Protein AF-A0A179EZ09-F1 (afdb_monomer)

Nearest PDB structures (foldseek):
  7xzh-assembly1_F  TM=2.087E-01  e=7.090E+00  Homo sapiens

Structure (mmCIF, N/CA/C/O backbone):
data_AF-A0A179EZ09-F1
#
_entry.id   AF-A0A179EZ09-F1
#
loop_
_atom_site.group_PDB
_atom_site.id
_atom_site.type_symbol
_atom_site.label_atom_id
_atom_site.label_alt_id
_atom_site.label_comp_id
_atom_site.label_asym_id
_atom_site.label_entity_id
_atom_site.label_seq_id
_atom_site.pdbx_PDB_ins_code
_atom_site.Cartn_x
_atom_site.Cartn_y
_atom_site.Cartn_z
_atom_site.occupancy
_atom_site.B_iso_or_equiv
_atom_site.auth_seq_id
_atom_site.auth_comp_id
_atom_site.auth_asym_id
_atom_site.auth_atom_id
_atom_site.pdbx_PDB_model_num
ATOM 1 N N . MET A 1 1 ? -20.031 2.060 14.732 1.00 82.88 1 MET A N 1
ATOM 2 C CA . MET A 1 1 ? -19.891 2.184 16.202 1.00 82.88 1 MET A CA 1
ATOM 3 C C . MET A 1 1 ? -18.754 3.121 16.595 1.00 82.88 1 MET A C 1
ATOM 5 O O . MET A 1 1 ? -19.063 4.157 17.160 1.00 82.88 1 MET A O 1
ATOM 9 N N . LEU A 1 2 ? -17.488 2.846 16.239 1.00 88.12 2 LEU A N 1
ATOM 10 C CA . LEU A 1 2 ? -16.337 3.705 16.596 1.00 88.12 2 LEU A CA 1
ATOM 11 C C . LEU A 1 2 ? -16.527 5.198 16.274 1.00 88.12 2 LEU A C 1
ATOM 13 O O . LEU A 1 2 ? -16.295 6.039 17.136 1.00 88.12 2 LEU A O 1
ATOM 17 N N . HIS A 1 3 ? -17.014 5.523 15.073 1.00 88.62 3 HIS A N 1
ATOM 18 C CA . HIS A 1 3 ? -17.325 6.905 14.693 1.00 88.62 3 HIS A CA 1
ATOM 19 C C . HIS A 1 3 ? -18.274 7.587 15.696 1.00 88.62 3 HIS A C 1
ATOM 21 O O . HIS A 1 3 ? -18.008 8.695 16.153 1.00 88.62 3 HIS A O 1
ATOM 27 N N . ASN A 1 4 ? -19.337 6.890 16.105 1.00 88.88 4 ASN A N 1
ATOM 28 C CA . ASN A 1 4 ? -20.330 7.420 17.036 1.00 88.88 4 ASN A CA 1
ATOM 29 C C . ASN A 1 4 ? -19.777 7.551 18.458 1.00 88.88 4 ASN A C 1
ATOM 31 O O . ASN A 1 4 ? -20.115 8.519 19.130 1.00 88.88 4 ASN A O 1
ATOM 35 N N . ILE A 1 5 ? -18.892 6.645 18.898 1.00 88.19 5 ILE A N 1
ATOM 36 C CA . ILE A 1 5 ? -18.145 6.815 20.159 1.00 88.19 5 ILE A CA 1
ATOM 37 C C . ILE A 1 5 ? -17.358 8.127 20.103 1.00 88.19 5 ILE A C 1
ATOM 39 O O . ILE A 1 5 ? -17.479 8.954 21.004 1.00 88.19 5 ILE A O 1
ATOM 43 N N . GLY A 1 6 ? -16.630 8.361 19.006 1.00 86.75 6 GLY A N 1
ATOM 44 C CA . GLY A 1 6 ? -15.927 9.619 18.770 1.00 86.75 6 GLY A CA 1
ATOM 45 C C . GLY A 1 6 ? -16.851 10.836 18.856 1.00 86.75 6 GLY A C 1
ATOM 46 O O . GLY A 1 6 ? -16.531 11.795 19.550 1.00 86.75 6 GLY A O 1
ATOM 47 N N . LEU A 1 7 ? -18.024 10.796 18.215 1.00 88.25 7 LEU A N 1
ATOM 48 C CA . LEU A 1 7 ? -19.001 11.891 18.286 1.00 88.25 7 LEU A CA 1
ATOM 49 C C . LEU A 1 7 ? -19.458 12.189 19.722 1.00 88.25 7 LEU A C 1
ATOM 51 O O . LEU A 1 7 ? -19.557 13.358 20.082 1.00 88.25 7 LEU A O 1
ATOM 55 N N . GLN A 1 8 ? -19.690 11.165 20.549 1.00 88.50 8 GLN A N 1
ATOM 56 C CA . GLN A 1 8 ? -20.045 11.359 21.963 1.00 88.50 8 GLN A CA 1
ATOM 57 C C . GLN A 1 8 ? -18.887 11.966 22.768 1.00 88.50 8 GLN A C 1
ATOM 59 O O . GLN A 1 8 ? -19.103 12.835 23.609 1.00 88.50 8 GLN A O 1
ATOM 64 N N . LEU A 1 9 ? -17.650 11.572 22.457 1.00 87.62 9 LEU A N 1
ATOM 65 C CA . LEU A 1 9 ? -16.429 12.101 23.070 1.00 87.62 9 LEU A CA 1
ATOM 66 C C . LEU A 1 9 ? -16.086 13.541 22.646 1.00 87.62 9 LEU A C 1
ATOM 68 O O . LEU A 1 9 ? -15.105 14.091 23.134 1.00 87.62 9 LEU A O 1
ATOM 72 N N . ARG A 1 10 ? -16.881 14.186 21.780 1.00 87.19 10 ARG A N 1
ATOM 73 C CA . ARG A 1 10 ? -16.781 15.641 21.553 1.00 87.19 10 ARG A CA 1
ATOM 74 C C . ARG A 1 10 ? -17.343 16.459 22.714 1.00 87.19 10 ARG A C 1
ATOM 76 O O . ARG A 1 10 ? -17.028 17.638 22.826 1.00 87.19 10 ARG A O 1
ATOM 83 N N . ASN A 1 11 ? -18.182 15.857 23.556 1.00 87.38 11 ASN A N 1
ATOM 84 C CA . ASN A 1 11 ? -18.670 16.501 24.766 1.00 87.38 11 ASN A CA 1
ATOM 85 C C . ASN A 1 11 ? -17.535 16.572 25.801 1.00 87.38 11 ASN A C 1
ATOM 87 O O . ASN A 1 11 ? -17.038 15.536 26.238 1.00 87.38 11 ASN A O 1
ATOM 91 N N . THR A 1 12 ? -17.170 17.785 26.223 1.00 87.38 12 THR A N 1
ATOM 92 C CA . THR A 1 12 ? -16.057 18.048 27.148 1.00 87.38 12 THR A CA 1
ATOM 93 C C . THR A 1 12 ? -16.163 17.263 28.455 1.00 87.38 12 THR A C 1
ATOM 95 O O . THR A 1 12 ? -15.164 16.741 28.938 1.00 87.38 12 THR A O 1
ATOM 98 N N . GLN A 1 13 ? -17.368 17.116 29.012 1.00 88.00 13 GLN A N 1
ATOM 99 C CA . GLN A 1 13 ? -17.567 16.411 30.277 1.00 88.00 13 GLN A CA 1
ATOM 100 C C . GLN A 1 13 ? -17.325 14.904 30.130 1.00 88.00 13 GLN A C 1
ATOM 102 O O . GLN A 1 13 ? -16.620 14.309 30.944 1.00 88.00 13 GLN A O 1
ATOM 107 N N . LEU A 1 14 ? -17.875 14.285 29.080 1.00 87.75 14 LEU A N 1
ATOM 108 C CA . LEU A 1 14 ? -17.629 12.867 28.791 1.00 87.75 14 LEU A CA 1
ATOM 109 C C . LEU A 1 14 ? -16.171 12.619 28.400 1.00 87.75 14 LEU A C 1
ATOM 111 O O . LEU A 1 14 ? -15.612 11.580 28.746 1.00 87.75 14 LEU A O 1
ATOM 115 N N . TYR A 1 15 ? -15.549 13.574 27.710 1.00 90.81 15 TYR A N 1
ATOM 116 C CA . TYR A 1 15 ? -14.149 13.482 27.329 1.00 90.81 15 TYR A CA 1
ATOM 117 C C . TYR A 1 15 ? -13.221 13.495 28.544 1.00 90.81 15 TYR A C 1
ATOM 119 O O . TYR A 1 15 ? -12.367 12.622 28.658 1.00 90.81 15 TYR A O 1
ATOM 127 N N . GLU A 1 16 ? -13.429 14.406 29.496 1.00 91.19 16 GLU A N 1
ATOM 128 C CA . GLU A 1 16 ? -12.660 14.432 30.746 1.00 91.19 16 GLU A CA 1
ATOM 129 C C . GLU A 1 16 ? -12.853 13.154 31.566 1.00 91.19 16 GLU A C 1
ATOM 131 O O . GLU A 1 16 ? -11.884 12.581 32.063 1.00 91.19 16 GLU A O 1
ATOM 136 N N . GLN A 1 17 ? -14.083 12.637 31.647 1.00 90.56 17 GLN A N 1
ATOM 137 C CA . GLN A 1 17 ? -14.335 11.341 32.284 1.00 90.56 17 GLN A CA 1
ATOM 138 C C . GLN A 1 17 ? -13.557 10.212 31.599 1.00 90.56 17 GLN A C 1
ATOM 140 O O . GLN A 1 17 ? -12.969 9.372 32.276 1.00 90.56 17 GLN A O 1
ATOM 145 N N . PHE A 1 18 ? -13.509 10.206 30.267 1.00 92.69 18 PHE A N 1
ATOM 146 C CA . PHE A 1 18 ? -12.721 9.240 29.510 1.00 92.69 18 PHE A CA 1
ATOM 147 C C . PHE A 1 18 ? -11.215 9.366 29.789 1.00 92.69 18 PHE A C 1
ATOM 149 O O . PHE A 1 18 ? -10.542 8.353 29.986 1.00 92.69 18 PHE A O 1
ATOM 156 N N . LEU A 1 19 ? -10.675 10.587 29.865 1.00 91.38 19 LEU A N 1
ATOM 157 C CA . LEU A 1 19 ? -9.274 10.815 30.233 1.00 91.38 19 LEU A CA 1
ATOM 158 C C . LEU A 1 19 ? -8.980 10.345 31.666 1.00 91.38 19 LEU A C 1
ATOM 160 O O . LEU A 1 19 ? -7.927 9.757 31.907 1.00 91.38 19 LEU A O 1
ATOM 164 N N . GLN A 1 20 ? -9.903 10.544 32.609 1.00 91.00 20 GLN A N 1
ATOM 165 C CA . GLN A 1 20 ? -9.770 10.036 33.977 1.00 91.00 20 GLN A CA 1
ATOM 166 C C . GLN A 1 20 ? -9.734 8.505 34.014 1.00 91.00 20 GLN A C 1
ATOM 168 O O . GLN A 1 20 ? -8.853 7.940 34.660 1.00 91.00 20 GLN A O 1
ATOM 173 N N . SER A 1 21 ? -10.627 7.824 33.289 1.00 91.75 21 SER A N 1
ATOM 174 C CA . SER A 1 21 ? -10.618 6.358 33.199 1.00 91.75 21 SER A CA 1
ATOM 175 C C . SER A 1 21 ? -9.329 5.827 32.557 1.00 91.75 21 SER A C 1
ATOM 177 O O . SER A 1 21 ? -8.812 4.806 33.000 1.00 91.75 21 SER A O 1
ATOM 179 N N . GLN A 1 22 ? -8.747 6.542 31.584 1.00 92.38 22 GLN A N 1
ATOM 180 C CA . GLN A 1 22 ? -7.420 6.201 31.053 1.00 92.38 22 GLN A CA 1
ATOM 181 C C . GLN A 1 22 ? -6.316 6.299 32.113 1.00 92.38 22 GLN A C 1
ATOM 183 O O . GLN A 1 22 ? -5.488 5.398 32.191 1.00 92.38 22 GLN A O 1
ATOM 188 N N . ARG A 1 23 ? -6.303 7.362 32.932 1.00 90.38 23 ARG A N 1
ATOM 189 C CA . ARG A 1 23 ? -5.298 7.538 34.001 1.00 90.38 23 ARG A CA 1
ATOM 190 C C . ARG A 1 23 ? -5.403 6.460 35.079 1.00 90.38 23 ARG A C 1
ATOM 192 O O . ARG A 1 23 ? -4.377 6.018 35.586 1.00 90.38 23 ARG A O 1
ATOM 199 N N . LYS A 1 24 ? -6.627 6.029 35.416 1.00 88.38 24 LYS A N 1
ATOM 200 C CA . LYS A 1 24 ? -6.855 4.915 36.353 1.00 88.38 24 LYS A CA 1
ATOM 201 C C . LYS A 1 24 ? -6.230 3.615 35.845 1.00 88.38 24 LYS A C 1
ATOM 203 O O . LYS A 1 24 ? -5.624 2.894 36.624 1.00 88.38 24 LYS A O 1
ATOM 208 N N . GLU A 1 25 ? -6.374 3.343 34.550 1.00 87.56 25 GLU A N 1
ATOM 209 C CA . GLU A 1 25 ? -5.902 2.106 33.926 1.00 87.56 25 GLU A CA 1
ATOM 210 C C . GLU A 1 25 ? -4.385 2.099 33.692 1.00 87.56 25 GLU A C 1
ATOM 212 O O . GLU A 1 25 ? -3.721 1.095 33.924 1.00 87.56 25 GLU A O 1
ATOM 217 N N . SER A 1 26 ? -3.820 3.216 33.220 1.00 83.06 26 SER A N 1
ATOM 218 C CA . SER A 1 26 ? -2.396 3.291 32.876 1.00 83.06 26 SER A CA 1
ATOM 219 C C . SER A 1 26 ? -1.484 3.490 34.086 1.00 83.06 26 SER A C 1
ATOM 221 O O . SER A 1 26 ? -0.282 3.268 33.971 1.00 83.06 26 SER A O 1
ATOM 223 N N . GLY A 1 27 ? -2.014 3.981 35.214 1.00 77.19 27 GLY A N 1
ATOM 224 C CA . GLY A 1 27 ? -1.214 4.398 36.372 1.00 77.19 27 GLY A CA 1
ATOM 225 C C . GLY A 1 27 ? -0.301 5.603 36.097 1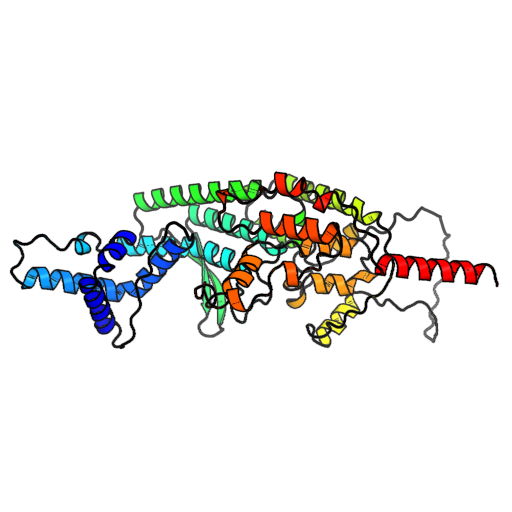.00 77.19 27 GLY A C 1
ATOM 226 O O . GLY A 1 27 ? 0.497 5.989 36.951 1.00 77.19 27 GLY A O 1
ATOM 227 N N . HIS A 1 28 ? -0.403 6.217 34.915 1.00 76.94 28 HIS A N 1
ATOM 228 C CA . HIS A 1 28 ? 0.443 7.317 34.466 1.00 76.94 28 HIS A CA 1
ATOM 229 C C . HIS A 1 28 ? -0.395 8.561 34.148 1.00 76.94 28 HIS A C 1
ATOM 231 O O . HIS A 1 28 ? -1.545 8.480 33.720 1.00 76.94 28 HIS A O 1
ATOM 237 N N . GLY A 1 29 ? 0.199 9.747 34.319 1.00 73.94 29 GLY A N 1
ATOM 238 C CA . GLY A 1 29 ? -0.467 11.021 34.015 1.00 73.94 29 GLY A CA 1
ATOM 239 C C . GLY A 1 29 ? -0.706 11.263 32.518 1.00 73.94 29 GLY A C 1
ATOM 240 O O . GLY A 1 29 ? -1.514 12.116 32.148 1.00 73.94 29 GLY A O 1
ATOM 241 N N . THR A 1 30 ? -0.022 10.519 31.646 1.00 82.62 30 THR A N 1
ATOM 242 C CA . THR A 1 30 ? -0.138 10.648 30.194 1.00 82.62 30 THR A CA 1
ATOM 243 C C . THR A 1 30 ? -1.387 9.936 29.682 1.00 82.62 30 THR A C 1
ATOM 245 O O . THR A 1 30 ? -1.677 8.791 30.022 1.00 82.62 30 THR A O 1
ATOM 248 N N . THR A 1 31 ? -2.147 10.632 28.840 1.00 88.25 31 THR A N 1
ATOM 249 C CA . THR A 1 31 ? -3.375 10.113 28.226 1.00 88.25 31 THR A CA 1
ATOM 250 C C . THR A 1 31 ? -3.284 10.224 26.717 1.00 88.25 31 THR A C 1
ATOM 252 O O . THR A 1 31 ? -2.548 11.050 26.172 1.00 88.25 31 THR A O 1
ATOM 255 N N . LEU A 1 32 ? -4.017 9.362 26.024 1.00 87.75 32 LEU A N 1
ATOM 256 C CA . LEU A 1 32 ? -4.074 9.354 24.576 1.00 87.75 32 LEU A CA 1
ATOM 257 C C . LEU A 1 32 ? -5.411 9.942 24.122 1.00 87.75 32 LEU A C 1
ATOM 259 O O . LEU A 1 32 ? -6.486 9.481 24.507 1.00 87.75 32 LEU A O 1
ATOM 263 N N . HIS A 1 33 ? -5.342 10.954 23.262 1.00 89.69 33 HIS A N 1
ATOM 264 C CA . HIS A 1 33 ? -6.535 11.549 22.673 1.00 89.69 33 HIS A CA 1
ATOM 265 C C . HIS A 1 33 ? -7.198 10.617 21.654 1.00 89.69 33 HIS A C 1
ATOM 267 O O . HIS A 1 33 ? -6.540 9.807 20.986 1.00 89.69 33 HIS A O 1
ATOM 273 N N . TRP A 1 34 ? -8.517 10.763 21.522 1.00 87.81 34 TRP A N 1
ATOM 274 C CA . TRP A 1 34 ? -9.288 10.041 20.517 1.00 87.81 34 TRP A CA 1
ATOM 275 C C . TRP A 1 34 ? -8.877 10.476 19.106 1.00 87.81 34 TRP A C 1
ATOM 277 O O . TRP A 1 34 ? -8.734 11.666 18.822 1.00 87.81 34 TRP A O 1
ATOM 287 N N . ALA A 1 35 ? -8.705 9.511 18.203 1.00 86.62 35 ALA A N 1
ATOM 288 C CA . ALA A 1 35 ? -8.432 9.793 16.800 1.00 86.62 35 ALA A CA 1
ATOM 289 C C . ALA A 1 35 ? -9.753 9.829 16.031 1.00 86.62 35 ALA A C 1
ATOM 291 O O . ALA A 1 35 ? -10.399 8.803 15.838 1.00 86.62 35 ALA A O 1
ATOM 292 N N . PHE A 1 36 ? -10.149 11.018 15.588 1.00 84.44 36 PHE A N 1
ATOM 293 C CA . PHE A 1 36 ? -11.342 11.192 14.771 1.00 84.44 36 PHE A CA 1
ATOM 294 C C . PHE A 1 36 ? -11.072 10.777 13.328 1.00 84.44 36 PHE A C 1
ATOM 296 O O . PHE A 1 36 ? -10.070 11.187 12.734 1.00 84.44 36 PHE A O 1
ATOM 303 N N . ASN A 1 37 ? -11.994 10.008 12.752 1.00 81.81 37 ASN A N 1
ATOM 304 C CA . ASN A 1 37 ? -12.010 9.826 11.313 1.00 81.81 37 ASN A CA 1
ATOM 305 C C . ASN A 1 37 ? -12.518 11.101 10.617 1.00 81.81 37 ASN A C 1
ATOM 307 O O . ASN A 1 37 ? -13.246 11.915 11.190 1.00 81.81 37 ASN A O 1
ATOM 311 N N . ASN A 1 38 ? -12.104 11.293 9.372 1.00 77.44 38 ASN A N 1
ATOM 312 C CA . ASN A 1 38 ? -12.563 12.374 8.514 1.00 77.44 38 ASN A CA 1
ATOM 313 C C . ASN A 1 38 ? -12.787 11.842 7.092 1.00 77.44 38 ASN A C 1
ATOM 315 O O . ASN A 1 38 ? -12.065 10.971 6.616 1.00 77.44 38 ASN A O 1
ATOM 319 N N . GLY A 1 39 ? -13.797 12.373 6.402 1.00 63.00 39 GLY A N 1
ATOM 320 C CA . GLY A 1 39 ? -14.131 11.919 5.046 1.00 63.00 39 GLY A CA 1
ATOM 321 C C . GLY A 1 39 ? -13.103 12.320 3.982 1.00 63.00 39 GLY A C 1
ATOM 322 O O . GLY A 1 39 ? -13.179 11.850 2.854 1.00 63.00 39 GLY A O 1
ATOM 323 N N . THR A 1 40 ? -12.151 13.194 4.322 1.00 56.69 40 THR A N 1
ATOM 324 C CA . THR A 1 40 ? -11.191 13.783 3.379 1.00 56.69 40 THR A CA 1
ATOM 325 C C . THR A 1 40 ? -9.816 13.123 3.401 1.00 56.69 40 THR A C 1
ATOM 327 O O . THR A 1 40 ? -9.099 13.200 2.407 1.00 56.69 40 THR A O 1
ATOM 330 N N . ARG A 1 41 ? -9.419 12.453 4.493 1.00 64.75 41 ARG A N 1
ATOM 331 C CA . ARG A 1 41 ? -8.147 11.718 4.572 1.00 64.75 41 ARG A CA 1
ATOM 332 C C . ARG A 1 41 ? -8.430 10.227 4.578 1.00 64.75 41 ARG A C 1
ATOM 334 O O . ARG A 1 41 ? -8.943 9.675 5.546 1.00 64.75 41 ARG A O 1
ATOM 341 N N . TRP A 1 42 ? -8.001 9.577 3.509 1.00 65.81 42 TRP A N 1
ATOM 342 C CA . TRP A 1 42 ? -8.232 8.160 3.236 1.00 65.81 42 TRP A CA 1
ATOM 343 C C . TRP A 1 42 ? -7.728 7.197 4.340 1.00 65.81 42 TRP A C 1
ATOM 345 O O . TRP A 1 42 ? -8.279 6.116 4.497 1.00 65.81 42 TRP A O 1
ATOM 355 N N . ASN A 1 43 ? -6.748 7.602 5.162 1.00 76.94 43 ASN A N 1
ATOM 356 C CA . ASN A 1 43 ? -6.223 6.809 6.291 1.00 76.94 43 ASN A CA 1
ATOM 357 C C . ASN A 1 43 ? -6.954 7.002 7.627 1.00 76.94 43 ASN A C 1
ATOM 359 O O . ASN A 1 43 ? -6.568 6.414 8.640 1.00 76.94 43 ASN A O 1
ATOM 363 N N . SER A 1 44 ? -7.938 7.894 7.690 1.00 84.62 44 SER A N 1
ATOM 364 C CA . SER A 1 44 ? -8.491 8.350 8.964 1.00 84.62 44 SER A CA 1
ATOM 365 C C . SER A 1 44 ? -9.238 7.241 9.720 1.00 84.62 44 SER A C 1
ATOM 367 O O . SER A 1 44 ? -9.088 7.135 10.938 1.00 84.62 44 SER A O 1
ATOM 369 N N . ASP A 1 45 ? -9.941 6.359 9.005 1.00 86.12 45 ASP A N 1
ATOM 370 C CA . ASP A 1 45 ? -10.647 5.215 9.589 1.00 86.12 45 ASP A CA 1
ATOM 371 C C . ASP A 1 45 ? -9.682 4.183 10.180 1.00 86.12 45 ASP A C 1
ATOM 373 O O . ASP A 1 45 ? -9.870 3.732 11.310 1.00 86.12 45 ASP A O 1
ATOM 377 N N . MET A 1 46 ? -8.602 3.856 9.464 1.00 88.00 46 MET A N 1
ATOM 378 C CA . MET A 1 46 ? -7.579 2.939 9.969 1.00 88.00 46 MET A CA 1
ATOM 379 C C . MET A 1 46 ? -6.895 3.502 11.219 1.00 88.00 46 MET A C 1
ATOM 381 O O . MET A 1 46 ? -6.763 2.796 12.216 1.00 88.00 46 MET A O 1
ATOM 385 N N . ARG A 1 47 ? -6.536 4.793 11.218 1.00 88.75 47 ARG A N 1
ATOM 386 C CA . ARG A 1 47 ? -5.925 5.449 12.389 1.00 88.75 47 ARG A CA 1
ATOM 387 C C . ARG A 1 47 ? -6.880 5.513 13.581 1.00 88.75 47 ARG A C 1
ATOM 389 O O . ARG A 1 47 ? -6.428 5.388 14.718 1.00 88.75 47 ARG A O 1
ATOM 396 N N . MET A 1 48 ? -8.181 5.691 13.338 1.00 92.19 48 MET A N 1
ATOM 397 C CA . MET A 1 48 ? -9.210 5.606 14.377 1.00 92.19 48 MET A CA 1
ATOM 398 C C . MET A 1 48 ? -9.278 4.194 14.968 1.00 92.19 48 MET A C 1
ATOM 400 O O . MET A 1 48 ? -9.290 4.056 16.188 1.00 92.19 48 MET A O 1
ATOM 404 N N . MET A 1 49 ? -9.264 3.152 14.132 1.00 93.50 49 MET A N 1
ATOM 405 C CA . MET A 1 49 ? -9.268 1.757 14.586 1.00 93.50 49 MET A CA 1
ATOM 406 C C . MET A 1 49 ? -8.004 1.392 15.377 1.00 93.50 49 MET A C 1
ATOM 408 O O . MET A 1 49 ? -8.115 0.890 16.493 1.00 93.50 49 MET A O 1
ATOM 412 N N . GLU A 1 50 ? -6.810 1.713 14.870 1.00 93.12 50 GLU A N 1
ATOM 413 C CA . GLU A 1 50 ? -5.543 1.484 15.584 1.00 93.12 50 GLU A CA 1
ATOM 414 C C . GLU A 1 50 ? -5.513 2.214 16.935 1.00 93.12 50 GLU A C 1
ATOM 416 O O . GLU A 1 50 ? -5.087 1.659 17.951 1.00 93.12 50 GLU A O 1
ATOM 421 N N . ARG A 1 51 ? -5.994 3.464 16.971 1.00 93.38 51 ARG A N 1
ATOM 422 C CA . ARG A 1 51 ? -6.098 4.236 18.213 1.00 93.38 51 ARG A CA 1
ATOM 423 C C . ARG A 1 51 ? -7.092 3.601 19.180 1.00 93.38 51 ARG A C 1
ATOM 425 O O . ARG A 1 51 ? -6.787 3.518 20.366 1.00 93.38 51 ARG A O 1
ATOM 432 N N . ALA A 1 52 ? -8.248 3.160 18.692 1.00 93.75 52 ALA A N 1
ATOM 433 C CA . ALA A 1 52 ? -9.267 2.516 19.509 1.00 93.75 52 ALA A CA 1
ATOM 434 C C . ALA A 1 52 ? -8.751 1.217 20.141 1.00 93.75 52 ALA A C 1
ATOM 436 O O . ALA A 1 52 ? -9.015 0.988 21.316 1.00 93.75 52 ALA A O 1
ATOM 437 N N . LEU A 1 53 ? -7.959 0.419 19.413 1.00 94.62 53 LEU A N 1
ATOM 438 C CA . LEU A 1 53 ? -7.326 -0.788 19.958 1.00 94.62 53 LEU A CA 1
ATOM 439 C C . LEU A 1 53 ? -6.353 -0.465 21.098 1.00 94.62 53 LEU A C 1
ATOM 441 O O . LEU A 1 53 ? -6.404 -1.112 22.139 1.00 94.62 53 LEU A O 1
ATOM 445 N N . ARG A 1 54 ? -5.528 0.584 20.961 1.00 92.88 54 ARG A N 1
ATOM 446 C CA . ARG A 1 54 ? -4.648 1.046 22.056 1.00 92.88 54 ARG A CA 1
ATOM 447 C C . ARG A 1 54 ? -5.432 1.566 23.261 1.00 92.88 54 ARG A C 1
ATOM 449 O O . ARG A 1 54 ? -4.999 1.410 24.394 1.00 92.88 54 ARG A O 1
ATOM 456 N N . LEU A 1 55 ? -6.577 2.197 23.009 1.00 93.38 55 LEU A N 1
ATOM 457 C CA . LEU A 1 55 ? -7.462 2.750 24.032 1.00 93.38 55 LEU A CA 1
ATOM 458 C C . LEU A 1 55 ? -8.439 1.717 24.612 1.00 93.38 55 LEU A C 1
ATOM 460 O O . LEU A 1 55 ? -9.213 2.076 25.495 1.00 93.38 55 LEU A O 1
ATOM 464 N N . ARG A 1 56 ? -8.431 0.459 24.147 1.00 94.00 56 ARG A N 1
ATOM 465 C CA . ARG A 1 56 ? -9.408 -0.571 24.535 1.00 94.00 56 ARG A CA 1
ATOM 466 C C . ARG A 1 56 ? -9.537 -0.746 26.057 1.00 94.00 56 ARG A C 1
ATOM 468 O O . ARG A 1 56 ? -10.679 -0.729 26.517 1.00 94.00 56 ARG A O 1
ATOM 475 N N . PRO A 1 57 ? -8.449 -0.852 26.849 1.00 92.69 57 PRO A N 1
ATOM 476 C CA . PRO A 1 57 ? -8.555 -0.934 28.309 1.00 92.69 57 PRO A CA 1
ATOM 477 C C . PRO A 1 57 ? -9.254 0.295 28.908 1.00 92.69 57 PRO A C 1
ATOM 479 O O . PRO A 1 57 ? -10.292 0.169 29.553 1.00 92.69 57 PRO A O 1
ATOM 482 N N . GLY A 1 58 ? -8.781 1.499 28.567 1.00 92.44 58 GLY A N 1
ATOM 483 C CA . GLY A 1 58 ? -9.362 2.753 29.056 1.00 92.44 58 GLY A CA 1
ATOM 484 C C . GLY A 1 58 ? -10.818 2.976 28.626 1.00 92.44 58 GLY A C 1
ATOM 485 O O . GLY A 1 58 ? -11.606 3.517 29.396 1.00 92.44 58 GLY A O 1
ATOM 486 N N . LEU A 1 59 ? -11.208 2.531 27.426 1.00 93.00 59 LEU A N 1
ATOM 487 C CA . LEU A 1 59 ? -12.597 2.578 26.953 1.00 93.00 59 LEU A CA 1
ATOM 488 C C . LEU A 1 59 ? -13.497 1.637 27.748 1.00 93.00 59 LEU A C 1
ATOM 490 O O . LEU A 1 59 ? -14.607 2.023 28.101 1.00 93.00 59 LEU A O 1
ATOM 494 N N . ASN A 1 60 ? -13.039 0.418 28.040 1.00 93.94 60 ASN A N 1
ATOM 495 C CA . ASN A 1 60 ? -13.811 -0.529 28.843 1.00 93.94 60 ASN A CA 1
ATOM 496 C C . ASN A 1 60 ? -14.039 0.015 30.258 1.00 93.94 60 ASN A C 1
ATOM 498 O O . ASN A 1 60 ? -15.177 -0.000 30.733 1.00 93.94 60 ASN A O 1
ATOM 502 N N . THR A 1 61 ? -12.995 0.564 30.884 1.00 93.62 61 THR A N 1
ATOM 503 C CA . THR A 1 61 ? -13.078 1.219 32.197 1.00 93.62 61 THR A CA 1
ATOM 504 C C . THR A 1 61 ? -14.005 2.433 32.150 1.00 93.62 61 THR A C 1
ATOM 506 O O . THR A 1 61 ? -14.874 2.569 33.005 1.00 93.62 61 THR A O 1
ATOM 509 N N . PHE A 1 62 ? -13.927 3.255 31.101 1.00 94.56 62 PHE A N 1
ATOM 510 C CA . PHE A 1 62 ? -14.847 4.375 30.892 1.00 94.56 62 PHE A CA 1
ATOM 511 C C . PHE A 1 62 ? -16.312 3.936 30.780 1.00 94.56 62 PHE A C 1
ATOM 513 O O . PHE A 1 62 ? -17.173 4.493 31.459 1.00 94.56 62 PHE A O 1
ATOM 520 N N . PHE A 1 63 ? -16.618 2.923 29.965 1.00 94.12 63 PHE A N 1
ATOM 521 C CA . PHE A 1 63 ? -17.988 2.422 29.838 1.00 94.12 63 PHE A CA 1
ATOM 522 C C . PHE A 1 63 ? -18.517 1.849 31.156 1.00 94.12 63 PHE A C 1
ATOM 524 O O . PHE A 1 63 ? -19.685 2.063 31.472 1.00 94.12 63 PHE A O 1
ATOM 531 N N . ASN A 1 64 ? -17.671 1.162 31.929 1.00 93.12 64 ASN A N 1
ATOM 532 C CA . ASN A 1 64 ? -18.031 0.669 33.257 1.00 93.12 64 ASN A CA 1
ATOM 533 C C . ASN A 1 64 ? -18.279 1.827 34.237 1.00 93.12 64 ASN A C 1
ATOM 535 O O . ASN A 1 64 ? -19.312 1.848 34.893 1.00 93.12 64 ASN A O 1
ATOM 539 N N . ASP A 1 65 ? -17.398 2.830 34.279 1.00 91.88 65 ASP A N 1
ATOM 540 C CA . ASP A 1 65 ? -17.547 4.018 35.131 1.00 91.88 65 ASP A CA 1
ATOM 541 C C . ASP A 1 65 ? -18.835 4.802 34.809 1.00 91.88 65 ASP A C 1
ATOM 543 O O . ASP A 1 65 ? -19.479 5.353 35.703 1.00 91.88 65 ASP A O 1
ATOM 547 N N . VAL A 1 66 ? -19.215 4.903 33.530 1.00 90.75 66 VAL A N 1
ATOM 548 C CA . VAL A 1 66 ? -20.462 5.567 33.107 1.00 90.75 66 VAL A CA 1
ATOM 549 C C . VAL A 1 66 ? -21.691 4.721 33.458 1.00 90.75 66 VAL A C 1
ATOM 551 O O . VAL A 1 66 ? -22.680 5.275 33.934 1.00 90.75 66 VAL A O 1
ATOM 554 N N . GLN A 1 67 ? -21.631 3.401 33.253 1.00 91.00 67 GLN A N 1
ATOM 555 C CA . GLN A 1 67 ? -22.720 2.481 33.598 1.00 91.00 67 GLN A CA 1
ATOM 556 C C . GLN A 1 67 ? -22.976 2.474 35.113 1.00 91.00 67 GLN A C 1
ATOM 558 O O . GLN A 1 67 ? -24.103 2.710 35.534 1.00 91.00 67 GLN A O 1
ATOM 563 N N . ASN A 1 68 ? -21.924 2.306 35.919 1.00 89.94 68 ASN A N 1
ATOM 564 C CA . ASN A 1 68 ? -22.021 2.239 37.378 1.00 89.94 68 ASN A CA 1
ATOM 565 C C . ASN A 1 68 ? -22.576 3.536 37.974 1.00 89.94 68 ASN A C 1
ATOM 567 O O . ASN A 1 68 ? -23.413 3.490 38.867 1.00 89.94 68 ASN A O 1
ATOM 571 N N . ARG A 1 69 ? -22.147 4.705 37.474 1.00 86.50 69 ARG A N 1
ATOM 572 C CA . ARG A 1 69 ? -22.694 5.997 37.925 1.00 86.50 69 ARG A CA 1
ATOM 573 C C . ARG A 1 69 ? -24.183 6.121 37.625 1.00 86.50 69 ARG A C 1
ATOM 575 O O . ARG A 1 69 ? -24.946 6.513 38.497 1.00 86.50 69 ARG A O 1
ATOM 582 N N . TRP A 1 70 ? -24.603 5.731 36.422 1.00 85.50 70 TRP A N 1
ATOM 583 C CA . TRP A 1 70 ? -26.020 5.754 36.059 1.00 85.50 70 TRP A CA 1
ATOM 584 C C . TRP A 1 70 ? -26.869 4.825 36.944 1.00 85.50 70 TRP A C 1
ATOM 586 O O . TRP A 1 70 ? -27.963 5.215 37.343 1.00 85.50 70 TRP A O 1
ATOM 596 N N . GLU A 1 71 ? -26.351 3.644 37.296 1.00 87.06 71 GLU A N 1
ATOM 597 C CA . GLU A 1 71 ? -27.024 2.690 38.191 1.00 87.06 71 GLU A CA 1
ATOM 598 C C . GLU A 1 71 ? -27.040 3.149 39.662 1.00 87.06 71 GLU A C 1
ATOM 600 O O . GLU A 1 71 ? -28.029 2.932 40.360 1.00 87.06 71 GLU A O 1
ATOM 605 N N . THR A 1 72 ? -25.969 3.795 40.136 1.00 83.56 72 THR A N 1
ATOM 606 C CA . THR A 1 72 ? -25.795 4.167 41.556 1.00 83.56 72 THR A CA 1
ATOM 607 C C . THR A 1 72 ? -26.512 5.467 41.922 1.00 83.56 72 THR A C 1
ATOM 609 O O . THR A 1 72 ? -27.023 5.588 43.031 1.00 83.56 72 THR A O 1
ATOM 612 N N . ASP A 1 73 ? -26.608 6.428 40.999 1.00 74.75 73 ASP A N 1
ATOM 613 C CA . ASP A 1 73 ? -27.180 7.754 41.281 1.00 74.75 73 ASP A CA 1
ATOM 614 C C . ASP A 1 73 ? -28.719 7.740 41.455 1.00 74.75 73 ASP A C 1
ATOM 616 O O . ASP A 1 73 ? -29.342 8.796 41.555 1.00 74.75 73 ASP A O 1
ATOM 620 N N . GLY A 1 74 ? -29.373 6.569 41.465 1.00 58.78 74 GLY A N 1
ATOM 621 C CA . GLY A 1 74 ? -30.837 6.454 41.566 1.00 58.78 74 GLY A CA 1
ATOM 622 C C . GLY A 1 74 ? -31.581 7.055 40.363 1.00 58.78 74 GLY A C 1
ATOM 623 O O . GLY A 1 74 ? -32.795 7.230 40.392 1.00 58.78 74 GLY A O 1
ATOM 624 N N . LEU A 1 75 ? -30.851 7.363 39.286 1.00 55.53 75 LEU A N 1
ATOM 625 C CA . LEU A 1 75 ? -31.322 8.005 38.059 1.00 55.53 75 LEU A CA 1
ATOM 626 C C . LEU A 1 75 ? -31.814 6.996 37.009 1.00 55.53 75 LEU A C 1
ATOM 628 O O . LEU A 1 75 ? -31.823 7.318 35.822 1.00 55.53 75 LEU A O 1
ATOM 632 N N . CYS A 1 76 ? -32.240 5.795 37.412 1.00 54.62 76 CYS A N 1
ATOM 633 C CA . CYS A 1 76 ? -32.820 4.804 36.495 1.00 54.62 76 CYS A CA 1
ATOM 634 C C . CYS A 1 7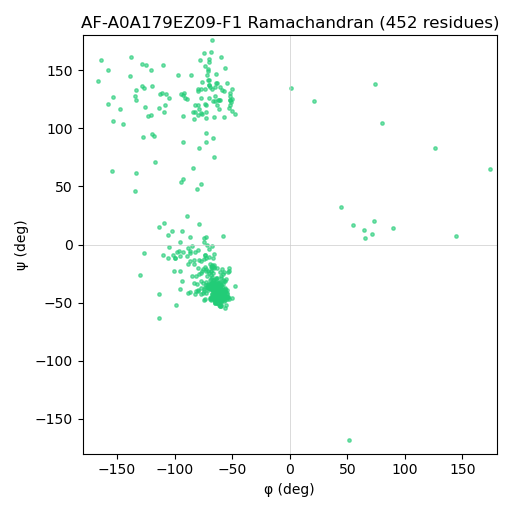6 ? -34.072 5.323 35.756 1.00 54.62 76 CYS A C 1
ATOM 636 O O . CYS A 1 76 ? -34.362 4.834 34.667 1.00 54.62 76 CYS A O 1
ATOM 638 N N . ASP A 1 77 ? -34.745 6.355 36.282 1.00 56.75 77 ASP A N 1
ATOM 639 C CA . ASP A 1 77 ? -35.834 7.075 35.599 1.00 56.75 77 ASP A CA 1
ATOM 640 C C . ASP A 1 77 ? -35.348 8.102 34.552 1.00 56.75 77 ASP A C 1
ATOM 642 O O . ASP A 1 77 ? -36.132 8.579 33.730 1.00 56.75 77 ASP A O 1
ATOM 646 N N . ARG A 1 78 ? -34.054 8.463 34.534 1.00 66.88 78 ARG A N 1
ATOM 647 C CA . ARG A 1 78 ? -33.463 9.314 33.485 1.00 66.88 78 ARG A CA 1
ATOM 648 C C . ARG A 1 78 ? -33.017 8.476 32.294 1.00 66.88 78 ARG A C 1
ATOM 650 O O . ARG A 1 78 ? -32.495 7.371 32.429 1.00 66.88 78 ARG A O 1
ATOM 657 N N . THR A 1 79 ? -33.141 9.066 31.106 1.00 76.50 79 THR A N 1
ATOM 658 C CA . THR A 1 79 ? -32.698 8.471 29.840 1.00 76.50 79 THR A CA 1
ATOM 659 C C . THR A 1 79 ? -31.254 7.980 29.930 1.00 76.50 79 THR A C 1
ATOM 661 O O . THR A 1 79 ? -30.342 8.770 30.195 1.00 76.50 79 THR A O 1
ATOM 664 N N . LYS A 1 80 ? -31.052 6.682 29.669 1.00 83.06 80 LYS A N 1
ATOM 665 C CA . LYS A 1 80 ? -29.738 6.032 29.646 1.00 83.06 80 LYS A CA 1
ATOM 666 C C . LYS A 1 80 ? -28.747 6.828 28.778 1.00 83.06 80 LYS A C 1
ATOM 668 O O . LYS A 1 80 ? -29.098 7.179 27.647 1.00 83.06 80 LYS A O 1
ATOM 673 N N . PRO A 1 81 ? -27.507 7.078 29.247 1.00 85.00 81 PRO A N 1
ATOM 674 C CA . PRO A 1 81 ? -26.508 7.799 28.467 1.00 85.00 81 PRO A CA 1
ATOM 675 C C . PRO A 1 81 ? -26.308 7.207 27.067 1.00 85.00 81 PRO A C 1
ATOM 677 O O . PRO A 1 81 ? -25.949 6.037 26.916 1.00 85.00 81 PRO A O 1
ATOM 680 N N . ALA A 1 82 ? -26.472 8.041 26.036 1.00 87.62 82 ALA A N 1
ATOM 681 C CA . ALA A 1 82 ? -26.387 7.629 24.634 1.00 87.62 82 ALA A CA 1
ATOM 682 C C . ALA A 1 82 ? -25.039 6.984 24.272 1.00 87.62 82 ALA A C 1
ATOM 684 O O . ALA A 1 82 ? -24.970 6.179 23.350 1.00 87.62 82 ALA A O 1
ATOM 685 N N . VAL A 1 83 ? -23.958 7.296 24.990 1.00 87.62 83 VAL A N 1
ATOM 686 C CA . VAL A 1 83 ? -22.641 6.690 24.756 1.00 87.62 83 VAL A CA 1
ATOM 687 C C . VAL A 1 83 ? -22.637 5.177 25.003 1.00 87.62 83 VAL A C 1
ATOM 689 O O . VAL A 1 83 ? -21.989 4.444 24.259 1.00 87.62 83 VAL A O 1
ATOM 692 N N . LEU A 1 84 ? -23.429 4.687 25.964 1.00 89.56 84 LEU A N 1
ATOM 693 C CA . LEU A 1 84 ? -23.483 3.270 26.339 1.00 89.56 84 LEU A CA 1
ATOM 694 C C . LEU A 1 84 ? -24.058 2.382 25.228 1.00 89.56 84 LEU A C 1
ATOM 696 O O . LEU A 1 84 ? -23.723 1.202 25.162 1.00 89.56 84 LEU A O 1
ATOM 700 N N . GLN A 1 85 ? -24.873 2.939 24.324 1.00 90.19 85 GLN A N 1
ATOM 701 C CA . GLN A 1 85 ? -25.417 2.201 23.175 1.00 90.19 85 GLN A CA 1
ATOM 702 C C . GLN A 1 85 ? -24.334 1.811 22.155 1.00 90.19 85 GLN A C 1
ATOM 704 O O . GLN A 1 85 ? -24.545 0.939 21.318 1.00 90.19 85 GLN A O 1
ATOM 709 N N . TYR A 1 86 ? -23.176 2.474 22.209 1.00 92.12 86 TYR A N 1
ATOM 710 C CA . TYR A 1 86 ? -22.054 2.247 21.304 1.00 92.12 86 TYR A CA 1
ATOM 711 C C . TYR A 1 86 ? -20.935 1.425 21.950 1.00 92.12 86 TYR A C 1
ATOM 713 O O . TYR A 1 86 ? -19.840 1.356 21.391 1.00 92.12 86 TYR A O 1
ATOM 721 N N . ARG A 1 87 ? -21.186 0.816 23.117 1.00 92.19 87 ARG A N 1
ATOM 722 C CA . ARG A 1 87 ? -20.235 -0.085 23.771 1.00 92.19 87 ARG A CA 1
ATOM 723 C C . ARG A 1 87 ? -19.944 -1.275 22.855 1.00 92.19 87 ARG A C 1
ATOM 725 O O . ARG A 1 87 ? -20.855 -1.981 22.436 1.00 92.19 87 ARG A O 1
ATOM 732 N N . LEU A 1 88 ? -18.664 -1.485 22.566 1.00 92.62 88 LEU A N 1
ATOM 733 C CA . LEU A 1 88 ? -18.198 -2.575 21.713 1.00 92.62 88 LEU A CA 1
ATOM 734 C C . LEU A 1 88 ? -18.155 -3.884 22.501 1.00 92.62 88 LEU A C 1
ATOM 736 O O . LEU A 1 88 ? -17.632 -3.931 23.618 1.00 92.62 88 LEU A O 1
ATOM 740 N N . SER A 1 89 ? -18.675 -4.950 21.902 1.00 92.12 89 SER A N 1
ATOM 741 C CA . SER A 1 89 ? -18.535 -6.308 22.422 1.00 92.12 89 SER A CA 1
ATOM 742 C C . SER A 1 89 ? -17.122 -6.851 22.179 1.00 92.12 89 SER A C 1
ATOM 744 O O . SER A 1 89 ? -16.365 -6.333 21.354 1.00 92.12 89 SER A O 1
ATOM 746 N N . ALA A 1 90 ? -16.758 -7.943 22.860 1.00 90.88 90 ALA A N 1
ATOM 747 C CA . ALA A 1 90 ? -15.514 -8.666 22.571 1.00 90.88 90 ALA A CA 1
ATOM 748 C C . ALA A 1 90 ? -15.432 -9.109 21.097 1.00 90.88 90 ALA A C 1
ATOM 750 O O . ALA A 1 90 ? -14.349 -9.139 20.515 1.00 90.88 90 ALA A O 1
ATOM 751 N N . TYR A 1 91 ? -16.588 -9.393 20.492 1.00 91.31 91 TYR A N 1
ATOM 752 C CA . TYR A 1 91 ? -16.700 -9.747 19.086 1.00 91.31 91 TYR A CA 1
ATOM 753 C C . TYR A 1 91 ? -16.383 -8.567 18.156 1.00 91.31 91 TYR A C 1
ATOM 755 O O . TYR A 1 91 ? -15.605 -8.714 17.216 1.00 91.31 91 TYR A O 1
ATOM 763 N N . ASP A 1 92 ? -16.911 -7.376 18.449 1.00 91.88 92 ASP A N 1
ATOM 764 C CA . ASP A 1 92 ? -16.649 -6.177 17.642 1.00 91.88 92 ASP A CA 1
ATOM 765 C C . ASP A 1 92 ? -15.164 -5.798 17.656 1.00 91.88 92 ASP A C 1
ATOM 767 O O . ASP A 1 92 ? -14.603 -5.431 16.624 1.00 91.88 92 ASP A O 1
ATOM 771 N N . TRP A 1 93 ? -14.505 -5.939 18.812 1.00 93.88 93 TRP A N 1
ATOM 772 C CA . TRP A 1 93 ? -13.060 -5.733 18.931 1.00 93.88 93 TRP A CA 1
ATOM 773 C C . TRP A 1 93 ? -12.268 -6.663 18.018 1.00 93.88 93 TRP A C 1
ATOM 775 O O . TRP A 1 93 ? -11.347 -6.213 17.341 1.00 93.88 93 TRP A O 1
ATOM 785 N N . LYS A 1 94 ? -12.681 -7.927 17.932 1.00 92.25 94 LYS A N 1
ATOM 786 C CA . LYS A 1 94 ? -12.059 -8.904 17.043 1.00 92.25 94 LYS A CA 1
ATOM 787 C C . LYS A 1 94 ? -12.214 -8.530 15.569 1.00 92.25 94 LYS A C 1
ATOM 789 O O . LYS A 1 94 ? -11.263 -8.632 14.801 1.00 92.25 94 LYS A O 1
ATOM 794 N N . VAL A 1 95 ? -13.388 -8.036 15.169 1.00 92.31 95 VAL A N 1
ATOM 795 C CA . VAL A 1 95 ? -13.602 -7.529 13.803 1.00 92.31 95 VAL A CA 1
ATOM 796 C C . VAL A 1 95 ? -12.693 -6.328 13.516 1.00 92.31 95 VAL A C 1
ATOM 798 O O . VAL A 1 95 ? -12.103 -6.258 12.440 1.00 92.31 95 VAL A O 1
ATOM 801 N N . ILE A 1 96 ? -12.533 -5.405 14.472 1.00 93.25 96 ILE A N 1
ATOM 802 C CA . ILE A 1 96 ? -11.629 -4.251 14.334 1.00 93.25 96 ILE A CA 1
ATOM 803 C C . ILE A 1 96 ? -10.173 -4.711 14.164 1.00 93.25 96 ILE A C 1
ATOM 805 O O . ILE A 1 96 ? -9.480 -4.197 13.288 1.00 93.25 96 ILE A O 1
ATOM 809 N N . GLU A 1 97 ? -9.715 -5.689 14.950 1.00 93.12 97 GLU A N 1
ATOM 810 C CA . GLU A 1 97 ? -8.367 -6.268 14.829 1.00 93.12 97 GLU A CA 1
ATOM 811 C C . GLU A 1 97 ? -8.129 -6.847 13.427 1.00 93.12 97 GLU A C 1
ATOM 813 O O . GLU A 1 97 ? -7.120 -6.533 12.793 1.00 93.12 97 GLU A O 1
ATOM 818 N N . VAL A 1 98 ? -9.088 -7.614 12.901 1.00 92.69 98 VAL A N 1
ATOM 819 C CA . VAL A 1 98 ? -9.017 -8.180 11.544 1.00 92.69 98 VAL A CA 1
ATOM 820 C C . VAL A 1 98 ? -8.957 -7.086 10.477 1.00 92.69 98 VAL A C 1
ATOM 822 O O . VAL A 1 98 ? -8.147 -7.173 9.555 1.00 92.69 98 VAL A O 1
ATOM 825 N N . LEU A 1 99 ? -9.767 -6.029 10.599 1.00 92.44 99 LEU A N 1
ATOM 826 C CA . LEU A 1 99 ? -9.757 -4.912 9.648 1.00 92.44 99 LEU A CA 1
ATOM 827 C C . LEU A 1 99 ? -8.432 -4.141 9.669 1.00 92.44 99 LEU A C 1
ATOM 829 O O . LEU A 1 99 ? -7.917 -3.792 8.609 1.00 92.44 99 LEU A O 1
ATOM 833 N N . VAL A 1 100 ? -7.861 -3.890 10.851 1.00 92.12 100 VAL A N 1
ATOM 834 C CA . VAL A 1 100 ? -6.556 -3.220 10.977 1.00 92.12 100 VAL A CA 1
ATOM 835 C C . VAL A 1 100 ? -5.458 -4.056 10.329 1.00 92.12 100 VAL A C 1
ATOM 837 O O . VAL A 1 100 ? -4.677 -3.519 9.545 1.00 92.12 100 VAL A O 1
ATOM 840 N N . LYS A 1 101 ? -5.435 -5.366 10.595 1.00 91.69 101 LYS A N 1
ATOM 841 C CA . LYS A 1 101 ? -4.479 -6.298 9.987 1.00 91.69 101 LYS A CA 1
ATOM 842 C C . LYS A 1 101 ? -4.610 -6.342 8.462 1.00 91.69 101 LYS A C 1
ATOM 844 O O . LYS A 1 101 ? -3.616 -6.213 7.754 1.00 91.69 101 LYS A O 1
ATOM 849 N N . LEU A 1 102 ? -5.839 -6.411 7.946 1.00 92.44 102 LEU A N 1
ATOM 850 C CA . LEU A 1 102 ? -6.123 -6.387 6.508 1.00 92.44 102 LEU A CA 1
ATOM 851 C C . LEU A 1 102 ? -5.648 -5.089 5.834 1.00 92.44 102 LEU A C 1
ATOM 853 O O . LEU A 1 102 ? -5.142 -5.130 4.714 1.00 92.44 102 LEU A O 1
ATOM 857 N N . LEU A 1 103 ? -5.815 -3.938 6.490 1.00 91.81 103 LEU A N 1
ATOM 858 C CA . LEU A 1 103 ? -5.444 -2.633 5.935 1.00 91.81 103 LEU A CA 1
ATOM 859 C C . LEU A 1 103 ? -3.958 -2.292 6.121 1.00 91.81 103 LEU A C 1
ATOM 861 O O . LEU A 1 103 ? -3.461 -1.376 5.463 1.00 91.81 103 LEU A O 1
ATOM 865 N N . LYS A 1 104 ? -3.227 -3.024 6.970 1.00 90.00 104 LYS A N 1
ATOM 866 C CA . LYS A 1 104 ? -1.837 -2.702 7.309 1.00 90.00 104 LYS A CA 1
ATOM 867 C C . LYS A 1 104 ? -0.902 -2.632 6.097 1.00 90.00 104 LYS A C 1
ATOM 869 O O . LYS A 1 104 ? -0.194 -1.627 5.981 1.00 90.00 104 LYS A O 1
ATOM 874 N N . PRO A 1 105 ? -0.934 -3.585 5.145 1.00 90.56 105 PRO A N 1
ATOM 875 C CA . PRO A 1 105 ? -0.097 -3.497 3.951 1.00 90.56 105 PRO A CA 1
ATOM 876 C C . PRO A 1 105 ? -0.405 -2.273 3.081 1.00 90.56 105 PRO A C 1
ATOM 878 O O . PRO A 1 105 ? 0.514 -1.692 2.515 1.00 90.56 105 PRO A O 1
ATOM 881 N N . PHE A 1 106 ? -1.662 -1.814 3.021 1.00 90.12 106 PHE A N 1
ATOM 882 C CA . PHE A 1 106 ? -2.044 -0.611 2.265 1.00 90.12 106 PHE A CA 1
ATOM 883 C C . PHE A 1 106 ? -1.470 0.667 2.879 1.00 90.12 106 PHE A C 1
ATOM 885 O O . PHE A 1 106 ? -1.034 1.571 2.160 1.00 90.12 106 PHE A O 1
ATOM 892 N N . GLU A 1 107 ? -1.442 0.744 4.210 1.00 86.19 107 GLU A N 1
ATOM 893 C CA . GLU A 1 107 ? -0.819 1.859 4.920 1.00 86.19 107 GLU A CA 1
ATOM 894 C C . GLU A 1 107 ? 0.690 1.906 4.656 1.00 86.19 107 GLU A C 1
ATOM 896 O O . GLU A 1 107 ? 1.226 2.970 4.338 1.00 86.19 107 GLU A O 1
ATOM 901 N N . ILE A 1 108 ? 1.362 0.753 4.761 1.00 84.69 108 ILE A N 1
ATOM 902 C CA . ILE A 1 108 ? 2.802 0.617 4.507 1.00 84.69 108 ILE A CA 1
ATOM 903 C C . ILE A 1 108 ? 3.113 0.992 3.060 1.00 84.69 108 ILE A C 1
ATOM 905 O O . ILE A 1 108 ? 3.939 1.873 2.829 1.00 84.69 108 ILE A O 1
ATOM 909 N N . ALA A 1 109 ? 2.402 0.390 2.104 1.00 85.94 109 ALA A N 1
ATOM 910 C CA . ALA A 1 109 ? 2.539 0.659 0.679 1.00 85.94 109 ALA A CA 1
ATOM 911 C C . ALA A 1 109 ? 2.400 2.149 0.369 1.00 85.94 109 ALA A C 1
ATOM 913 O O . ALA A 1 109 ? 3.206 2.717 -0.362 1.00 85.94 109 ALA A O 1
ATOM 914 N N . THR A 1 110 ? 1.411 2.815 0.960 1.00 82.56 110 THR A N 1
ATOM 915 C CA . THR A 1 110 ? 1.205 4.227 0.650 1.00 82.56 110 THR A CA 1
ATOM 916 C C . THR A 1 110 ? 2.249 5.121 1.299 1.00 82.56 110 THR A C 1
ATOM 918 O O . THR A 1 110 ? 2.713 6.059 0.660 1.00 82.56 110 THR A O 1
ATOM 921 N N . LYS A 1 111 ? 2.674 4.834 2.536 1.00 78.06 111 LYS A N 1
ATOM 922 C CA . LYS A 1 111 ? 3.803 5.549 3.152 1.00 78.06 111 LYS A CA 1
ATOM 923 C C . LYS A 1 111 ? 5.072 5.387 2.316 1.00 78.06 111 LYS A C 1
ATOM 925 O O . LYS A 1 111 ? 5.742 6.379 2.043 1.00 78.06 111 LYS A O 1
ATOM 930 N N . GLN A 1 112 ? 5.341 4.165 1.862 1.00 76.69 112 GLN A N 1
ATOM 931 C CA . GLN A 1 112 ? 6.474 3.855 1.004 1.00 76.69 112 GLN A CA 1
ATOM 932 C C . GLN A 1 112 ? 6.408 4.644 -0.306 1.00 76.69 112 GLN A C 1
ATOM 934 O O . GLN A 1 112 ? 7.351 5.359 -0.617 1.00 76.69 112 GLN A O 1
ATOM 939 N N . LEU A 1 113 ? 5.295 4.584 -1.040 1.00 78.38 113 LEU A N 1
ATOM 940 C CA . LEU A 1 113 ? 5.176 5.281 -2.322 1.00 78.38 113 LEU A CA 1
ATOM 941 C C . LEU A 1 113 ? 5.199 6.808 -2.169 1.00 78.38 113 LEU A C 1
ATOM 943 O O . LEU A 1 113 ? 5.715 7.497 -3.031 1.00 78.38 113 LEU A O 1
ATOM 947 N N . GLN A 1 114 ? 4.714 7.363 -1.057 1.00 70.62 114 GLN A N 1
ATOM 948 C CA . GLN A 1 114 ? 4.737 8.810 -0.798 1.00 70.62 114 GLN A CA 1
ATOM 949 C C . GLN A 1 114 ? 6.116 9.378 -0.424 1.00 70.62 114 GLN A C 1
ATOM 951 O O . GLN A 1 114 ? 6.187 10.536 -0.006 1.00 70.62 114 GLN A O 1
ATOM 956 N N . GLY A 1 115 ? 7.187 8.584 -0.466 1.00 63.06 115 GLY A N 1
ATOM 957 C CA . GLY A 1 115 ? 8.508 9.030 -0.024 1.00 63.06 115 GLY A CA 1
ATOM 958 C C . GLY A 1 115 ? 8.639 9.161 1.499 1.00 63.06 115 GLY A C 1
ATOM 959 O O . GLY A 1 115 ? 9.449 9.932 2.011 1.00 63.06 115 GLY A O 1
ATOM 960 N N . ASN A 1 116 ? 7.773 8.505 2.284 1.00 51.56 116 ASN A N 1
ATOM 961 C CA . ASN A 1 116 ? 7.928 8.383 3.740 1.00 51.56 116 ASN A CA 1
ATOM 962 C C . ASN A 1 116 ? 8.678 7.080 4.037 1.00 51.56 116 ASN A C 1
ATOM 964 O O . ASN A 1 116 ? 8.071 6.025 4.229 1.00 51.56 116 ASN A O 1
ATOM 968 N N . GLY A 1 117 ? 10.006 7.157 4.054 1.00 47.31 117 GLY A N 1
ATOM 969 C CA . GLY A 1 117 ? 10.863 6.032 4.404 1.00 47.31 117 GLY A CA 1
ATOM 970 C C . GLY A 1 117 ? 10.629 5.625 5.853 1.00 47.31 117 GLY A C 1
ATOM 971 O O . GLY A 1 117 ? 10.340 6.460 6.713 1.00 47.31 117 GLY A O 1
ATOM 972 N N . VAL A 1 118 ? 10.752 4.330 6.138 1.00 43.28 118 VAL A N 1
ATOM 973 C CA . VAL A 1 118 ? 10.885 3.868 7.521 1.00 43.28 118 VAL A CA 1
ATOM 974 C C . VAL A 1 118 ? 12.177 4.485 8.072 1.00 43.28 118 VAL A C 1
ATOM 976 O O . VAL A 1 118 ? 13.227 4.297 7.445 1.00 43.28 118 VAL A O 1
ATOM 979 N N . PRO A 1 119 ? 12.133 5.220 9.202 1.00 35.66 119 PRO A N 1
ATOM 980 C CA . PRO A 1 119 ? 13.338 5.759 9.818 1.00 35.66 119 PRO A CA 1
ATOM 981 C C . PRO A 1 119 ? 14.374 4.643 10.005 1.00 35.66 119 PRO A C 1
ATOM 983 O O . PRO A 1 119 ? 14.037 3.574 10.508 1.00 35.66 119 PRO A O 1
ATOM 986 N N . ALA A 1 120 ? 15.611 4.896 9.572 1.00 43.41 120 ALA A N 1
ATOM 987 C CA . ALA A 1 120 ? 16.775 4.010 9.688 1.00 43.41 120 ALA A CA 1
ATOM 988 C C . ALA A 1 120 ? 16.838 2.736 8.805 1.00 43.41 120 ALA A C 1
ATOM 990 O O . ALA A 1 120 ? 17.753 1.945 9.009 1.00 43.41 120 ALA A O 1
ATOM 991 N N . GLY A 1 121 ? 15.951 2.521 7.816 1.00 46.19 121 GLY A N 1
ATOM 992 C CA . GLY A 1 121 ? 15.947 1.251 7.049 1.00 46.19 121 GLY A CA 1
ATOM 993 C C . GLY A 1 121 ? 15.946 1.317 5.514 1.00 46.19 121 GLY A C 1
ATOM 994 O O . GLY A 1 121 ? 16.397 0.370 4.873 1.00 46.19 121 GLY A O 1
ATOM 995 N N . ARG A 1 122 ? 15.436 2.389 4.892 1.00 43.06 122 ARG A N 1
ATOM 996 C CA . ARG A 1 122 ? 15.445 2.571 3.423 1.00 43.06 122 ARG A CA 1
ATOM 997 C C . ARG A 1 122 ? 15.571 4.053 3.071 1.00 43.06 122 ARG A C 1
ATOM 999 O O . ARG A 1 122 ? 14.659 4.819 3.370 1.00 43.06 122 ARG A O 1
ATOM 1006 N N . SER A 1 123 ? 16.669 4.435 2.412 1.00 42.88 123 SER A N 1
ATOM 1007 C CA . SER A 1 123 ? 16.906 5.810 1.927 1.00 42.88 123 SER A CA 1
ATOM 1008 C C . SER A 1 123 ? 16.085 6.191 0.694 1.00 42.88 123 SER A C 1
ATOM 1010 O O . SER A 1 123 ? 16.010 7.370 0.366 1.00 42.88 123 SER A O 1
ATOM 1012 N N . THR A 1 124 ? 15.451 5.236 0.012 1.00 48.19 124 THR A N 1
ATOM 1013 C CA . THR A 1 124 ? 14.615 5.509 -1.162 1.00 48.19 124 THR A CA 1
ATOM 1014 C C . THR A 1 124 ? 13.240 4.910 -0.957 1.00 48.19 124 THR A C 1
ATOM 1016 O O . THR A 1 124 ? 13.070 3.711 -0.757 1.00 48.19 124 THR A O 1
ATOM 1019 N N . CYS A 1 125 ? 12.252 5.777 -0.944 1.00 53.28 125 CYS A N 1
ATOM 1020 C CA . CYS A 1 125 ? 10.845 5.459 -0.840 1.00 53.28 125 CYS A CA 1
ATOM 1021 C C . CYS A 1 125 ? 10.186 6.320 -1.916 1.00 53.28 125 CYS A C 1
ATOM 1023 O O . CYS A 1 125 ? 10.555 7.482 -2.060 1.00 53.28 125 CYS A O 1
ATOM 1025 N N . GLY A 1 126 ? 9.296 5.743 -2.721 1.00 61.75 126 GLY A N 1
ATOM 1026 C CA . GLY A 1 126 ? 8.600 6.486 -3.774 1.00 61.75 126 GLY A CA 1
ATOM 1027 C C . GLY A 1 126 ? 9.296 6.508 -5.134 1.00 61.75 126 GLY A C 1
ATOM 1028 O O . GLY A 1 126 ? 8.876 7.265 -6.010 1.00 61.75 126 GLY A O 1
ATOM 1029 N N . SER A 1 127 ? 10.294 5.652 -5.363 1.00 73.50 127 SER A N 1
ATOM 1030 C CA . SER A 1 127 ? 10.840 5.455 -6.706 1.00 73.50 127 SER A CA 1
ATOM 1031 C C . SER A 1 127 ? 9.850 4.686 -7.594 1.00 73.50 127 SER A C 1
ATOM 1033 O O . SER A 1 127 ? 9.077 3.838 -7.131 1.00 73.50 127 SER A O 1
ATOM 1035 N N . PHE A 1 128 ? 9.819 5.006 -8.889 1.00 83.19 128 PHE A N 1
ATOM 1036 C CA . PHE A 1 128 ? 8.804 4.477 -9.810 1.00 83.19 128 PHE A CA 1
ATOM 1037 C C . PHE A 1 128 ? 8.827 2.954 -9.947 1.00 83.19 128 PHE A C 1
ATOM 1039 O O . PHE A 1 128 ? 7.789 2.309 -10.086 1.00 83.19 128 PHE A O 1
ATOM 1046 N N . ASP A 1 129 ? 10.017 2.373 -9.826 1.00 84.25 129 ASP A N 1
ATOM 1047 C CA . ASP A 1 129 ? 10.289 0.941 -9.884 1.00 84.25 129 ASP A CA 1
ATOM 1048 C C . ASP A 1 129 ? 9.753 0.158 -8.667 1.00 84.25 129 ASP A C 1
ATOM 1050 O O . ASP A 1 129 ? 9.872 -1.068 -8.601 1.00 84.25 129 ASP A O 1
ATOM 1054 N N . GLU A 1 130 ? 9.188 0.836 -7.668 1.00 84.94 130 GLU A N 1
ATOM 1055 C CA . GLU A 1 130 ? 8.450 0.216 -6.563 1.00 84.94 130 GLU A CA 1
ATOM 1056 C C . GLU A 1 130 ? 6.940 0.188 -6.804 1.00 84.94 130 GLU A C 1
ATOM 1058 O O . GLU A 1 130 ? 6.255 -0.669 -6.248 1.00 84.94 130 GLU A O 1
ATOM 1063 N N . TYR A 1 131 ? 6.416 1.067 -7.663 1.00 85.56 131 TYR A N 1
ATOM 1064 C CA . TYR A 1 131 ? 4.978 1.251 -7.845 1.00 85.56 131 TYR A CA 1
ATOM 1065 C C . TYR A 1 131 ? 4.284 -0.023 -8.332 1.00 85.56 131 TYR A C 1
ATOM 1067 O O . TYR A 1 131 ? 3.330 -0.498 -7.716 1.00 85.56 131 TYR A O 1
ATOM 1075 N N . PHE A 1 132 ? 4.787 -0.608 -9.419 1.00 86.19 132 PHE A N 1
ATOM 1076 C CA . PHE A 1 132 ? 4.198 -1.811 -10.001 1.00 86.19 132 PHE A CA 1
ATOM 1077 C C . PHE A 1 132 ? 4.302 -3.030 -9.057 1.00 86.19 132 PHE A C 1
ATOM 1079 O O . PHE A 1 132 ? 3.266 -3.635 -8.775 1.00 86.19 132 PHE A O 1
ATOM 1086 N N . PRO A 1 133 ? 5.474 -3.346 -8.456 1.00 87.25 133 PRO A N 1
ATOM 1087 C CA . PRO A 1 133 ? 5.576 -4.399 -7.442 1.00 87.25 133 PRO A CA 1
ATOM 1088 C C . PRO A 1 133 ? 4.641 -4.224 -6.240 1.00 87.25 133 PRO A C 1
ATOM 1090 O O . PRO A 1 133 ? 4.108 -5.208 -5.734 1.00 87.25 133 PRO A O 1
ATOM 1093 N N . VAL A 1 134 ? 4.415 -2.991 -5.777 1.00 88.69 134 VAL A N 1
ATOM 1094 C CA . VAL A 1 134 ? 3.498 -2.725 -4.658 1.00 88.69 134 VAL A CA 1
ATOM 1095 C C . VAL A 1 134 ? 2.066 -3.135 -5.006 1.00 88.69 134 VAL A C 1
ATOM 1097 O O . VAL A 1 134 ? 1.399 -3.764 -4.186 1.00 88.69 134 VAL A O 1
ATOM 1100 N N . PHE A 1 135 ? 1.590 -2.836 -6.217 1.00 88.75 135 PHE A N 1
ATOM 1101 C CA . PHE A 1 135 ? 0.26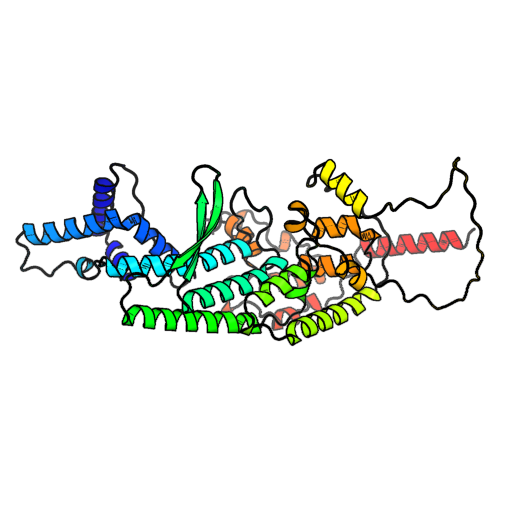3 -3.281 -6.648 1.00 88.75 135 PHE A CA 1
ATOM 1102 C C . PHE A 1 135 ? 0.152 -4.808 -6.708 1.00 88.75 135 PHE A C 1
ATOM 1104 O O . PHE A 1 135 ? -0.867 -5.347 -6.277 1.00 88.75 135 PHE A O 1
ATOM 1111 N N . GLU A 1 136 ? 1.189 -5.493 -7.198 1.00 87.25 136 GLU A N 1
ATOM 1112 C CA . GLU A 1 136 ? 1.228 -6.960 -7.243 1.00 87.25 136 GLU A CA 1
ATOM 1113 C C . GLU A 1 136 ? 1.076 -7.572 -5.847 1.00 87.25 136 GLU A C 1
ATOM 1115 O O . GLU A 1 136 ? 0.220 -8.433 -5.642 1.00 87.25 136 GLU A O 1
ATOM 1120 N N . VAL A 1 137 ? 1.837 -7.059 -4.874 1.00 88.88 137 VAL A N 1
ATOM 1121 C CA . VAL A 1 137 ? 1.809 -7.527 -3.480 1.00 88.88 137 VAL A CA 1
ATOM 1122 C C . VAL A 1 137 ? 0.468 -7.228 -2.803 1.00 88.88 137 VAL A C 1
ATOM 1124 O O . VAL A 1 137 ? -0.045 -8.053 -2.050 1.00 88.88 137 VAL A O 1
ATOM 1127 N N . LEU A 1 138 ? -0.137 -6.064 -3.058 1.00 92.25 138 LEU A N 1
ATOM 1128 C CA . LEU A 1 138 ? -1.445 -5.726 -2.484 1.00 92.25 138 LEU A CA 1
ATOM 1129 C C . LEU A 1 138 ? -2.578 -6.585 -3.065 1.00 92.25 138 LEU A C 1
ATOM 1131 O O . LEU A 1 138 ? -3.528 -6.903 -2.346 1.00 92.25 138 LEU A O 1
ATOM 1135 N N . LEU A 1 139 ? -2.494 -6.964 -4.344 1.00 90.56 139 LEU A N 1
ATOM 1136 C CA . LEU A 1 139 ? -3.434 -7.908 -4.954 1.00 90.56 139 LEU A CA 1
ATOM 1137 C C . LEU A 1 139 ? -3.270 -9.311 -4.352 1.00 90.56 139 LEU A C 1
ATOM 1139 O O . LEU A 1 139 ? -4.275 -9.874 -3.916 1.00 90.56 139 LEU A O 1
ATOM 1143 N N . ASP A 1 140 ? -2.030 -9.805 -4.233 1.00 88.69 140 ASP A N 1
ATOM 1144 C CA . ASP A 1 140 ? -1.701 -11.082 -3.568 1.00 88.69 140 ASP A CA 1
ATOM 1145 C C . ASP A 1 140 ? -2.258 -11.136 -2.139 1.00 88.69 140 ASP A C 1
ATOM 1147 O O . ASP A 1 140 ? -2.862 -12.126 -1.718 1.00 88.69 140 ASP A O 1
ATOM 1151 N N . HIS A 1 141 ? -2.086 -10.048 -1.385 1.00 92.31 141 HIS A N 1
ATOM 1152 C CA . HIS A 1 141 ? -2.570 -9.929 -0.010 1.00 92.31 141 HIS A CA 1
ATOM 1153 C C . HIS A 1 141 ? -4.094 -10.054 0.081 1.00 92.31 141 HIS A C 1
ATOM 1155 O O . HIS A 1 141 ? -4.613 -10.782 0.926 1.00 92.31 141 HIS A O 1
ATOM 1161 N N . LEU A 1 142 ? -4.834 -9.373 -0.800 1.00 93.44 142 LEU A N 1
ATOM 1162 C CA . LEU A 1 142 ? -6.295 -9.470 -0.813 1.00 93.44 142 LEU A CA 1
ATOM 1163 C C . LEU A 1 142 ? -6.782 -10.853 -1.265 1.00 93.44 142 LEU A C 1
ATOM 1165 O O . LEU A 1 142 ? -7.805 -11.315 -0.766 1.00 93.44 142 LEU A O 1
ATOM 1169 N N . GLU A 1 143 ? -6.078 -11.513 -2.185 1.00 90.94 143 GLU A N 1
ATOM 1170 C CA . GLU A 1 143 ? -6.384 -12.884 -2.618 1.00 90.94 143 GLU A CA 1
ATOM 1171 C C . GLU A 1 143 ? -6.190 -13.881 -1.473 1.00 90.94 143 GLU A C 1
ATOM 1173 O O . GLU A 1 143 ? -7.133 -14.593 -1.120 1.00 90.94 143 GLU A O 1
ATOM 1178 N N . SER A 1 144 ? -5.037 -13.827 -0.805 1.00 91.50 144 SER A N 1
ATOM 1179 C CA . SER A 1 144 ? -4.749 -14.635 0.389 1.00 91.50 144 SER A CA 1
ATOM 1180 C C . SER A 1 144 ? -5.805 -14.395 1.478 1.00 91.50 144 SER A C 1
ATOM 1182 O O . SER A 1 144 ? -6.373 -15.332 2.047 1.00 91.50 144 SER A O 1
ATOM 1184 N N . ALA A 1 145 ? -6.193 -13.132 1.693 1.00 93.75 145 ALA A N 1
ATOM 1185 C CA . ALA A 1 145 ? -7.232 -12.779 2.656 1.00 93.75 145 ALA A CA 1
ATOM 1186 C C . ALA A 1 145 ? -8.614 -13.347 2.273 1.00 93.75 145 ALA A C 1
ATOM 1188 O O . ALA A 1 145 ? -9.416 -13.699 3.143 1.00 93.75 145 ALA A O 1
ATOM 1189 N N . ILE A 1 146 ? -8.939 -13.473 0.981 1.00 93.00 146 ILE A N 1
ATOM 1190 C CA . ILE A 1 146 ? -10.179 -14.130 0.530 1.00 93.00 146 ILE A CA 1
ATOM 1191 C C . ILE A 1 146 ? -10.157 -15.622 0.880 1.00 93.00 146 ILE A C 1
ATOM 1193 O O . ILE A 1 146 ? -11.197 -16.169 1.284 1.00 93.00 146 ILE A O 1
ATOM 1197 N N . GLU A 1 147 ? -9.002 -16.271 0.753 1.00 91.44 147 GLU A N 1
ATOM 1198 C CA . GLU A 1 147 ? -8.802 -17.681 1.095 1.00 91.44 147 GLU A CA 1
ATOM 1199 C C . GLU A 1 147 ? -8.898 -17.889 2.610 1.00 91.44 147 GLU A C 1
ATOM 1201 O O . GLU A 1 147 ? -9.715 -18.694 3.071 1.00 91.44 147 GLU A O 1
ATOM 1206 N N . GLY A 1 148 ? -8.244 -17.029 3.389 1.00 92.06 148 GLY A N 1
ATOM 1207 C CA . GLY A 1 148 ? -8.406 -16.956 4.840 1.00 92.06 148 GLY A CA 1
ATOM 1208 C C . GLY A 1 148 ? -7.156 -16.628 5.630 1.00 92.06 148 GLY A C 1
ATOM 1209 O O . GLY A 1 148 ? -7.224 -16.664 6.862 1.00 92.06 148 GLY A O 1
ATOM 1210 N N . THR A 1 149 ? -6.065 -16.284 4.956 1.00 93.50 149 THR A N 1
ATOM 1211 C CA . THR A 1 149 ? -4.775 -16.015 5.580 1.00 93.50 149 THR A CA 1
ATOM 1212 C C . THR A 1 149 ? -4.205 -14.675 5.131 1.00 93.50 149 THR A C 1
ATOM 1214 O O . THR A 1 149 ? -4.567 -14.136 4.088 1.00 93.50 149 THR A O 1
ATOM 1217 N N . ILE A 1 150 ? -3.351 -14.088 5.961 1.00 92.56 150 ILE A N 1
ATOM 1218 C CA . ILE A 1 150 ? -2.539 -12.914 5.623 1.00 92.56 150 ILE A CA 1
ATOM 1219 C C . ILE A 1 150 ? -1.136 -13.109 6.181 1.00 92.56 150 ILE A C 1
ATOM 1221 O O . ILE A 1 150 ? -0.947 -13.887 7.113 1.00 92.56 150 ILE A O 1
ATOM 1225 N N . PHE A 1 151 ? -0.176 -12.349 5.666 1.00 88.31 151 PHE A N 1
ATOM 1226 C CA . PHE A 1 151 ? 1.160 -12.276 6.243 1.00 88.31 151 PHE A CA 1
ATOM 1227 C C . PHE A 1 151 ? 1.264 -11.091 7.206 1.00 88.31 151 PHE A C 1
ATOM 1229 O O . PHE A 1 151 ? 0.905 -9.963 6.861 1.00 88.31 151 PHE A O 1
ATOM 1236 N N . GLU A 1 152 ? 1.758 -11.351 8.412 1.00 85.38 152 GLU A N 1
ATOM 1237 C CA . GLU A 1 152 ? 2.100 -10.342 9.412 1.00 85.38 152 GLU A CA 1
ATOM 1238 C C . GLU A 1 152 ? 3.617 -10.322 9.619 1.00 85.38 152 GLU A C 1
ATOM 1240 O O . GLU A 1 152 ? 4.229 -11.364 9.845 1.00 85.38 152 GLU A O 1
ATOM 1245 N N . GLU A 1 153 ? 4.223 -9.134 9.552 1.00 83.31 153 GLU A N 1
ATOM 1246 C CA . GLU A 1 153 ? 5.644 -8.950 9.861 1.00 83.31 153 GLU A CA 1
ATOM 1247 C C . GLU A 1 153 ? 5.819 -8.967 11.385 1.00 83.31 153 GLU A C 1
ATOM 1249 O O . GLU A 1 153 ? 5.344 -8.071 12.090 1.00 83.31 153 GLU A O 1
ATOM 1254 N N . VAL A 1 154 ? 6.496 -9.994 11.893 1.00 83.31 154 VAL A N 1
ATOM 1255 C CA . VAL A 1 154 ? 6.834 -10.147 13.309 1.00 83.31 154 VAL A CA 1
ATOM 1256 C C . VAL A 1 154 ? 8.329 -9.907 13.479 1.00 83.31 154 VAL A C 1
ATOM 1258 O O . VAL A 1 154 ? 9.150 -10.486 12.768 1.00 83.31 154 VAL A O 1
ATOM 1261 N N . GLU A 1 155 ? 8.683 -9.040 14.423 1.00 84.56 155 GLU A N 1
ATOM 1262 C CA . GLU A 1 155 ? 10.071 -8.806 14.811 1.00 84.56 155 GLU A CA 1
ATOM 1263 C C . GLU A 1 155 ? 10.457 -9.770 15.932 1.00 84.56 155 GLU A C 1
ATOM 1265 O O . GLU A 1 155 ? 9.793 -9.844 16.969 1.00 84.56 155 GLU A O 1
ATOM 1270 N N . ASP A 1 156 ? 11.532 -10.519 15.713 1.00 80.31 156 ASP A N 1
ATOM 1271 C CA . ASP A 1 156 ? 12.120 -11.380 16.725 1.00 80.31 156 ASP A CA 1
ATOM 1272 C C . ASP A 1 156 ? 12.697 -10.512 17.863 1.00 80.31 156 ASP A C 1
ATOM 1274 O O . ASP A 1 156 ? 13.545 -9.649 17.612 1.00 80.31 156 ASP A O 1
ATOM 1278 N N . PRO A 1 157 ? 12.271 -10.725 19.121 1.00 81.00 157 PRO A N 1
ATOM 1279 C CA . PRO A 1 157 ? 12.669 -9.876 20.241 1.00 81.00 157 PRO A CA 1
ATOM 1280 C C . PRO A 1 157 ? 14.169 -9.947 20.565 1.00 81.00 157 PRO A C 1
ATOM 1282 O O . PRO A 1 157 ? 14.686 -9.049 21.230 1.00 81.00 157 PRO A O 1
ATOM 1285 N N . VAL A 1 158 ? 14.869 -10.995 20.120 1.00 81.75 158 VAL A N 1
ATOM 1286 C CA . VAL A 1 158 ? 16.295 -11.218 20.385 1.00 81.75 158 VAL A CA 1
ATOM 1287 C C . VAL A 1 158 ? 17.139 -10.768 19.200 1.00 81.75 158 VAL A C 1
ATOM 1289 O O . VAL A 1 158 ? 18.077 -9.991 19.370 1.00 81.75 158 VAL A O 1
ATOM 1292 N N . THR A 1 159 ? 16.818 -11.246 17.998 1.00 83.69 159 THR A N 1
ATOM 1293 C CA . THR A 1 159 ? 17.646 -10.994 16.807 1.00 83.69 159 THR A CA 1
ATOM 1294 C C . THR A 1 159 ? 17.300 -9.683 16.101 1.00 83.69 159 THR A C 1
ATOM 1296 O O . THR A 1 159 ? 18.085 -9.218 15.276 1.00 83.69 159 THR A O 1
ATOM 1299 N N . ARG A 1 160 ? 16.146 -9.071 16.424 1.00 81.06 160 ARG A N 1
ATOM 1300 C CA . ARG A 1 160 ? 15.536 -7.949 15.681 1.00 81.06 160 ARG A CA 1
ATOM 1301 C C . ARG A 1 160 ? 15.310 -8.258 14.198 1.00 81.06 160 ARG A C 1
ATOM 1303 O O . ARG A 1 160 ? 15.105 -7.354 13.386 1.00 81.06 160 ARG A O 1
ATOM 1310 N N . GLU A 1 161 ? 15.350 -9.537 13.823 1.00 79.81 161 GLU A N 1
ATOM 1311 C CA . GLU A 1 161 ? 15.013 -9.971 12.477 1.00 79.81 161 GLU A CA 1
ATOM 1312 C C . GLU A 1 161 ? 13.505 -9.891 12.279 1.00 79.81 161 GLU A C 1
ATOM 1314 O O . GLU A 1 161 ? 12.718 -10.355 13.104 1.00 79.81 161 GLU A O 1
ATOM 1319 N N . LYS A 1 162 ? 13.107 -9.330 11.143 1.00 82.31 162 LYS A N 1
ATOM 1320 C CA . LYS A 1 162 ? 11.715 -9.269 10.713 1.00 82.31 162 LYS A CA 1
ATOM 1321 C C . LYS A 1 162 ? 11.399 -10.493 9.872 1.00 82.31 162 LYS A C 1
ATOM 1323 O O . LYS A 1 162 ? 12.107 -10.771 8.903 1.00 82.31 162 LYS A O 1
ATOM 1328 N N . LYS A 1 163 ? 10.355 -11.224 10.252 1.00 82.19 163 LYS A N 1
ATOM 1329 C CA . LYS A 1 163 ? 9.895 -12.426 9.552 1.00 82.19 163 LYS A CA 1
ATOM 1330 C C . LYS A 1 163 ? 8.409 -12.315 9.267 1.00 82.19 163 LYS A C 1
ATOM 1332 O O . LYS A 1 163 ? 7.634 -11.924 10.136 1.00 82.19 163 LYS A O 1
ATOM 1337 N N . ASP A 1 164 ? 8.030 -12.697 8.056 1.00 84.56 164 ASP A N 1
ATOM 1338 C CA . ASP A 1 164 ? 6.631 -12.758 7.652 1.00 84.56 164 ASP A CA 1
ATOM 1339 C C . ASP A 1 164 ? 6.027 -14.074 8.145 1.00 84.56 164 ASP A C 1
ATOM 1341 O O . ASP A 1 164 ? 6.494 -15.160 7.793 1.00 84.56 164 ASP A O 1
ATOM 1345 N N . VAL A 1 165 ? 4.989 -13.973 8.971 1.00 87.75 165 VAL A N 1
ATOM 1346 C CA . VAL A 1 165 ? 4.256 -15.113 9.526 1.00 87.75 165 VAL A CA 1
ATOM 1347 C C . VAL A 1 165 ? 2.865 -15.147 8.916 1.00 87.75 165 VAL A C 1
ATOM 1349 O O . VAL A 1 165 ? 2.159 -14.140 8.904 1.00 87.75 165 VAL A O 1
ATOM 1352 N N . GLU A 1 166 ? 2.455 -16.310 8.419 1.00 89.94 166 GLU A N 1
ATOM 1353 C CA . GLU A 1 166 ? 1.099 -16.512 7.918 1.00 89.94 166 GLU A CA 1
ATOM 1354 C C . GLU A 1 166 ? 0.114 -16.676 9.085 1.00 89.94 166 GLU A C 1
ATOM 1356 O O . GLU A 1 166 ? 0.295 -17.519 9.966 1.00 89.94 166 GLU A O 1
ATOM 1361 N N . VAL A 1 167 ? -0.941 -15.862 9.098 1.00 91.69 167 VAL A N 1
ATOM 1362 C CA . VAL A 1 167 ? -1.939 -15.800 10.170 1.00 91.69 167 VAL A CA 1
ATOM 1363 C C . VAL A 1 167 ? -3.341 -15.966 9.594 1.00 91.69 167 VAL A C 1
ATOM 1365 O O . VAL A 1 167 ? -3.711 -15.329 8.607 1.00 91.69 167 VAL A O 1
ATOM 1368 N N . ALA A 1 168 ? -4.163 -16.794 10.244 1.00 93.38 168 ALA A N 1
ATOM 1369 C CA . ALA A 1 168 ? -5.567 -16.965 9.886 1.00 93.38 168 ALA A CA 1
ATOM 1370 C C . ALA A 1 168 ? -6.404 -15.745 10.314 1.00 93.38 168 ALA A C 1
ATOM 1372 O O . ALA A 1 168 ? -6.507 -15.432 11.499 1.00 93.38 168 ALA A O 1
ATOM 1373 N N . ILE A 1 169 ? -7.070 -15.083 9.363 1.00 92.75 169 ILE A N 1
ATOM 1374 C CA . ILE A 1 169 ? -7.806 -13.833 9.643 1.00 92.75 169 ILE A CA 1
ATOM 1375 C C . ILE A 1 169 ? -9.251 -14.031 10.088 1.00 92.75 169 ILE A C 1
ATOM 1377 O O . ILE A 1 169 ? -9.882 -13.109 10.597 1.00 92.75 169 ILE A O 1
ATOM 1381 N N . TYR A 1 170 ? -9.808 -15.220 9.864 1.00 91.69 170 TYR A N 1
ATOM 1382 C CA . TYR A 1 170 ? -11.206 -15.519 10.185 1.00 91.69 170 TYR A CA 1
ATOM 1383 C C . TYR A 1 170 ? -11.374 -16.409 11.412 1.00 91.69 170 TYR A C 1
ATOM 1385 O O . TYR A 1 170 ? -12.488 -16.896 11.659 1.00 91.69 170 TYR A O 1
ATOM 1393 N N . ASP A 1 171 ? -10.284 -16.668 12.135 1.00 90.31 171 ASP A N 1
ATOM 1394 C CA . ASP A 1 171 ? -10.340 -17.482 13.337 1.00 90.31 171 ASP A CA 1
ATOM 1395 C C . ASP A 1 171 ? -11.270 -16.833 14.369 1.00 90.31 171 ASP A C 1
ATOM 1397 O O . ASP A 1 171 ? -11.264 -15.620 14.546 1.00 90.31 171 ASP A O 1
ATOM 1401 N N . GLY A 1 172 ? -12.129 -17.633 15.000 1.00 86.56 172 GLY A N 1
ATOM 1402 C CA . GLY A 1 172 ? -13.220 -17.237 15.900 1.00 86.56 172 GLY A CA 1
ATOM 1403 C C . GLY A 1 172 ? -14.107 -16.062 15.453 1.00 86.56 172 GLY A C 1
ATOM 1404 O O . GLY A 1 172 ? -14.583 -15.320 16.312 1.00 86.56 172 GLY A O 1
ATOM 1405 N N . LEU A 1 173 ? -14.316 -15.887 14.143 1.00 91.31 173 LEU A N 1
ATOM 1406 C CA . LEU A 1 173 ? -15.430 -15.112 13.586 1.00 91.31 173 LEU A CA 1
ATOM 1407 C C . LEU A 1 173 ? -16.589 -16.035 13.193 1.00 91.31 173 LEU A C 1
ATOM 1409 O O . LEU A 1 173 ? -16.376 -17.151 12.714 1.00 91.31 173 LEU A O 1
ATOM 1413 N N . ASP A 1 174 ? -17.821 -15.548 13.340 1.00 91.94 174 ASP A N 1
ATOM 1414 C CA . ASP A 1 174 ? -19.019 -16.286 12.942 1.00 91.94 174 ASP A CA 1
ATOM 1415 C C . ASP A 1 174 ? -19.143 -16.411 11.406 1.00 91.94 174 ASP A C 1
ATOM 1417 O O . ASP A 1 174 ? -18.565 -15.641 10.628 1.00 91.94 174 ASP A O 1
ATOM 1421 N N . SER A 1 175 ? -19.932 -17.387 10.944 1.00 92.50 175 SER A N 1
ATOM 1422 C CA . SER A 1 175 ? -20.053 -17.698 9.512 1.00 92.50 175 SER A CA 1
ATOM 1423 C C . SER A 1 175 ? -20.654 -16.567 8.666 1.00 92.50 175 SER A C 1
ATOM 1425 O O . SER A 1 175 ? -20.346 -16.464 7.475 1.00 92.50 175 SER A O 1
ATOM 1427 N N . ARG A 1 176 ? -21.529 -15.730 9.235 1.00 93.81 176 ARG A N 1
ATOM 1428 C CA . ARG A 1 176 ? -22.150 -14.591 8.548 1.00 93.81 176 ARG A CA 1
ATOM 1429 C C . ARG A 1 176 ? -21.133 -13.469 8.396 1.00 93.81 176 ARG A C 1
ATOM 1431 O O . ARG A 1 176 ? -20.958 -12.973 7.285 1.00 93.81 176 ARG A O 1
ATOM 1438 N N . THR A 1 177 ? -20.421 -13.121 9.465 1.00 92.12 177 THR A N 1
ATOM 1439 C CA . THR A 1 177 ? -19.393 -12.068 9.432 1.00 92.12 177 THR A CA 1
ATOM 1440 C C . THR A 1 177 ? -18.225 -12.450 8.531 1.00 92.12 177 THR A C 1
ATOM 1442 O O . THR A 1 177 ? -17.808 -11.644 7.701 1.00 92.12 177 THR A O 1
ATOM 1445 N N . ARG A 1 178 ? -17.765 -13.708 8.581 1.00 92.62 178 ARG A N 1
ATOM 1446 C CA . ARG A 1 178 ? -16.759 -14.240 7.646 1.00 92.62 178 ARG A CA 1
ATOM 1447 C C . ARG A 1 178 ? -17.196 -14.082 6.189 1.00 92.62 178 ARG A C 1
ATOM 1449 O O . ARG A 1 178 ? -16.421 -13.614 5.359 1.00 92.62 178 ARG A O 1
ATOM 1456 N N . ARG A 1 179 ? -18.437 -14.464 5.866 1.00 93.62 179 ARG A N 1
ATOM 1457 C CA . ARG A 1 179 ? -18.992 -14.313 4.509 1.00 93.62 179 ARG A CA 1
ATOM 1458 C C . ARG A 1 179 ? -19.031 -12.849 4.081 1.00 93.62 179 ARG A C 1
ATOM 1460 O O . ARG A 1 179 ? -18.621 -12.538 2.966 1.00 93.62 179 ARG A O 1
ATOM 1467 N N . LEU A 1 180 ? -19.475 -11.965 4.969 1.00 93.44 180 LEU A N 1
ATOM 1468 C CA . LEU A 1 180 ? -19.561 -10.535 4.700 1.00 93.44 180 LEU A CA 1
ATOM 1469 C C . LEU A 1 180 ? -18.175 -9.910 4.458 1.00 93.44 180 LEU A C 1
ATOM 1471 O O . LEU A 1 180 ? -17.992 -9.205 3.467 1.00 93.44 180 LEU A O 1
ATOM 1475 N N . LEU A 1 181 ? -17.182 -10.224 5.296 1.00 92.88 181 LEU A N 1
ATOM 1476 C CA . LEU A 1 181 ? -15.800 -9.770 5.110 1.00 92.88 181 LEU A CA 1
ATOM 1477 C C . LEU A 1 181 ? -15.219 -10.261 3.782 1.00 92.88 181 LEU A C 1
ATOM 1479 O O . LEU A 1 181 ? -14.687 -9.451 3.029 1.00 92.88 181 LEU A O 1
ATOM 1483 N N . LYS A 1 182 ? -15.405 -11.542 3.429 1.00 94.31 182 LYS A N 1
ATOM 1484 C CA . LYS A 1 182 ? -14.976 -12.070 2.121 1.00 94.31 182 LYS A CA 1
ATOM 1485 C C . LYS A 1 182 ? -15.583 -11.284 0.955 1.00 94.31 182 LYS A C 1
ATOM 1487 O O . LYS A 1 182 ? -14.893 -11.029 -0.029 1.00 94.31 182 LYS A O 1
ATOM 1492 N N . VAL A 1 183 ? -16.855 -10.884 1.045 1.00 95.12 183 VAL A N 1
ATOM 1493 C CA . VAL A 1 183 ? -17.498 -10.047 0.017 1.00 95.12 183 VAL A CA 1
ATOM 1494 C C . VAL A 1 183 ? -16.834 -8.672 -0.066 1.00 95.12 183 VAL A C 1
ATOM 1496 O O . VAL A 1 183 ? -16.496 -8.237 -1.166 1.00 95.12 183 VAL A O 1
ATOM 1499 N N . TYR A 1 184 ? -16.590 -8.005 1.064 1.00 93.56 184 TYR A N 1
ATOM 1500 C CA . TYR A 1 184 ? -15.932 -6.695 1.067 1.00 93.56 184 TYR A CA 1
ATOM 1501 C C . TYR A 1 184 ? -14.491 -6.747 0.558 1.00 93.56 184 TYR A C 1
ATOM 1503 O O . TYR A 1 184 ? -14.100 -5.889 -0.232 1.00 93.56 184 TYR A O 1
ATOM 1511 N N . ILE A 1 185 ? -13.727 -7.777 0.922 1.00 94.88 185 ILE A N 1
ATOM 1512 C CA . ILE A 1 185 ? -12.361 -7.979 0.424 1.00 94.88 185 ILE A CA 1
ATOM 1513 C C . ILE A 1 185 ? -12.385 -8.202 -1.092 1.00 94.88 185 ILE A C 1
ATOM 1515 O O . ILE A 1 185 ? -11.625 -7.559 -1.809 1.00 94.88 185 ILE A O 1
ATOM 1519 N N . LYS A 1 186 ? -13.327 -9.003 -1.615 1.00 94.75 186 LYS A N 1
ATOM 1520 C CA . LYS A 1 186 ? -13.528 -9.162 -3.068 1.00 94.75 186 LYS A CA 1
ATOM 1521 C C . LYS A 1 186 ? -13.861 -7.843 -3.768 1.00 94.75 186 LYS A C 1
ATOM 1523 O O . LYS A 1 186 ? -13.402 -7.615 -4.885 1.00 94.75 186 LYS A O 1
ATOM 1528 N N . LEU A 1 187 ? -14.659 -6.972 -3.148 1.00 95.44 187 LEU A N 1
ATOM 1529 C CA . LEU A 1 187 ? -14.948 -5.640 -3.694 1.00 95.44 187 LEU A CA 1
ATOM 1530 C C . LEU A 1 187 ? -13.699 -4.748 -3.695 1.00 95.44 187 LEU A C 1
ATOM 1532 O O . LEU A 1 187 ? -13.436 -4.083 -4.699 1.00 95.44 187 LEU A O 1
ATOM 1536 N N . GLY A 1 188 ? -12.911 -4.779 -2.617 1.00 93.19 188 GLY A N 1
ATOM 1537 C CA . GLY A 1 188 ? -11.614 -4.106 -2.531 1.00 93.19 188 GLY A CA 1
ATOM 1538 C C . GLY A 1 188 ? -10.647 -4.587 -3.613 1.00 93.19 188 GLY A C 1
ATOM 1539 O O . GLY A 1 188 ? -10.086 -3.772 -4.342 1.00 93.19 188 GLY A O 1
ATOM 1540 N N . TRP A 1 189 ? -10.553 -5.903 -3.806 1.00 93.75 189 TRP A N 1
ATOM 1541 C CA . TRP A 1 189 ? -9.732 -6.517 -4.848 1.00 93.75 189 TRP A CA 1
ATOM 1542 C C . TRP A 1 189 ? -10.176 -6.071 -6.240 1.00 93.75 189 TRP A C 1
ATOM 1544 O O . TRP A 1 189 ? -9.362 -5.579 -7.013 1.00 93.75 189 TRP A O 1
ATOM 1554 N N . LYS A 1 190 ? -11.483 -6.119 -6.545 1.00 92.75 190 LYS A N 1
ATOM 1555 C CA . LYS A 1 190 ? -12.018 -5.648 -7.839 1.00 92.75 190 LYS A CA 1
ATOM 1556 C C . LYS A 1 190 ? -11.672 -4.183 -8.096 1.00 92.75 190 LYS A C 1
ATOM 1558 O O . LYS A 1 190 ? -11.377 -3.802 -9.230 1.00 92.75 190 LYS A O 1
ATOM 1563 N N . LYS A 1 191 ? -11.722 -3.349 -7.053 1.00 93.56 191 LYS A N 1
ATOM 1564 C CA . LYS A 1 191 ? -11.361 -1.934 -7.147 1.00 93.56 191 LYS A CA 1
ATOM 1565 C C . LYS A 1 191 ? -9.867 -1.763 -7.420 1.00 93.56 191 LYS A C 1
ATOM 1567 O O . LYS A 1 191 ? -9.531 -0.988 -8.309 1.00 93.56 191 LYS A O 1
ATOM 1572 N N . LEU A 1 192 ? -9.001 -2.483 -6.708 1.00 91.19 192 LEU A N 1
ATOM 1573 C CA . LEU A 1 192 ? -7.552 -2.442 -6.913 1.00 91.19 192 LEU A CA 1
ATOM 1574 C C . LEU A 1 192 ? -7.172 -2.951 -8.311 1.00 91.19 192 LEU A C 1
ATOM 1576 O O . LEU A 1 192 ? -6.461 -2.265 -9.043 1.00 91.19 192 LEU A O 1
ATOM 1580 N N . HIS A 1 193 ? -7.747 -4.078 -8.731 1.00 89.06 193 HIS A N 1
ATOM 1581 C CA . HIS A 1 193 ? -7.547 -4.668 -10.052 1.00 89.06 193 HIS A CA 1
ATOM 1582 C C . HIS A 1 193 ? -7.957 -3.715 -11.187 1.00 89.06 193 HIS A C 1
ATOM 1584 O O . HIS A 1 193 ? -7.276 -3.629 -12.203 1.00 89.06 193 HIS A O 1
ATOM 1590 N N . LYS A 1 194 ? -9.028 -2.924 -11.013 1.00 89.56 194 LYS A N 1
ATOM 1591 C CA . LYS A 1 194 ? -9.422 -1.881 -11.980 1.00 89.56 194 LYS A CA 1
ATOM 1592 C C . LYS A 1 194 ? -8.338 -0.815 -12.188 1.00 89.56 194 LYS A C 1
ATOM 1594 O O . LYS A 1 194 ? -8.249 -0.251 -13.276 1.00 89.56 194 LYS A O 1
ATOM 1599 N N . TYR A 1 195 ? -7.578 -0.467 -11.150 1.00 88.00 195 TYR A N 1
ATOM 1600 C CA . TYR A 1 195 ? -6.461 0.472 -11.287 1.00 88.00 195 TYR A CA 1
ATOM 1601 C C . TYR A 1 195 ? -5.233 -0.218 -11.864 1.00 88.00 195 TYR A C 1
ATOM 1603 O O . TYR A 1 195 ? -4.600 0.343 -12.751 1.00 88.00 195 TYR A O 1
ATOM 1611 N N . TYR A 1 196 ? -4.962 -1.448 -11.435 1.00 86.12 196 TYR A N 1
ATOM 1612 C CA . TYR A 1 196 ? -3.897 -2.271 -11.995 1.00 86.12 196 TYR A CA 1
ATOM 1613 C C . TYR A 1 196 ? -4.041 -2.441 -13.516 1.00 86.12 196 TYR A C 1
ATOM 1615 O O . TYR A 1 196 ? -3.101 -2.185 -14.259 1.00 86.12 196 TYR A O 1
ATOM 1623 N N . SER A 1 197 ? -5.250 -2.724 -14.015 1.00 84.38 197 SER A N 1
ATOM 1624 C CA . SER A 1 197 ? -5.516 -2.860 -15.455 1.00 84.38 197 SER A CA 1
ATOM 1625 C C . SER A 1 197 ? -5.340 -1.559 -16.254 1.00 84.38 197 SER A C 1
ATOM 1627 O O . SER A 1 197 ? -5.448 -1.568 -17.476 1.00 84.38 197 SER A O 1
ATOM 1629 N N . ARG A 1 198 ? -5.135 -0.419 -15.581 1.00 85.56 198 ARG A N 1
ATOM 1630 C CA . ARG A 1 198 ? -4.818 0.874 -16.207 1.00 85.56 198 ARG A CA 1
ATOM 1631 C C . ARG A 1 198 ? -3.318 1.164 -16.235 1.00 85.56 198 ARG A C 1
ATOM 1633 O O . ARG A 1 198 ? -2.929 2.153 -16.847 1.00 85.56 198 ARG A O 1
ATOM 1640 N N . LEU A 1 199 ? -2.478 0.324 -15.624 1.00 82.94 199 LEU A N 1
ATOM 1641 C CA . LEU A 1 199 ? -1.014 0.433 -15.650 1.00 82.94 199 LEU A CA 1
ATOM 1642 C C . LEU A 1 199 ? -0.451 -0.053 -16.998 1.00 82.94 199 LEU A C 1
ATOM 1644 O O . LEU A 1 199 ? 0.414 -0.918 -17.067 1.00 82.94 199 LEU A O 1
ATOM 1648 N N . THR A 1 200 ? -0.971 0.483 -18.101 1.00 79.31 200 THR A N 1
ATOM 1649 C CA . THR A 1 200 ? -0.690 0.011 -19.467 1.00 79.31 200 THR A CA 1
ATOM 1650 C C . THR A 1 200 ? 0.604 0.565 -20.058 1.00 79.31 200 THR A C 1
ATOM 1652 O O . THR A 1 200 ? 1.093 0.028 -21.059 1.00 79.31 200 THR A O 1
ATOM 1655 N N . SER A 1 201 ? 1.139 1.636 -19.463 1.00 87.31 201 SER A N 1
ATOM 1656 C CA . SER A 1 201 ? 2.381 2.276 -19.892 1.00 87.31 201 SER A CA 1
ATOM 1657 C C . SER A 1 201 ? 3.578 1.364 -19.640 1.00 87.31 201 SER A C 1
ATOM 1659 O O . SER A 1 201 ? 3.738 0.828 -18.542 1.00 87.31 201 SER A O 1
ATOM 1661 N N . ALA A 1 202 ? 4.451 1.244 -20.642 1.00 90.00 202 ALA A N 1
ATOM 1662 C CA . ALA A 1 202 ? 5.700 0.498 -20.528 1.00 90.00 202 ALA A CA 1
ATOM 1663 C C . ALA A 1 202 ? 6.650 1.095 -19.484 1.00 90.00 202 ALA A C 1
ATOM 1665 O O . ALA A 1 202 ? 7.487 0.373 -18.962 1.00 90.00 202 ALA A O 1
ATOM 1666 N N . ALA A 1 203 ? 6.482 2.370 -19.119 1.00 90.00 203 ALA A N 1
ATOM 1667 C CA . ALA A 1 203 ? 7.325 3.031 -18.132 1.00 90.00 203 ALA A CA 1
ATOM 1668 C C . ALA A 1 203 ? 7.272 2.346 -16.750 1.00 90.00 203 ALA A C 1
ATOM 1670 O O . ALA A 1 203 ? 8.300 2.240 -16.086 1.00 90.00 203 ALA A O 1
ATOM 1671 N N . TYR A 1 204 ? 6.104 1.834 -16.330 1.00 88.25 204 TYR A N 1
ATOM 1672 C CA . TYR A 1 204 ? 5.961 1.135 -15.042 1.00 88.25 204 TYR A CA 1
ATOM 1673 C C . TYR A 1 204 ? 6.834 -0.121 -14.972 1.00 88.25 204 TYR A C 1
ATOM 1675 O O . TYR A 1 204 ? 7.506 -0.365 -13.972 1.00 88.25 204 TYR A O 1
ATOM 1683 N N . VAL A 1 205 ? 6.823 -0.914 -16.045 1.00 89.81 205 VAL A N 1
ATOM 1684 C CA . VAL A 1 205 ? 7.625 -2.137 -16.160 1.00 89.81 205 VAL A CA 1
ATOM 1685 C C . VAL A 1 205 ? 9.086 -1.794 -16.430 1.00 89.81 205 VAL A C 1
ATOM 1687 O O . VAL A 1 205 ? 9.972 -2.363 -15.802 1.00 89.81 205 VAL A O 1
ATOM 1690 N N . GLY A 1 206 ? 9.339 -0.812 -17.290 1.00 92.44 206 GLY A N 1
ATOM 1691 C CA . GLY A 1 206 ? 10.669 -0.333 -17.632 1.00 92.44 206 GLY A CA 1
ATOM 1692 C C . GLY A 1 206 ? 11.459 0.140 -16.421 1.00 92.44 206 GLY A C 1
ATOM 1693 O O . GLY A 1 206 ? 12.602 -0.267 -16.260 1.00 92.44 206 GLY A O 1
ATOM 1694 N N . ALA A 1 207 ? 10.848 0.884 -15.496 1.00 92.06 207 ALA A N 1
ATOM 1695 C CA . ALA A 1 207 ? 11.525 1.280 -14.262 1.00 92.06 207 ALA A CA 1
ATOM 1696 C C . ALA A 1 207 ? 11.951 0.075 -13.405 1.00 92.06 207 ALA A C 1
ATOM 1698 O O . ALA A 1 207 ? 13.055 0.060 -12.863 1.00 92.06 207 ALA A O 1
ATOM 1699 N N . VAL A 1 208 ? 11.122 -0.973 -13.320 1.00 92.56 208 VAL A N 1
ATOM 1700 C CA . VAL A 1 208 ? 11.494 -2.221 -12.630 1.00 92.56 208 VAL A CA 1
ATOM 1701 C C . VAL A 1 208 ? 12.632 -2.932 -13.360 1.00 92.56 208 VAL A C 1
ATOM 1703 O O . VAL A 1 208 ? 13.595 -3.361 -12.724 1.00 92.56 208 VAL A O 1
ATOM 1706 N N . VAL A 1 209 ? 12.527 -3.047 -14.685 1.00 94.44 209 VAL A N 1
ATOM 1707 C CA . VAL A 1 209 ? 13.507 -3.734 -15.533 1.00 94.44 209 VAL A CA 1
ATOM 1708 C C . VAL A 1 209 ? 14.861 -3.037 -15.481 1.00 94.44 209 VAL A C 1
ATOM 1710 O O . VAL A 1 209 ? 15.870 -3.720 -15.354 1.00 94.44 209 VAL A O 1
ATOM 1713 N N . PHE A 1 210 ? 14.885 -1.705 -15.509 1.00 94.38 210 PHE A N 1
ATOM 1714 C CA . PHE A 1 210 ? 16.106 -0.907 -15.447 1.00 94.38 210 PHE A CA 1
ATOM 1715 C C . PHE A 1 210 ? 16.677 -0.749 -14.039 1.00 94.38 210 PHE A C 1
ATOM 1717 O O . PHE A 1 210 ? 17.784 -0.232 -13.894 1.00 94.38 210 PHE A O 1
ATOM 1724 N N . ASN A 1 211 ? 16.007 -1.232 -12.990 1.00 92.12 211 ASN A N 1
ATOM 1725 C CA . ASN A 1 211 ? 16.681 -1.429 -11.713 1.00 92.12 211 ASN A CA 1
ATOM 1726 C C . ASN A 1 211 ? 17.554 -2.701 -11.802 1.00 92.12 211 ASN A C 1
ATOM 1728 O O . ASN A 1 211 ? 17.016 -3.814 -11.853 1.00 92.12 211 ASN A O 1
ATOM 1732 N N . PRO A 1 212 ? 18.896 -2.579 -11.760 1.00 90.81 212 PRO A N 1
ATOM 1733 C CA . PRO A 1 212 ? 19.809 -3.702 -11.976 1.00 90.81 212 PRO A CA 1
ATOM 1734 C C . PRO A 1 212 ? 19.716 -4.783 -10.889 1.00 90.81 212 PRO A C 1
ATOM 1736 O O . PRO A 1 212 ? 20.100 -5.924 -11.138 1.00 90.81 212 PRO A O 1
ATOM 1739 N N . ALA A 1 213 ? 19.180 -4.461 -9.707 1.00 89.31 213 ALA A N 1
ATOM 1740 C CA . ALA A 1 213 ? 18.930 -5.415 -8.626 1.00 89.31 213 ALA A CA 1
ATOM 1741 C C . ALA A 1 213 ? 17.559 -6.118 -8.731 1.00 89.31 213 ALA A C 1
ATOM 1743 O O . ALA A 1 213 ? 17.264 -7.007 -7.929 1.00 89.31 213 ALA A O 1
ATOM 1744 N N . LYS A 1 214 ? 16.693 -5.702 -9.669 1.00 90.19 214 LYS A N 1
ATOM 1745 C CA . LYS A 1 214 ? 15.347 -6.261 -9.883 1.00 90.19 214 LYS A CA 1
ATOM 1746 C C . LYS A 1 214 ? 15.259 -6.980 -11.231 1.00 90.19 214 LYS A C 1
ATOM 1748 O O . LYS A 1 214 ? 15.078 -8.199 -11.247 1.00 90.19 214 LYS A O 1
ATOM 1753 N N . LYS A 1 215 ? 15.428 -6.239 -12.335 1.00 92.62 215 LYS A N 1
ATOM 1754 C CA . LYS A 1 215 ? 15.285 -6.710 -13.724 1.00 92.62 215 LYS A CA 1
ATOM 1755 C C . LYS A 1 215 ? 13.949 -7.434 -13.987 1.00 92.62 215 LYS A C 1
ATOM 1757 O O . LYS A 1 215 ? 13.035 -7.434 -13.159 1.00 92.62 215 LYS A O 1
ATOM 1762 N N . TRP A 1 216 ? 13.840 -8.100 -15.139 1.00 91.69 216 TRP A N 1
ATOM 1763 C CA . TRP A 1 216 ? 12.728 -9.005 -15.463 1.00 91.69 216 TRP A CA 1
ATOM 1764 C C . TRP A 1 216 ? 12.528 -10.115 -14.427 1.00 91.69 216 TRP A C 1
ATOM 1766 O O . TRP A 1 216 ? 11.396 -10.523 -14.177 1.00 91.69 216 TRP A O 1
ATOM 1776 N N . ARG A 1 217 ? 13.606 -10.546 -13.757 1.00 90.94 217 ARG A N 1
ATOM 1777 C CA . ARG A 1 217 ? 13.572 -11.592 -12.728 1.00 90.94 217 ARG A CA 1
ATOM 1778 C C . ARG A 1 217 ? 12.567 -11.294 -11.614 1.00 90.94 217 ARG A C 1
ATOM 1780 O O . ARG A 1 217 ? 11.859 -12.206 -11.197 1.00 90.94 217 ARG A O 1
ATOM 1787 N N . LEU A 1 218 ? 12.491 -10.049 -11.129 1.00 89.06 218 LEU A N 1
ATOM 1788 C CA . LEU A 1 218 ? 11.518 -9.688 -10.092 1.00 89.06 218 LEU A CA 1
ATOM 1789 C C . LEU A 1 218 ? 10.076 -9.835 -10.596 1.00 89.06 218 LEU A C 1
ATOM 1791 O O . LEU A 1 218 ? 9.230 -10.366 -9.882 1.00 89.06 218 LEU A O 1
ATOM 1795 N N . LEU A 1 219 ? 9.797 -9.377 -11.816 1.00 88.44 219 LEU A N 1
ATOM 1796 C CA . LEU A 1 219 ? 8.461 -9.456 -12.410 1.00 88.44 219 LEU A CA 1
ATOM 1797 C C . LEU A 1 219 ? 8.055 -10.907 -12.665 1.00 88.44 219 LEU A C 1
ATOM 1799 O O . LEU A 1 219 ? 6.950 -11.300 -12.310 1.00 88.44 219 LEU A O 1
ATOM 1803 N N . ASP A 1 220 ? 8.974 -11.727 -13.174 1.00 88.12 220 ASP A N 1
ATOM 1804 C CA . ASP A 1 220 ? 8.752 -13.162 -13.352 1.00 88.12 220 ASP A CA 1
ATOM 1805 C C . ASP A 1 220 ? 8.427 -13.857 -12.027 1.00 88.12 220 ASP A C 1
ATOM 1807 O O . ASP A 1 220 ? 7.524 -14.693 -11.973 1.00 88.12 220 ASP A O 1
ATOM 1811 N N . GLN A 1 221 ? 9.127 -13.493 -10.947 1.00 86.94 221 GLN A N 1
ATOM 1812 C CA . GLN A 1 221 ? 8.835 -13.999 -9.609 1.00 86.94 221 GLN A CA 1
ATOM 1813 C C . GLN A 1 221 ? 7.441 -13.574 -9.149 1.00 86.94 221 GLN A C 1
ATOM 1815 O O . GLN A 1 221 ? 6.662 -14.436 -8.756 1.00 86.94 221 GLN A O 1
ATOM 1820 N N . LEU A 1 222 ? 7.097 -12.288 -9.239 1.00 84.38 222 LEU A N 1
ATOM 1821 C CA . LEU A 1 222 ? 5.779 -11.782 -8.838 1.00 84.38 222 LEU A CA 1
ATOM 1822 C C . LEU A 1 222 ? 4.649 -12.446 -9.639 1.00 84.38 222 LEU A C 1
ATOM 1824 O O . LEU A 1 222 ? 3.738 -13.022 -9.052 1.00 84.38 222 LEU A O 1
ATOM 1828 N N . TRP A 1 223 ? 4.759 -12.490 -10.967 1.00 81.88 223 TRP A N 1
ATOM 1829 C CA . TRP A 1 223 ? 3.768 -13.126 -11.840 1.00 81.88 223 TRP A CA 1
ATOM 1830 C C . TRP A 1 223 ? 3.708 -14.650 -11.691 1.00 81.88 223 TRP A C 1
ATOM 1832 O O . TRP A 1 223 ? 2.723 -15.272 -12.088 1.00 81.88 223 TRP A O 1
ATOM 1842 N N . SER A 1 224 ? 4.745 -15.286 -11.135 1.00 81.56 224 SER A N 1
ATOM 1843 C CA . SER A 1 224 ? 4.716 -16.722 -10.839 1.00 81.56 224 SER A CA 1
ATOM 1844 C C . SER A 1 224 ? 3.912 -17.076 -9.588 1.00 81.56 224 SER A C 1
ATOM 1846 O O . SER A 1 224 ? 3.410 -18.197 -9.518 1.00 81.56 224 SER A O 1
ATOM 1848 N N . ARG A 1 225 ? 3.756 -16.144 -8.633 1.00 75.06 225 ARG A N 1
ATOM 1849 C CA . ARG A 1 225 ? 3.060 -16.390 -7.355 1.00 75.06 225 ARG A CA 1
ATOM 1850 C C . ARG A 1 225 ? 1.573 -16.653 -7.553 1.00 75.06 225 ARG A C 1
ATOM 1852 O O . ARG A 1 225 ? 1.002 -17.462 -6.832 1.00 75.06 225 ARG A O 1
ATOM 1859 N N . VAL A 1 226 ? 0.974 -16.020 -8.563 1.00 66.81 226 VAL A N 1
ATOM 1860 C CA . VAL A 1 226 ? -0.455 -16.148 -8.867 1.00 66.81 226 VAL A CA 1
ATOM 1861 C C . VAL A 1 226 ? -0.666 -16.527 -10.335 1.00 66.81 226 VAL A C 1
ATOM 1863 O O . VAL A 1 226 ? -0.789 -15.663 -11.209 1.00 66.81 226 VAL A O 1
ATOM 1866 N N . PRO A 1 227 ? -0.760 -17.836 -10.639 1.00 61.53 227 PRO A N 1
ATOM 1867 C CA . PRO A 1 227 ? -0.965 -18.326 -12.001 1.00 61.53 227 PRO A CA 1
ATOM 1868 C C . PRO A 1 227 ? -2.252 -17.819 -12.662 1.00 61.53 227 PRO A C 1
ATOM 1870 O O . PRO A 1 227 ? -2.297 -17.693 -13.882 1.00 61.53 227 PRO A O 1
ATOM 1873 N N . SER A 1 228 ? -3.291 -17.496 -11.885 1.00 61.97 228 SER A N 1
ATOM 1874 C CA . SER A 1 228 ? -4.570 -16.984 -12.400 1.00 61.97 228 SER A CA 1
ATOM 1875 C C . SER A 1 228 ? -4.464 -15.580 -13.009 1.00 61.97 228 SER A C 1
ATOM 1877 O O . SER A 1 228 ? -5.281 -15.233 -13.860 1.00 61.97 228 SER A O 1
ATOM 1879 N N . ARG A 1 229 ? -3.449 -14.794 -12.623 1.00 63.53 229 ARG A N 1
ATOM 1880 C CA . ARG A 1 229 ? -3.126 -13.480 -13.209 1.00 63.53 229 ARG A CA 1
ATOM 1881 C C . ARG A 1 229 ? -2.060 -13.570 -14.306 1.00 63.53 229 ARG A C 1
ATOM 1883 O O . ARG A 1 229 ? -1.843 -12.613 -15.039 1.00 63.53 229 ARG A O 1
ATOM 1890 N N . LYS A 1 230 ? -1.418 -14.733 -14.459 1.00 60.38 230 LYS A N 1
ATOM 1891 C CA . LYS A 1 230 ? -0.347 -14.983 -15.425 1.00 60.38 230 LYS A CA 1
ATOM 1892 C C . LYS A 1 230 ? -0.906 -15.214 -16.828 1.00 60.38 230 LYS A C 1
ATOM 1894 O O . LYS A 1 230 ? -1.004 -16.345 -17.303 1.00 60.38 230 LYS A O 1
ATOM 1899 N N . THR A 1 231 ? -1.186 -14.145 -17.558 1.00 61.81 231 THR A N 1
ATOM 1900 C CA . THR A 1 231 ? -1.211 -14.221 -19.020 1.00 61.81 231 THR A CA 1
ATOM 1901 C C . THR A 1 231 ? 0.231 -14.184 -19.515 1.00 61.81 231 THR A C 1
ATOM 1903 O O . THR A 1 231 ? 0.935 -13.190 -19.355 1.00 61.81 231 THR A O 1
ATOM 1906 N N . LYS A 1 232 ? 0.702 -15.261 -20.166 1.00 63.56 232 LYS A N 1
ATOM 1907 C CA . LYS A 1 232 ? 2.007 -15.250 -20.868 1.00 63.56 232 LYS A CA 1
ATOM 1908 C C . LYS A 1 232 ? 2.128 -14.071 -21.851 1.00 63.56 232 LYS A C 1
ATOM 1910 O O . LYS A 1 232 ? 3.242 -13.697 -22.201 1.00 63.56 232 LYS A O 1
ATOM 1915 N N . SER A 1 233 ? 0.997 -13.491 -22.264 1.00 73.88 233 SER A N 1
ATOM 1916 C CA . SER A 1 233 ? 0.943 -12.328 -23.139 1.00 73.88 233 SER A CA 1
ATOM 1917 C C . SER A 1 233 ? 1.498 -11.056 -22.494 1.00 73.88 233 SER A C 1
ATOM 1919 O O . SER A 1 233 ? 2.194 -10.333 -23.185 1.00 73.88 233 SER A O 1
ATOM 1921 N N . TRP A 1 234 ? 1.315 -10.798 -21.191 1.00 80.56 234 TRP A N 1
ATOM 1922 C CA . TRP A 1 234 ? 1.744 -9.519 -20.599 1.00 80.56 234 TRP A CA 1
ATOM 1923 C C . TRP A 1 234 ? 3.247 -9.307 -20.655 1.00 80.56 234 TRP A C 1
ATOM 1925 O O . TRP A 1 234 ? 3.692 -8.227 -21.031 1.00 80.56 234 TRP A O 1
ATOM 1935 N N . ARG A 1 235 ? 4.035 -10.338 -20.333 1.00 85.25 235 ARG A N 1
ATOM 1936 C CA . ARG A 1 235 ? 5.493 -10.258 -20.459 1.00 85.25 235 ARG A CA 1
ATOM 1937 C C . ARG A 1 235 ? 5.887 -9.866 -21.881 1.00 85.25 235 ARG A C 1
ATOM 1939 O O . ARG A 1 235 ? 6.605 -8.892 -22.054 1.00 85.25 235 ARG A O 1
ATOM 1946 N N . LEU A 1 236 ? 5.363 -10.592 -22.868 1.00 87.50 236 LEU A N 1
ATOM 1947 C CA . LEU A 1 236 ? 5.653 -10.362 -24.284 1.00 87.50 236 LEU A CA 1
ATOM 1948 C C . LEU A 1 236 ? 5.165 -8.982 -24.752 1.00 87.50 236 LEU A C 1
ATOM 1950 O O . LEU A 1 236 ? 5.867 -8.304 -25.490 1.00 87.50 236 LEU A O 1
ATOM 1954 N N . GLU A 1 237 ? 3.992 -8.539 -24.301 1.00 88.69 237 GLU A N 1
ATOM 1955 C CA . GLU A 1 237 ? 3.421 -7.227 -24.621 1.00 88.69 237 GLU A CA 1
ATOM 1956 C C . GLU A 1 237 ? 4.262 -6.079 -24.046 1.00 88.69 237 GLU A C 1
ATOM 1958 O O . GLU A 1 237 ? 4.519 -5.098 -24.741 1.00 88.69 237 GLU A O 1
ATOM 1963 N N . TYR A 1 238 ? 4.692 -6.171 -22.784 1.00 90.25 238 TYR A N 1
ATOM 1964 C CA . TYR A 1 238 ? 5.540 -5.144 -22.174 1.00 90.25 238 TYR A CA 1
ATOM 1965 C C . TYR A 1 238 ? 6.956 -5.156 -22.743 1.00 90.25 238 TYR A C 1
ATOM 1967 O O . TYR A 1 238 ? 7.527 -4.087 -22.940 1.00 90.25 238 TYR A O 1
ATOM 1975 N N . GLU A 1 239 ? 7.508 -6.334 -23.027 1.00 91.50 239 GLU A N 1
ATOM 1976 C CA . GLU A 1 239 ? 8.803 -6.482 -23.690 1.00 91.50 239 GLU A CA 1
ATOM 1977 C C . GLU A 1 239 ? 8.772 -5.859 -25.090 1.00 91.50 239 GLU A C 1
ATOM 1979 O O . GLU A 1 239 ? 9.622 -5.031 -25.399 1.00 91.50 239 GLU A O 1
ATOM 1984 N N . ALA A 1 240 ? 7.734 -6.137 -25.887 1.00 92.56 240 ALA A N 1
ATOM 1985 C CA . ALA A 1 240 ? 7.551 -5.522 -27.200 1.00 92.56 240 ALA A CA 1
ATOM 1986 C C . ALA A 1 240 ? 7.461 -3.989 -27.123 1.00 92.56 240 ALA A C 1
ATOM 1988 O O . ALA A 1 240 ? 8.129 -3.298 -27.887 1.00 92.56 240 ALA A O 1
ATOM 1989 N N . LYS A 1 241 ? 6.696 -3.442 -26.167 1.00 93.31 241 LYS A N 1
ATOM 1990 C CA . LYS A 1 241 ? 6.614 -1.984 -25.963 1.00 93.31 241 LYS A CA 1
ATOM 1991 C C . LYS A 1 241 ? 7.940 -1.374 -25.504 1.00 93.31 241 LYS A C 1
ATOM 1993 O O . LYS A 1 241 ? 8.255 -0.248 -25.873 1.00 93.31 241 LYS A O 1
ATOM 1998 N N . LEU A 1 242 ? 8.702 -2.072 -24.659 1.00 93.75 242 LEU A N 1
ATOM 1999 C CA . LEU A 1 242 ? 10.019 -1.596 -24.231 1.00 93.75 242 LEU A CA 1
ATOM 2000 C C . LEU A 1 242 ? 11.012 -1.604 -25.388 1.00 93.75 242 LEU A C 1
ATOM 2002 O O . LEU A 1 242 ? 11.772 -0.651 -25.510 1.00 93.75 242 LEU A O 1
ATOM 2006 N N . LEU A 1 243 ? 10.968 -2.622 -26.248 1.00 93.56 243 LEU A N 1
ATOM 2007 C CA . LEU A 1 243 ? 11.766 -2.669 -27.469 1.00 93.56 243 LEU A CA 1
ATOM 2008 C C . LEU A 1 243 ? 11.389 -1.537 -28.432 1.00 93.56 243 LEU A C 1
ATOM 2010 O O . LEU A 1 243 ? 12.275 -0.863 -28.936 1.00 93.56 243 LEU A O 1
ATOM 2014 N N . GLU A 1 244 ? 10.097 -1.256 -28.617 1.00 93.12 244 GLU A N 1
ATOM 2015 C CA . GLU A 1 244 ?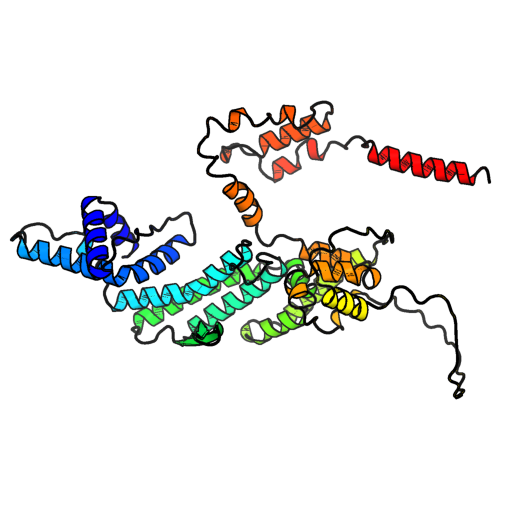 9.636 -0.123 -29.434 1.00 93.12 244 GLU A CA 1
ATOM 2016 C C . GLU A 1 244 ? 10.204 1.214 -28.934 1.00 93.12 244 GLU A C 1
ATOM 20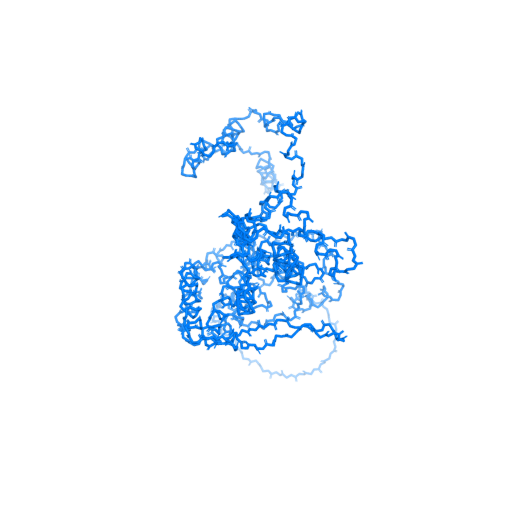18 O O . GLU A 1 244 ? 10.709 2.013 -29.720 1.00 93.12 244 GLU A O 1
ATOM 2023 N N . ILE A 1 245 ? 10.186 1.445 -27.615 1.00 92.50 245 ILE A N 1
ATOM 2024 C CA . ILE A 1 245 ? 10.811 2.638 -27.032 1.00 92.50 245 ILE A CA 1
ATOM 2025 C C . ILE A 1 245 ? 12.327 2.589 -27.226 1.00 92.50 245 ILE A C 1
ATOM 2027 O O . ILE A 1 245 ? 12.914 3.598 -27.605 1.00 92.50 245 ILE A O 1
ATOM 2031 N N . TRP A 1 246 ? 12.961 1.440 -26.990 1.00 93.75 246 TRP A N 1
ATOM 2032 C CA . TRP A 1 246 ? 14.404 1.270 -27.127 1.00 93.75 246 TRP A CA 1
ATOM 2033 C C . TRP A 1 246 ? 14.903 1.643 -28.523 1.00 93.75 246 TRP A C 1
ATOM 2035 O O . TRP A 1 246 ? 15.899 2.355 -28.614 1.00 93.75 246 TRP A O 1
ATOM 2045 N N . GLU A 1 247 ? 14.192 1.280 -29.592 1.00 91.50 247 GLU A N 1
ATOM 2046 C CA . GLU A 1 247 ? 14.591 1.645 -30.957 1.00 91.50 247 GLU A CA 1
ATOM 2047 C C . GLU A 1 247 ? 14.712 3.173 -31.143 1.00 91.50 247 GLU A C 1
ATOM 2049 O O . GLU A 1 247 ? 15.654 3.647 -31.774 1.00 91.50 247 GLU A O 1
ATOM 2054 N N . THR A 1 248 ? 13.875 3.976 -30.470 1.00 90.25 248 THR A N 1
ATOM 2055 C CA . THR A 1 248 ? 13.982 5.453 -30.505 1.00 90.25 248 THR A CA 1
ATOM 2056 C C . THR A 1 248 ? 15.226 6.013 -29.804 1.00 90.25 248 THR A C 1
ATOM 2058 O O . THR A 1 248 ? 15.644 7.139 -30.082 1.00 90.25 248 THR A O 1
ATOM 2061 N N . TYR A 1 249 ? 15.819 5.257 -28.876 1.00 89.69 249 TYR A N 1
ATOM 2062 C CA . TYR A 1 249 ? 17.077 5.604 -28.205 1.00 89.69 249 TYR A CA 1
ATOM 2063 C C . TYR A 1 249 ? 18.276 4.984 -28.919 1.00 89.69 249 TYR A C 1
ATOM 2065 O O . TYR A 1 249 ? 19.346 5.595 -28.945 1.00 89.69 249 TYR A O 1
ATOM 2073 N N . ARG A 1 250 ? 18.096 3.806 -29.532 1.00 86.00 250 ARG A N 1
ATOM 2074 C CA . ARG A 1 250 ? 19.121 3.101 -30.301 1.00 86.00 250 ARG A CA 1
ATOM 2075 C C . ARG A 1 250 ? 19.657 3.967 -31.427 1.00 86.00 250 ARG A C 1
ATOM 2077 O O . ARG A 1 250 ? 20.830 3.838 -31.727 1.00 86.00 250 ARG A O 1
ATOM 2084 N N . GLU A 1 251 ? 18.866 4.856 -32.016 1.00 78.94 251 GLU A N 1
ATOM 2085 C CA . GLU A 1 251 ? 19.300 5.718 -33.126 1.00 78.94 251 GLU A CA 1
ATOM 2086 C C . GLU A 1 251 ? 19.926 7.056 -32.687 1.00 78.94 251 GLU A C 1
ATOM 2088 O O . GLU A 1 251 ? 20.523 7.741 -33.514 1.00 78.94 251 GLU A O 1
ATOM 2093 N N . ARG A 1 252 ? 19.858 7.430 -31.399 1.00 80.81 252 ARG A N 1
ATOM 2094 C CA . ARG A 1 252 ? 20.357 8.733 -30.918 1.00 80.81 252 ARG A CA 1
ATOM 2095 C C . ARG A 1 252 ? 21.877 8.830 -30.973 1.00 80.81 252 ARG A C 1
ATOM 2097 O O . ARG A 1 252 ? 22.571 7.914 -30.531 1.00 80.81 252 ARG A O 1
ATOM 2104 N N . ASP A 1 253 ? 22.382 9.962 -31.453 1.00 71.19 253 ASP A N 1
ATOM 2105 C CA . ASP A 1 253 ? 23.808 10.261 -31.365 1.00 71.19 253 ASP A CA 1
ATOM 2106 C C . ASP A 1 253 ? 24.192 10.546 -29.909 1.00 71.19 253 ASP A C 1
ATOM 2108 O O . ASP A 1 253 ? 23.433 11.184 -29.172 1.00 71.19 253 ASP A O 1
ATOM 2112 N N . VAL A 1 254 ? 25.324 10.006 -29.463 1.00 69.31 254 VAL A N 1
ATOM 2113 C CA . VAL A 1 254 ? 25.766 10.142 -28.070 1.00 69.31 254 VAL A CA 1
ATOM 2114 C C . VAL A 1 254 ? 27.104 10.855 -28.074 1.00 69.31 254 VAL A C 1
ATOM 2116 O O . VAL A 1 254 ? 28.147 10.217 -28.219 1.00 69.31 254 VAL A O 1
ATOM 2119 N N . ASP A 1 255 ? 27.066 12.174 -27.888 1.00 58.69 255 ASP A N 1
ATOM 2120 C CA . ASP A 1 255 ? 28.275 12.952 -27.648 1.00 58.69 255 ASP A CA 1
ATOM 2121 C C . ASP A 1 255 ? 28.909 12.493 -26.334 1.00 58.69 255 ASP A C 1
ATOM 2123 O O . ASP A 1 255 ? 28.311 12.516 -25.250 1.00 58.69 255 ASP A O 1
ATOM 2127 N N . ASN A 1 256 ? 30.141 12.013 -26.454 1.00 47.78 256 ASN A N 1
ATOM 2128 C CA . ASN A 1 256 ? 30.908 11.387 -25.387 1.00 47.78 256 ASN A CA 1
ATOM 2129 C C . ASN A 1 256 ? 31.558 12.444 -24.474 1.00 47.78 256 ASN A C 1
ATOM 2131 O O . ASN A 1 256 ? 32.744 12.367 -24.158 1.00 47.78 256 ASN A O 1
ATOM 2135 N N . GLU A 1 257 ? 30.799 13.451 -24.036 1.00 42.06 257 GLU A N 1
ATOM 2136 C CA . GLU A 1 257 ? 31.291 14.398 -23.038 1.00 42.06 257 GLU A CA 1
ATOM 2137 C C . GLU A 1 257 ? 31.108 13.823 -21.627 1.00 42.06 257 GLU A C 1
ATOM 2139 O O . GLU A 1 257 ? 30.007 13.664 -21.078 1.00 42.06 257 GLU A O 1
ATOM 2144 N N . VAL A 1 258 ? 32.247 13.451 -21.044 1.00 42.31 258 VAL A N 1
ATOM 2145 C CA . VAL A 1 258 ? 32.376 12.964 -19.674 1.00 42.31 258 VAL A CA 1
ATOM 2146 C C . VAL A 1 258 ? 32.191 14.143 -18.717 1.00 42.31 258 VAL A C 1
ATOM 2148 O O . VAL A 1 258 ? 33.149 14.783 -18.294 1.00 42.31 258 VAL A O 1
ATOM 2151 N N . LEU A 1 259 ? 30.947 14.422 -18.333 1.00 39.69 259 LEU A N 1
ATOM 2152 C CA . LEU A 1 259 ? 30.657 15.271 -17.178 1.00 39.69 259 LEU A CA 1
ATOM 2153 C C . LEU A 1 259 ? 30.985 14.493 -15.898 1.00 39.69 259 LEU A C 1
ATOM 2155 O O . LEU A 1 259 ? 30.186 13.699 -15.397 1.00 39.69 259 LEU A O 1
ATOM 2159 N N . VAL A 1 260 ? 32.192 14.715 -15.374 1.00 36.94 260 VAL A N 1
ATOM 2160 C CA . VAL A 1 260 ? 32.589 14.292 -14.026 1.00 36.94 260 VAL A CA 1
ATOM 2161 C C . VAL A 1 260 ? 31.761 15.100 -13.027 1.00 36.94 260 VAL A C 1
ATOM 2163 O O . VAL A 1 260 ? 32.125 16.209 -12.647 1.00 36.94 260 VAL A O 1
ATOM 2166 N N . THR A 1 261 ? 30.610 14.574 -12.611 1.00 40.09 261 THR A N 1
ATOM 2167 C CA . THR A 1 261 ? 29.838 15.193 -11.529 1.00 40.09 261 THR A CA 1
ATOM 2168 C C . THR A 1 261 ? 30.443 14.800 -10.185 1.00 40.09 261 THR A C 1
ATOM 2170 O O . THR A 1 261 ? 30.501 13.616 -9.846 1.00 40.09 261 THR A O 1
ATOM 2173 N N . SER A 1 262 ? 30.864 15.808 -9.423 1.00 42.19 262 SER A N 1
ATOM 2174 C CA . SER A 1 262 ? 31.318 15.731 -8.031 1.00 42.19 262 SER A CA 1
ATOM 2175 C C . SER A 1 262 ? 30.169 15.325 -7.094 1.00 42.19 262 SER A C 1
ATOM 2177 O O . SER A 1 262 ? 29.632 16.155 -6.369 1.00 42.19 262 SER A O 1
ATOM 2179 N N . ASP A 1 263 ? 29.787 14.050 -7.105 1.00 43.56 263 ASP A N 1
ATOM 2180 C CA . ASP A 1 263 ? 28.873 13.483 -6.104 1.00 43.56 263 ASP A CA 1
ATOM 2181 C C . ASP A 1 263 ? 29.399 12.122 -5.602 1.00 43.56 263 ASP A C 1
ATOM 2183 O O . ASP A 1 263 ? 28.700 11.115 -5.505 1.00 43.56 263 ASP A O 1
ATOM 2187 N N . GLU A 1 264 ? 30.702 12.094 -5.289 1.00 47.22 264 GLU A N 1
ATOM 2188 C CA . GLU A 1 264 ? 31.447 10.951 -4.728 1.00 47.22 264 GLU A CA 1
ATOM 2189 C C . GLU A 1 264 ? 31.039 10.574 -3.290 1.00 47.22 264 GLU A C 1
ATOM 2191 O O . GLU A 1 264 ? 31.572 9.615 -2.726 1.00 47.22 264 GLU A O 1
ATOM 2196 N N . ALA A 1 265 ? 30.102 11.304 -2.683 1.00 48.16 265 ALA A N 1
ATOM 2197 C CA . ALA A 1 265 ? 29.791 11.191 -1.262 1.00 48.16 265 ALA A CA 1
ATOM 2198 C C . ALA A 1 265 ? 28.938 9.964 -0.885 1.00 48.16 265 ALA A C 1
ATOM 2200 O O . ALA A 1 265 ? 28.859 9.637 0.296 1.00 48.16 265 ALA A O 1
ATOM 2201 N N . SER A 1 266 ? 28.304 9.274 -1.844 1.00 51.75 266 SER A N 1
ATOM 2202 C CA . SER A 1 266 ? 27.286 8.260 -1.511 1.00 51.75 266 SER A CA 1
ATOM 2203 C C . SER A 1 266 ? 27.737 6.794 -1.566 1.00 51.75 266 SER A C 1
ATOM 2205 O O . SER A 1 266 ? 26.978 5.939 -1.119 1.00 51.75 266 SER A O 1
ATOM 2207 N N . MET A 1 267 ? 28.936 6.488 -2.079 1.00 50.62 267 MET A N 1
ATOM 2208 C CA . MET A 1 267 ? 29.458 5.112 -2.165 1.00 50.62 267 MET A CA 1
ATOM 2209 C C . MET A 1 267 ? 30.759 4.954 -1.376 1.00 50.62 267 MET A C 1
ATOM 2211 O O . MET A 1 267 ? 31.679 5.775 -1.505 1.00 50.62 267 MET A O 1
ATOM 2215 N N . ASP A 1 268 ? 30.896 3.866 -0.617 1.00 57.09 268 ASP A N 1
ATOM 2216 C CA . ASP A 1 268 ? 32.159 3.571 0.063 1.00 57.09 268 ASP A CA 1
ATOM 2217 C C . ASP A 1 268 ? 33.278 3.198 -0.941 1.00 57.09 268 ASP A C 1
ATOM 2219 O O . ASP A 1 268 ? 33.052 2.992 -2.141 1.00 57.09 268 ASP A O 1
ATOM 2223 N N . TYR A 1 269 ? 34.532 3.191 -0.480 1.00 61.69 269 TYR A N 1
ATOM 2224 C CA . TYR A 1 269 ? 35.697 2.910 -1.328 1.00 61.69 269 TYR A CA 1
ATOM 2225 C C . TYR A 1 269 ? 35.657 1.510 -1.973 1.00 61.69 269 TYR A C 1
ATOM 2227 O O . TYR A 1 269 ? 36.073 1.343 -3.127 1.00 61.69 269 TYR A O 1
ATOM 2235 N N . ILE A 1 270 ? 35.163 0.513 -1.240 1.00 62.97 270 ILE A N 1
ATOM 2236 C CA . ILE A 1 270 ? 35.082 -0.886 -1.661 1.00 62.97 270 ILE A CA 1
ATOM 2237 C C . ILE A 1 270 ? 33.962 -1.048 -2.691 1.00 62.97 270 ILE A C 1
ATOM 2239 O O . ILE A 1 270 ? 34.207 -1.607 -3.760 1.00 62.97 270 ILE A O 1
ATOM 2243 N N . GLU A 1 271 ? 32.779 -0.487 -2.438 1.00 58.97 271 GLU A N 1
ATOM 2244 C CA . GLU A 1 271 ? 31.650 -0.473 -3.373 1.00 58.97 271 GLU A CA 1
ATOM 2245 C C . GLU A 1 271 ? 32.029 0.203 -4.694 1.00 58.97 271 GLU A C 1
ATOM 2247 O O . GLU A 1 271 ? 31.773 -0.340 -5.772 1.00 58.97 271 GLU A O 1
ATOM 2252 N N . ARG A 1 272 ? 32.748 1.332 -4.631 1.00 62.69 272 ARG A N 1
ATOM 2253 C CA . ARG A 1 272 ? 33.305 2.003 -5.816 1.00 62.69 272 ARG A CA 1
ATOM 2254 C C . ARG A 1 272 ? 34.262 1.112 -6.601 1.00 62.69 272 ARG A C 1
ATOM 2256 O O . ARG A 1 272 ? 34.260 1.131 -7.833 1.00 62.69 272 ARG A O 1
ATOM 2263 N N . ARG A 1 273 ? 35.113 0.345 -5.917 1.00 55.25 273 ARG A N 1
ATOM 2264 C CA . ARG A 1 273 ? 36.109 -0.518 -6.566 1.00 55.25 273 ARG A CA 1
ATOM 2265 C C . ARG A 1 273 ? 35.466 -1.760 -7.183 1.00 55.25 273 ARG A C 1
ATOM 2267 O O . ARG A 1 273 ? 35.807 -2.101 -8.315 1.00 55.25 273 ARG A O 1
ATOM 2274 N N . LEU A 1 274 ? 34.495 -2.371 -6.506 1.00 58.44 274 LEU A N 1
ATOM 2275 C CA . LEU A 1 274 ? 33.688 -3.471 -7.042 1.00 58.44 274 LEU A CA 1
ATOM 2276 C C . LEU A 1 274 ? 32.888 -3.031 -8.275 1.00 58.44 274 LEU A C 1
ATOM 2278 O O . LEU A 1 274 ? 32.937 -3.701 -9.304 1.00 58.44 274 LEU A O 1
ATOM 2282 N N . ALA A 1 275 ? 32.243 -1.865 -8.219 1.00 55.09 275 ALA A N 1
ATOM 2283 C CA . ALA A 1 275 ? 31.493 -1.304 -9.341 1.00 55.09 275 ALA A CA 1
ATOM 2284 C C . ALA A 1 275 ? 32.352 -1.106 -10.597 1.00 55.09 275 ALA A C 1
ATOM 2286 O O . ALA A 1 275 ? 31.970 -1.532 -11.683 1.00 55.09 275 ALA A O 1
ATOM 2287 N N . ARG A 1 276 ? 33.549 -0.522 -10.439 1.00 56.47 276 ARG A N 1
ATOM 2288 C CA . ARG A 1 276 ? 34.508 -0.334 -11.541 1.00 56.47 276 ARG A CA 1
ATOM 2289 C C . ARG A 1 276 ? 35.052 -1.647 -12.101 1.00 56.47 276 ARG A C 1
ATOM 2291 O O . ARG A 1 276 ? 35.375 -1.714 -13.279 1.00 56.47 276 ARG A O 1
ATOM 2298 N N . THR A 1 277 ? 35.157 -2.680 -11.268 1.00 53.19 277 THR A N 1
ATOM 2299 C CA . THR A 1 277 ? 35.659 -3.995 -11.694 1.00 53.19 277 THR A CA 1
ATOM 2300 C C . THR A 1 277 ? 34.623 -4.720 -12.558 1.00 53.19 277 THR A C 1
ATOM 2302 O O . THR A 1 277 ? 34.988 -5.377 -13.526 1.00 53.19 277 THR A O 1
ATOM 2305 N N . VAL A 1 278 ? 33.332 -4.542 -12.258 1.00 51.75 278 VAL A N 1
ATOM 2306 C CA . VAL A 1 278 ? 32.213 -5.089 -13.046 1.00 51.75 278 VAL A CA 1
ATOM 2307 C C . VAL A 1 278 ? 31.959 -4.287 -14.333 1.00 51.75 278 VAL A C 1
ATOM 2309 O O . VAL A 1 278 ? 31.566 -4.869 -15.340 1.00 51.75 278 VAL A O 1
ATOM 2312 N N . ALA A 1 279 ? 32.217 -2.973 -14.334 1.00 45.38 279 ALA A N 1
ATOM 2313 C CA . ALA A 1 279 ? 31.957 -2.094 -15.482 1.00 45.38 279 ALA A CA 1
ATOM 2314 C C . ALA A 1 279 ? 32.927 -2.279 -16.673 1.00 45.38 279 ALA A C 1
ATOM 2316 O O . ALA A 1 279 ? 32.653 -1.777 -17.761 1.00 45.38 279 ALA A O 1
ATOM 2317 N N . GLY A 1 280 ? 34.030 -3.018 -16.493 1.00 40.75 280 GLY A N 1
ATOM 2318 C CA . GLY A 1 280 ? 35.097 -3.154 -17.489 1.00 40.75 280 GLY A CA 1
ATOM 2319 C C . GLY A 1 280 ? 35.965 -1.891 -17.587 1.00 40.75 280 GLY A C 1
ATOM 2320 O O . GLY A 1 280 ? 35.474 -0.767 -17.534 1.00 40.75 280 GLY A O 1
ATOM 2321 N N . SER A 1 281 ? 37.287 -2.059 -17.689 1.00 34.44 281 SER A N 1
ATOM 2322 C CA . SER A 1 281 ? 38.225 -0.929 -17.795 1.00 34.44 281 SER A CA 1
ATOM 2323 C C . SER A 1 281 ? 38.005 -0.151 -19.105 1.00 34.44 281 SER A C 1
ATOM 2325 O O . SER A 1 281 ? 38.086 -0.770 -20.167 1.00 34.44 281 SER A O 1
ATOM 2327 N N . PRO A 1 282 ? 37.827 1.187 -19.079 1.00 39.91 282 PRO A N 1
ATOM 2328 C CA . PRO A 1 282 ? 37.804 2.015 -20.291 1.00 39.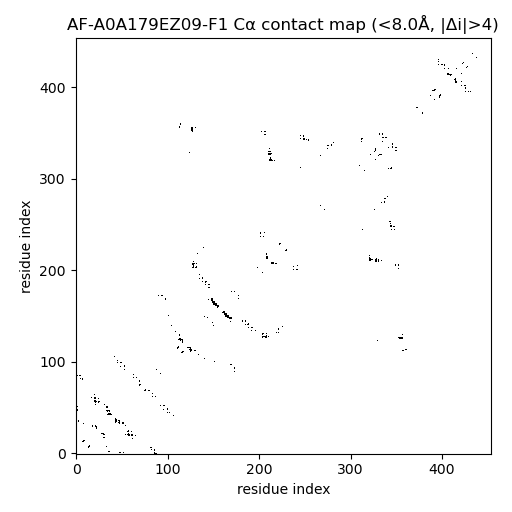91 282 PRO A CA 1
ATOM 2329 C C . PRO A 1 282 ? 39.194 2.214 -20.918 1.00 39.91 282 PRO A C 1
ATOM 2331 O O . PRO A 1 282 ? 39.305 2.747 -22.015 1.00 39.91 282 PRO A O 1
ATOM 2334 N N . PHE A 1 283 ? 40.265 1.801 -20.236 1.00 33.38 283 PHE A N 1
ATOM 2335 C CA . PHE A 1 283 ? 41.641 1.957 -20.695 1.00 33.38 283 PHE A CA 1
ATOM 2336 C C . PHE A 1 283 ? 42.279 0.585 -20.882 1.00 33.38 283 PHE A C 1
ATOM 2338 O O . PHE A 1 283 ? 42.798 -0.010 -19.938 1.00 33.38 283 PHE A O 1
ATOM 2345 N N . ASN A 1 284 ? 42.215 0.071 -22.107 1.00 33.66 284 ASN A N 1
ATOM 2346 C CA . ASN A 1 284 ? 43.247 -0.821 -22.628 1.00 33.66 284 ASN A CA 1
ATOM 2347 C C . ASN A 1 284 ? 43.287 -0.743 -24.163 1.00 33.66 284 ASN A C 1
ATOM 2349 O O . ASN A 1 284 ? 43.029 -1.706 -24.880 1.00 33.66 284 ASN A O 1
ATOM 2353 N N . GLN A 1 285 ? 43.625 0.443 -24.671 1.00 39.81 285 GLN A N 1
ATOM 2354 C CA . GLN A 1 285 ? 44.350 0.577 -25.931 1.00 39.81 285 GLN A CA 1
ATOM 2355 C C . GLN A 1 285 ? 45.730 1.152 -25.592 1.00 39.81 285 GLN A C 1
ATOM 2357 O O . GLN A 1 285 ? 45.814 2.250 -25.055 1.00 39.81 285 GLN A O 1
ATOM 2362 N N . GLY A 1 286 ? 46.797 0.397 -25.877 1.00 30.12 286 GLY A N 1
ATOM 2363 C CA . GLY A 1 286 ? 48.182 0.880 -25.776 1.00 30.12 286 GLY A CA 1
ATOM 2364 C C . GLY A 1 286 ? 49.115 0.031 -24.906 1.00 30.12 286 GLY A C 1
ATOM 2365 O O . GLY A 1 286 ? 49.336 0.340 -23.747 1.00 30.12 286 GLY A O 1
ATOM 2366 N N . SER A 1 287 ? 49.650 -1.033 -25.515 1.00 30.91 287 SER A N 1
ATOM 2367 C CA . SER A 1 287 ? 50.907 -1.767 -25.252 1.00 30.91 287 SER A CA 1
ATOM 2368 C C . SER A 1 287 ? 51.822 -1.328 -24.088 1.00 30.91 287 SER A C 1
ATOM 2370 O O . SER A 1 287 ? 52.225 -0.172 -24.034 1.00 30.91 287 SER A O 1
ATOM 2372 N N . LEU A 1 288 ? 52.304 -2.302 -23.293 1.00 31.06 288 LEU A N 1
ATOM 2373 C CA . LEU A 1 288 ? 53.722 -2.731 -23.245 1.00 31.06 288 LEU A CA 1
ATOM 2374 C C . LEU A 1 288 ? 53.871 -4.074 -22.484 1.00 31.06 288 LEU A C 1
ATOM 2376 O O . LEU A 1 288 ? 53.165 -4.334 -21.513 1.00 31.06 288 LEU A O 1
ATOM 2380 N N . GLY A 1 289 ? 54.759 -4.947 -22.986 1.00 28.25 289 GLY A N 1
ATOM 2381 C CA . GLY A 1 289 ? 55.011 -6.330 -22.529 1.00 28.25 289 GLY A CA 1
ATOM 2382 C C . GLY A 1 289 ? 55.647 -6.456 -21.130 1.00 28.25 289 GLY A C 1
ATOM 2383 O O . GLY A 1 289 ? 56.007 -5.464 -20.516 1.00 28.25 289 GLY A O 1
ATOM 2384 N N . ALA A 1 290 ? 55.846 -7.652 -20.566 1.00 28.03 290 ALA A N 1
ATOM 2385 C CA . ALA A 1 290 ? 56.567 -8.756 -21.190 1.00 28.03 290 ALA A CA 1
ATOM 2386 C C . ALA A 1 290 ? 56.331 -10.140 -20.531 1.00 28.03 290 ALA A C 1
ATOM 2388 O O . ALA A 1 290 ? 56.056 -10.252 -19.341 1.00 28.03 290 ALA A O 1
ATOM 2389 N N . SER A 1 291 ? 56.603 -11.170 -21.346 1.00 28.39 291 SER A N 1
ATOM 2390 C CA . SER A 1 291 ? 57.180 -12.483 -20.996 1.00 28.39 291 SER A CA 1
ATOM 2391 C C . SER A 1 291 ? 56.294 -13.581 -20.395 1.00 28.39 291 SER A C 1
ATOM 2393 O O . SER A 1 291 ? 56.047 -13.644 -19.198 1.00 28.39 291 SER A O 1
ATOM 2395 N N . GLY A 1 292 ? 55.967 -14.567 -21.240 1.00 27.64 292 GLY A N 1
ATOM 2396 C CA . GLY A 1 292 ? 55.443 -15.870 -20.826 1.00 27.64 292 GLY A CA 1
ATOM 2397 C C . GLY A 1 292 ? 55.027 -16.740 -22.010 1.00 27.64 292 GLY A C 1
ATOM 2398 O O . GLY A 1 292 ? 53.849 -17.003 -22.214 1.00 27.64 292 GLY A O 1
ATOM 2399 N N . ALA A 1 293 ? 55.990 -17.131 -22.844 1.00 27.92 293 ALA A N 1
ATOM 2400 C CA . ALA A 1 293 ? 55.772 -17.912 -24.056 1.00 27.92 293 ALA A CA 1
ATOM 2401 C C . ALA A 1 293 ? 55.102 -19.276 -23.799 1.00 27.92 293 ALA A C 1
ATOM 2403 O O . ALA A 1 293 ? 55.612 -20.076 -23.018 1.00 27.92 293 ALA A O 1
ATOM 2404 N N . ARG A 1 294 ? 54.071 -19.610 -24.589 1.00 29.86 294 ARG A N 1
ATOM 2405 C CA . ARG A 1 294 ? 53.910 -20.956 -25.169 1.00 29.86 294 ARG A CA 1
ATOM 2406 C C . ARG A 1 294 ? 53.009 -20.931 -26.409 1.00 29.86 294 ARG A C 1
ATOM 2408 O O . ARG A 1 294 ? 51.866 -20.497 -26.378 1.00 29.86 294 ARG A O 1
ATOM 2415 N N . LYS A 1 295 ? 53.604 -21.382 -27.516 1.00 27.02 295 LYS A N 1
ATOM 2416 C CA . LYS A 1 295 ? 53.048 -21.508 -28.869 1.00 27.02 295 LYS A CA 1
ATOM 2417 C C . LYS A 1 295 ? 51.878 -22.499 -28.910 1.00 27.02 295 LYS A C 1
ATOM 2419 O O . LYS A 1 295 ? 52.026 -23.618 -28.434 1.00 27.02 295 LYS A O 1
ATOM 2424 N N . SER A 1 296 ? 50.824 -22.166 -29.652 1.00 25.64 296 SER A N 1
ATOM 2425 C CA . SER A 1 296 ? 50.199 -23.120 -30.575 1.00 25.64 296 SER A CA 1
ATOM 2426 C C . SER A 1 296 ? 49.511 -22.373 -31.713 1.00 25.64 296 SER A C 1
ATOM 2428 O O . SER A 1 296 ? 48.753 -21.432 -31.502 1.00 25.64 296 SER A O 1
ATOM 2430 N N . SER A 1 297 ? 49.854 -22.768 -32.934 1.00 23.39 297 SER A N 1
ATOM 2431 C CA . SER A 1 297 ? 49.405 -22.167 -34.181 1.00 23.39 297 SER A CA 1
ATOM 2432 C C . SER A 1 297 ? 48.149 -22.888 -34.666 1.00 23.39 297 SER A C 1
ATOM 2434 O O . SER A 1 297 ? 48.188 -24.107 -34.845 1.00 23.39 297 SER A O 1
ATOM 2436 N N . ARG A 1 298 ? 47.095 -22.147 -35.016 1.00 26.52 298 ARG A N 1
ATOM 2437 C CA . ARG A 1 298 ? 46.237 -22.533 -36.144 1.00 26.52 298 ARG A CA 1
ATOM 2438 C C . ARG A 1 298 ? 45.565 -21.303 -36.751 1.00 26.52 298 ARG A C 1
ATOM 2440 O O . ARG A 1 298 ? 44.669 -20.707 -36.170 1.00 26.52 298 ARG A O 1
ATOM 2447 N N . LYS A 1 299 ? 46.055 -20.921 -37.933 1.00 25.84 299 LYS A N 1
ATOM 2448 C CA . LYS A 1 299 ? 45.423 -19.972 -38.855 1.00 25.84 299 LYS A CA 1
ATOM 2449 C C . LYS A 1 299 ? 44.171 -20.615 -39.452 1.00 25.84 299 LYS A C 1
ATOM 2451 O O . LYS A 1 299 ? 44.306 -21.628 -40.131 1.00 25.84 299 LYS A O 1
ATOM 2456 N N . THR A 1 300 ? 43.026 -19.949 -39.347 1.00 24.98 300 THR A N 1
ATOM 2457 C CA . THR A 1 300 ? 41.937 -20.054 -40.332 1.00 24.98 300 THR A CA 1
ATOM 2458 C C . THR A 1 300 ? 41.240 -18.705 -40.485 1.00 24.98 300 THR A C 1
ATOM 2460 O O . THR A 1 300 ? 40.519 -18.258 -39.605 1.00 24.98 300 THR A O 1
ATOM 2463 N N . LYS A 1 301 ? 41.582 -18.076 -41.615 1.00 25.92 301 LYS A N 1
ATOM 2464 C CA . LYS A 1 301 ? 40.857 -17.138 -42.487 1.00 25.92 301 LYS A CA 1
ATOM 2465 C C . LYS A 1 301 ? 39.666 -16.353 -41.920 1.00 25.92 301 LYS A C 1
ATOM 2467 O O . LYS A 1 301 ? 38.634 -16.909 -41.572 1.00 25.92 301 LYS A O 1
ATOM 2472 N N . SER A 1 302 ? 39.809 -15.035 -42.048 1.00 27.11 302 SER A N 1
ATOM 2473 C CA . SER A 1 302 ? 38.735 -14.052 -42.116 1.00 27.11 302 SER A CA 1
ATOM 2474 C C . SER A 1 302 ? 37.702 -14.427 -43.180 1.00 27.11 302 SER A C 1
ATOM 2476 O O . SER A 1 302 ? 38.035 -14.549 -44.362 1.00 27.11 302 SER A O 1
ATOM 2478 N N . SER A 1 303 ? 36.446 -14.525 -42.769 1.00 25.25 303 SER A N 1
ATOM 2479 C CA . SER A 1 303 ? 35.297 -14.342 -43.646 1.00 25.25 303 SER A CA 1
ATOM 2480 C C . SER A 1 303 ? 34.437 -13.237 -43.055 1.00 25.25 303 SER A C 1
ATOM 2482 O O . SER A 1 303 ? 33.846 -13.387 -41.988 1.00 25.25 303 SER A O 1
ATOM 2484 N N . THR A 1 304 ? 34.439 -12.118 -43.762 1.00 34.78 304 THR A N 1
ATOM 2485 C CA . THR A 1 304 ? 33.564 -10.964 -43.627 1.00 34.78 304 THR A CA 1
ATOM 2486 C C . THR A 1 304 ? 32.106 -11.418 -43.535 1.00 34.78 304 THR A C 1
ATOM 2488 O O . THR A 1 304 ? 31.554 -11.932 -44.504 1.00 34.78 304 THR A O 1
ATOM 2491 N N . ALA A 1 305 ? 31.487 -11.231 -42.374 1.00 27.11 305 ALA A N 1
ATOM 2492 C CA . ALA A 1 305 ? 30.043 -11.289 -42.187 1.00 27.11 305 ALA A CA 1
ATOM 2493 C C . ALA A 1 305 ? 29.669 -10.060 -41.354 1.00 27.11 305 ALA A C 1
ATOM 2495 O O . ALA A 1 305 ? 30.283 -9.818 -40.314 1.00 27.11 305 ALA A O 1
ATOM 2496 N N . GLY A 1 306 ? 28.755 -9.239 -41.873 1.00 34.19 306 GLY A N 1
ATOM 2497 C CA . GLY A 1 306 ? 28.375 -7.954 -41.291 1.00 34.19 306 GLY A CA 1
ATOM 2498 C C . GLY A 1 306 ? 28.008 -8.095 -39.818 1.00 34.19 306 GLY A C 1
ATOM 2499 O O . GLY A 1 306 ? 27.104 -8.851 -39.469 1.00 34.19 306 GLY A O 1
ATOM 2500 N N . GLY A 1 307 ? 28.742 -7.386 -38.960 1.00 32.69 307 GLY A N 1
ATOM 2501 C CA . GLY A 1 307 ? 28.463 -7.340 -37.535 1.00 32.69 307 GLY A CA 1
ATOM 2502 C C . GLY A 1 307 ? 27.124 -6.656 -37.307 1.00 32.69 307 GLY A C 1
ATOM 2503 O O . GLY A 1 307 ? 27.001 -5.450 -37.495 1.00 32.69 307 GLY A O 1
ATOM 2504 N N . THR A 1 308 ? 26.124 -7.431 -36.899 1.00 43.56 308 THR A N 1
ATOM 2505 C CA . THR A 1 308 ? 24.973 -6.920 -36.158 1.00 43.56 308 THR A CA 1
ATOM 2506 C C . THR A 1 308 ? 25.516 -6.082 -35.004 1.00 43.56 308 THR A C 1
ATOM 2508 O O . THR A 1 308 ? 26.226 -6.621 -34.152 1.00 43.56 308 THR A O 1
ATOM 2511 N N . GLY A 1 309 ? 25.255 -4.773 -35.013 1.00 53.75 309 GLY A N 1
ATOM 2512 C CA . GLY A 1 309 ? 25.631 -3.887 -33.915 1.00 53.75 309 GLY A CA 1
ATOM 2513 C C . GLY A 1 309 ? 25.152 -4.483 -32.592 1.00 53.75 309 GLY A C 1
ATOM 2514 O O . GLY A 1 309 ? 23.987 -4.855 -32.471 1.00 53.75 309 GLY A O 1
ATOM 2515 N N . ASP A 1 310 ? 26.075 -4.652 -31.650 1.00 70.19 310 ASP A N 1
ATOM 2516 C CA . ASP A 1 310 ? 25.841 -5.277 -30.351 1.00 70.19 310 ASP A CA 1
ATOM 2517 C C . ASP A 1 310 ? 24.715 -4.532 -29.606 1.00 70.19 310 ASP A C 1
ATOM 2519 O O . ASP A 1 310 ? 24.874 -3.376 -29.209 1.00 70.19 310 ASP A O 1
ATOM 2523 N N . ASP A 1 311 ? 23.553 -5.176 -29.472 1.00 88.06 311 ASP A N 1
ATOM 2524 C CA . ASP A 1 311 ? 22.356 -4.574 -28.892 1.00 88.06 311 ASP A CA 1
ATOM 2525 C C . ASP A 1 311 ? 22.490 -4.415 -27.371 1.00 88.06 311 ASP A C 1
ATOM 2527 O O . ASP A 1 311 ? 22.445 -5.389 -26.614 1.00 88.06 311 ASP A O 1
ATOM 2531 N N . GLU A 1 312 ? 22.629 -3.166 -26.920 1.00 92.31 312 GLU A N 1
ATOM 2532 C CA . GLU A 1 312 ? 22.780 -2.813 -25.507 1.00 92.31 312 GLU A CA 1
ATOM 2533 C C . GLU A 1 312 ? 21.645 -3.368 -24.635 1.00 92.31 312 GLU A C 1
ATOM 2535 O O . GLU A 1 312 ? 21.913 -3.874 -23.542 1.00 92.31 312 GLU A O 1
ATOM 2540 N N . TYR A 1 313 ? 20.393 -3.309 -25.110 1.00 92.38 313 TYR A N 1
ATOM 2541 C CA . TYR A 1 313 ? 19.235 -3.787 -24.352 1.00 92.38 313 TYR A CA 1
ATOM 2542 C C . TYR A 1 313 ? 19.297 -5.299 -24.120 1.00 92.38 313 TYR A C 1
ATOM 2544 O O . TYR A 1 313 ? 19.173 -5.761 -22.980 1.00 92.38 313 TYR A O 1
ATOM 2552 N N . ALA A 1 314 ? 19.544 -6.071 -25.184 1.00 91.62 314 ALA A N 1
ATOM 2553 C CA . ALA A 1 314 ? 19.696 -7.519 -25.097 1.00 91.62 314 ALA A CA 1
ATOM 2554 C C . ALA A 1 314 ? 20.857 -7.910 -24.167 1.00 91.62 314 ALA A C 1
ATOM 2556 O O . ALA A 1 314 ? 20.702 -8.798 -23.325 1.00 91.62 314 ALA A O 1
ATOM 2557 N N . ARG A 1 315 ? 21.992 -7.201 -24.253 1.00 92.81 315 ARG A N 1
ATOM 2558 C CA . ARG A 1 315 ? 23.160 -7.425 -23.388 1.00 92.81 315 ARG A CA 1
ATOM 2559 C C . ARG A 1 315 ? 22.837 -7.184 -21.911 1.00 92.81 315 ARG A C 1
ATOM 2561 O O . ARG A 1 315 ? 23.139 -8.032 -21.074 1.00 92.81 315 ARG A O 1
ATOM 2568 N N . TYR A 1 316 ? 22.171 -6.073 -21.593 1.00 93.88 316 TYR A N 1
ATOM 2569 C CA . TYR A 1 316 ? 21.749 -5.753 -20.227 1.00 93.88 316 TYR A CA 1
ATOM 2570 C C . TYR A 1 316 ? 20.766 -6.788 -19.655 1.00 93.88 316 TYR A C 1
ATOM 2572 O O . TYR A 1 316 ? 20.883 -7.192 -18.490 1.00 93.88 316 TYR A O 1
ATOM 2580 N N . CYS A 1 317 ? 19.804 -7.232 -20.470 1.00 91.19 317 CYS A N 1
ATOM 2581 C CA . CYS A 1 317 ? 18.807 -8.223 -20.067 1.00 91.19 317 CYS A CA 1
ATOM 2582 C C . CYS A 1 317 ? 19.409 -9.619 -19.852 1.00 91.19 317 CYS A C 1
ATOM 2584 O O . CYS A 1 317 ? 18.902 -10.362 -19.013 1.00 91.19 317 CYS A O 1
ATOM 2586 N N . ALA A 1 318 ? 20.478 -9.965 -20.575 1.00 90.88 318 ALA A N 1
ATOM 2587 C CA . ALA A 1 318 ? 21.189 -11.234 -20.423 1.00 90.88 318 ALA A CA 1
ATOM 2588 C C . ALA A 1 318 ? 22.075 -11.294 -19.165 1.00 90.88 318 ALA A C 1
ATOM 2590 O O . ALA A 1 318 ? 22.412 -12.381 -18.702 1.00 90.88 318 ALA A O 1
ATOM 2591 N N . GLU A 1 319 ? 22.463 -10.146 -18.607 1.00 90.69 319 GLU A N 1
ATOM 2592 C CA . GLU A 1 319 ? 23.247 -10.100 -17.376 1.00 90.69 319 GLU A CA 1
ATOM 2593 C C . GLU A 1 319 ? 22.452 -10.498 -16.136 1.00 90.69 319 GLU A C 1
ATOM 2595 O O . GLU A 1 319 ? 21.279 -10.146 -15.972 1.00 90.69 319 GLU A O 1
ATOM 2600 N N . ASP A 1 320 ? 23.162 -11.082 -15.175 1.00 88.94 320 ASP A N 1
ATOM 2601 C CA . ASP A 1 320 ? 22.627 -11.361 -13.851 1.00 88.94 320 ASP A CA 1
ATOM 2602 C C . ASP A 1 320 ? 22.168 -10.097 -13.107 1.00 88.94 320 ASP A C 1
ATOM 2604 O O . ASP A 1 320 ? 22.511 -8.953 -13.434 1.00 88.94 320 ASP A O 1
ATOM 2608 N N . VAL A 1 321 ? 21.340 -10.315 -12.085 1.00 89.38 321 VAL A N 1
ATOM 2609 C CA . VAL A 1 321 ? 20.922 -9.257 -11.160 1.00 89.38 321 VAL A CA 1
ATOM 2610 C C . VAL A 1 321 ? 22.087 -8.829 -10.274 1.00 89.38 321 VAL A C 1
ATOM 2612 O O . VAL A 1 321 ? 22.880 -9.646 -9.804 1.00 89.38 321 VAL A O 1
ATOM 2615 N N . VAL A 1 322 ? 22.166 -7.531 -10.006 1.00 88.19 322 VAL A N 1
ATOM 2616 C CA . VAL A 1 322 ? 23.211 -6.956 -9.163 1.00 88.19 322 VAL A CA 1
ATOM 2617 C C . VAL A 1 322 ? 22.814 -7.083 -7.694 1.00 88.19 322 VAL A C 1
ATOM 2619 O O . VAL A 1 322 ? 21.878 -6.436 -7.225 1.00 88.19 322 VAL A O 1
ATOM 2622 N N . ASN A 1 323 ? 23.563 -7.891 -6.946 1.00 85.06 323 ASN A N 1
ATOM 2623 C CA . ASN A 1 323 ? 23.333 -8.134 -5.520 1.00 85.06 323 ASN A CA 1
ATOM 2624 C C . ASN A 1 323 ? 23.974 -7.038 -4.649 1.00 85.06 323 ASN A C 1
ATOM 2626 O O . ASN A 1 323 ? 24.921 -7.293 -3.911 1.00 85.06 323 ASN A O 1
ATOM 2630 N N . SER A 1 324 ? 23.473 -5.804 -4.745 1.00 81.88 324 SER A N 1
ATOM 2631 C CA . SER A 1 324 ? 23.914 -4.673 -3.915 1.00 81.88 324 SER A CA 1
ATOM 2632 C C . SER A 1 324 ? 22.718 -3.885 -3.383 1.00 81.88 324 SER A C 1
ATOM 2634 O O . SER A 1 324 ? 21.847 -3.459 -4.146 1.00 81.88 324 SER A O 1
ATOM 2636 N N . HIS A 1 325 ? 22.687 -3.665 -2.065 1.00 76.06 325 HIS A N 1
ATOM 2637 C CA . HIS A 1 325 ? 21.649 -2.855 -1.421 1.00 76.06 325 HIS A CA 1
ATOM 2638 C C . HIS A 1 325 ? 21.694 -1.392 -1.888 1.00 76.06 325 HIS A C 1
ATOM 2640 O O . HIS A 1 325 ? 20.642 -0.785 -2.112 1.00 76.06 325 HIS A O 1
ATOM 2646 N N . HIS A 1 326 ? 22.898 -0.854 -2.112 1.00 78.69 326 HIS A N 1
ATOM 2647 C CA . HIS A 1 326 ? 23.089 0.485 -2.658 1.00 78.69 326 HIS A CA 1
ATOM 2648 C C . HIS A 1 326 ? 22.366 0.637 -4.004 1.00 78.69 326 HIS A C 1
ATOM 2650 O O . HIS A 1 326 ? 21.482 1.476 -4.132 1.00 78.69 326 HIS A O 1
ATOM 2656 N N . TYR A 1 327 ? 22.627 -0.238 -4.980 1.00 81.62 327 TYR A N 1
ATOM 2657 C CA . TYR A 1 327 ? 21.990 -0.131 -6.303 1.00 81.62 327 TYR A CA 1
ATOM 2658 C C . TYR A 1 327 ? 20.514 -0.511 -6.328 1.00 81.62 327 TYR A C 1
ATOM 2660 O O . TYR A 1 327 ? 19.785 -0.075 -7.217 1.00 81.62 327 TYR A O 1
ATOM 2668 N N . ARG A 1 328 ? 20.047 -1.284 -5.344 1.00 79.44 328 ARG A N 1
ATOM 2669 C CA . ARG A 1 328 ? 18.615 -1.532 -5.171 1.00 79.44 328 ARG A CA 1
ATOM 2670 C C . ARG A 1 328 ? 17.861 -0.252 -4.818 1.00 79.44 328 ARG A C 1
ATOM 2672 O O . ARG A 1 328 ? 16.740 -0.091 -5.291 1.00 79.44 328 ARG A O 1
ATOM 2679 N N . SER A 1 329 ? 18.461 0.607 -3.992 1.00 75.00 329 SER A N 1
ATOM 2680 C CA . SER A 1 329 ? 17.867 1.878 -3.564 1.00 75.00 329 SER A CA 1
ATOM 2681 C C . SER A 1 329 ? 18.166 3.016 -4.543 1.00 75.00 329 SER A C 1
ATOM 2683 O O . SER A 1 329 ? 17.274 3.776 -4.896 1.00 75.00 329 SER A O 1
ATOM 2685 N N . ARG A 1 330 ? 19.391 3.091 -5.070 1.00 79.12 330 ARG A N 1
ATOM 2686 C CA . ARG A 1 330 ? 19.845 4.124 -6.012 1.00 79.12 330 ARG A CA 1
ATOM 2687 C C . ARG A 1 330 ? 20.233 3.495 -7.359 1.00 79.12 330 ARG A C 1
ATOM 2689 O O . ARG A 1 330 ? 21.417 3.434 -7.697 1.00 79.12 330 ARG A O 1
ATOM 2696 N N . PRO A 1 331 ? 19.261 3.014 -8.158 1.00 85.25 331 PRO A N 1
ATOM 2697 C CA . PRO A 1 331 ? 19.552 2.340 -9.425 1.00 85.25 331 PRO A CA 1
ATOM 2698 C C . PRO A 1 331 ? 20.222 3.265 -10.453 1.00 85.25 331 PRO A C 1
ATOM 2700 O O . PRO A 1 331 ? 21.024 2.802 -11.260 1.00 85.25 331 PRO A O 1
ATOM 2703 N N . ILE A 1 332 ? 19.960 4.576 -10.389 1.00 85.81 332 ILE A N 1
ATOM 2704 C CA . ILE A 1 332 ? 20.576 5.586 -11.267 1.00 85.81 332 ILE A CA 1
ATOM 2705 C C . ILE A 1 332 ? 22.104 5.618 -11.105 1.00 85.81 332 ILE A C 1
ATOM 2707 O O . ILE A 1 332 ? 22.819 5.792 -12.089 1.00 85.81 332 ILE A O 1
ATOM 2711 N N . ASP A 1 333 ? 22.626 5.394 -9.896 1.00 83.62 333 ASP A N 1
ATOM 2712 C CA . ASP A 1 333 ? 24.073 5.420 -9.654 1.00 83.62 333 ASP A CA 1
ATOM 2713 C C . ASP A 1 333 ? 24.793 4.284 -10.394 1.00 83.62 333 ASP A C 1
ATOM 2715 O O . ASP A 1 333 ? 25.906 4.465 -10.888 1.00 83.62 333 ASP A O 1
ATOM 2719 N N . TRP A 1 334 ? 24.132 3.133 -10.562 1.00 87.75 334 TRP A N 1
ATOM 2720 C CA . TRP A 1 334 ? 24.660 2.043 -11.382 1.00 87.75 334 TRP A CA 1
ATOM 2721 C C . TRP A 1 334 ? 24.751 2.442 -12.860 1.00 87.75 334 TRP A C 1
ATOM 2723 O O . TRP A 1 334 ? 25.766 2.177 -13.506 1.00 87.75 334 TRP A O 1
ATOM 2733 N N . TRP A 1 335 ? 23.722 3.113 -13.387 1.00 89.19 335 TRP A N 1
ATOM 2734 C CA . TRP A 1 335 ? 23.696 3.583 -14.777 1.00 89.19 335 TRP A CA 1
ATOM 2735 C C . TRP A 1 335 ? 24.725 4.674 -15.050 1.00 89.19 335 TRP A C 1
ATOM 2737 O O . TRP A 1 335 ? 25.337 4.660 -16.113 1.00 89.19 335 TRP A O 1
ATOM 2747 N N . LYS A 1 336 ? 24.991 5.562 -14.084 1.00 85.00 336 LYS A N 1
ATOM 2748 C CA . LYS A 1 336 ? 26.074 6.555 -14.185 1.00 85.00 336 LYS A CA 1
ATOM 2749 C C . LYS A 1 336 ? 27.439 5.887 -14.359 1.00 85.00 336 LYS A C 1
ATOM 2751 O O . LYS A 1 336 ? 28.209 6.283 -15.226 1.00 85.00 336 LYS A O 1
ATOM 2756 N N . ILE A 1 337 ? 27.724 4.853 -13.566 1.00 87.50 337 ILE A N 1
ATOM 2757 C CA . ILE A 1 337 ? 29.004 4.128 -13.617 1.00 87.50 3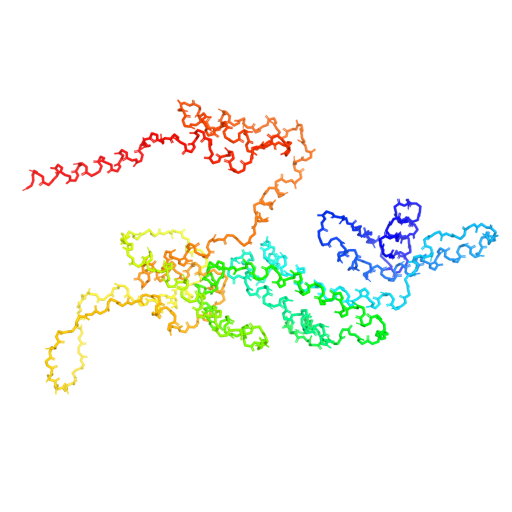37 ILE A CA 1
ATOM 2758 C C . ILE A 1 337 ? 29.131 3.310 -14.906 1.00 87.50 337 ILE A C 1
ATOM 2760 O O . ILE A 1 337 ? 30.209 3.238 -15.490 1.00 87.50 337 ILE A O 1
ATOM 2764 N N . ASN A 1 338 ? 28.031 2.713 -15.368 1.00 87.12 338 ASN A N 1
ATOM 2765 C CA . ASN A 1 338 ? 28.013 1.863 -16.558 1.00 87.12 338 ASN A CA 1
ATOM 2766 C C . ASN A 1 338 ? 27.647 2.622 -17.843 1.00 87.12 338 ASN A C 1
ATOM 2768 O O . ASN A 1 338 ? 27.438 1.987 -18.875 1.00 87.12 338 ASN A O 1
ATOM 2772 N N . ARG A 1 339 ? 27.620 3.962 -17.822 1.00 85.81 339 ARG A N 1
ATOM 2773 C CA . ARG A 1 339 ? 27.288 4.797 -18.988 1.00 85.81 339 ARG A CA 1
ATOM 2774 C C . ARG A 1 339 ? 28.195 4.503 -20.182 1.00 85.81 339 ARG A C 1
ATOM 2776 O O . ARG A 1 339 ? 27.705 4.405 -21.294 1.00 85.81 339 ARG A O 1
ATOM 2783 N N . ASN A 1 340 ? 29.485 4.255 -19.953 1.00 84.81 340 ASN A N 1
ATOM 2784 C CA . ASN A 1 340 ? 30.429 3.917 -21.028 1.00 84.81 340 ASN A CA 1
ATOM 2785 C C . ASN A 1 340 ? 30.138 2.551 -21.676 1.00 84.81 340 ASN A C 1
ATOM 2787 O O . ASN A 1 340 ? 30.461 2.336 -22.839 1.00 84.81 340 ASN A O 1
ATOM 2791 N N . ARG A 1 341 ? 29.540 1.621 -20.922 1.00 87.56 341 ARG A N 1
ATOM 2792 C CA . ARG A 1 341 ? 29.153 0.283 -21.398 1.00 87.56 341 ARG A CA 1
ATOM 2793 C C . ARG A 1 341 ? 27.780 0.287 -22.079 1.00 87.56 341 ARG A C 1
ATOM 2795 O O . ARG A 1 341 ? 27.520 -0.557 -22.937 1.00 87.56 341 ARG A O 1
ATOM 2802 N N . TYR A 1 342 ? 26.934 1.231 -21.672 1.00 90.81 342 TYR A N 1
ATOM 2803 C CA . TYR A 1 342 ? 25.544 1.399 -22.083 1.00 90.81 342 TYR A CA 1
ATOM 2804 C C . TYR A 1 342 ? 25.235 2.864 -22.447 1.00 90.81 342 TYR A C 1
ATOM 2806 O O . TYR A 1 342 ? 24.425 3.506 -21.765 1.00 90.81 342 TYR A O 1
ATOM 2814 N N . PRO A 1 343 ? 25.904 3.445 -23.461 1.00 88.81 343 PRO A N 1
ATOM 2815 C CA . PRO A 1 343 ? 25.813 4.876 -23.744 1.00 88.81 343 PRO A CA 1
ATOM 2816 C C . PRO A 1 343 ? 24.400 5.316 -24.129 1.00 88.81 343 PRO A C 1
ATOM 2818 O O . PRO A 1 343 ? 23.949 6.360 -23.660 1.00 88.81 343 PRO A O 1
ATOM 2821 N N . ARG A 1 344 ? 23.674 4.512 -24.917 1.00 90.69 344 ARG A N 1
ATOM 2822 C CA . ARG A 1 344 ? 22.304 4.834 -25.352 1.00 90.69 344 ARG A CA 1
ATOM 2823 C C . ARG A 1 344 ? 21.271 4.324 -24.353 1.00 90.69 344 ARG A C 1
ATOM 2825 O O . ARG A 1 344 ? 20.330 5.040 -24.013 1.00 90.69 344 ARG A O 1
ATOM 2832 N N . LEU A 1 345 ? 21.462 3.115 -23.825 1.00 93.12 345 LEU A N 1
ATOM 2833 C CA . LEU A 1 345 ? 20.509 2.489 -22.908 1.00 93.12 345 LEU A CA 1
ATOM 2834 C C . LEU A 1 345 ? 20.442 3.198 -21.552 1.00 93.12 345 LEU A C 1
ATOM 2836 O O . LEU A 1 345 ? 19.367 3.288 -20.960 1.00 93.12 345 LEU A O 1
ATOM 2840 N N . SER A 1 346 ? 21.560 3.755 -21.078 1.00 91.06 346 SER A N 1
ATOM 2841 C CA . SER A 1 346 ? 21.576 4.531 -19.833 1.00 91.06 346 SER A CA 1
ATOM 2842 C C . SER A 1 346 ? 20.665 5.760 -19.886 1.00 91.06 346 SER A C 1
ATOM 2844 O O . SER A 1 346 ? 20.065 6.092 -18.867 1.00 91.06 346 SER A O 1
ATOM 2846 N N . LEU A 1 347 ? 20.485 6.387 -21.056 1.00 90.38 347 LEU A N 1
ATOM 2847 C CA . LEU A 1 347 ? 19.557 7.511 -21.232 1.00 90.38 347 LEU A CA 1
ATOM 2848 C C . LEU A 1 347 ? 18.107 7.065 -21.011 1.00 90.38 347 LEU A C 1
ATOM 2850 O O . LEU A 1 347 ? 17.403 7.643 -20.187 1.00 90.38 347 LEU A O 1
ATOM 2854 N N . MET A 1 348 ? 17.689 5.982 -21.676 1.00 92.75 348 MET A N 1
ATOM 2855 C CA . MET A 1 348 ? 16.350 5.403 -21.506 1.00 92.75 348 MET A CA 1
ATOM 2856 C C . MET A 1 348 ? 16.104 4.970 -20.056 1.00 92.75 348 MET A C 1
ATOM 2858 O O . MET A 1 348 ? 15.033 5.212 -19.497 1.00 92.75 348 MET A O 1
ATOM 2862 N N . ALA A 1 349 ? 17.102 4.345 -19.431 1.00 90.94 349 ALA A N 1
ATOM 2863 C CA . ALA A 1 349 ? 17.007 3.903 -18.050 1.00 90.94 349 ALA A CA 1
ATOM 2864 C C . ALA A 1 349 ? 16.832 5.077 -17.079 1.00 90.94 349 ALA A C 1
ATOM 2866 O O . ALA A 1 349 ? 15.978 5.014 -16.195 1.00 90.94 349 ALA A O 1
ATOM 2867 N N . VAL A 1 350 ? 17.604 6.156 -17.246 1.00 88.12 350 VAL A N 1
ATOM 2868 C CA . VAL A 1 350 ? 17.484 7.366 -16.420 1.00 88.12 350 VAL A CA 1
ATOM 2869 C C . VAL A 1 350 ? 16.119 8.028 -16.619 1.00 88.12 350 VAL A C 1
ATOM 2871 O O . VAL A 1 350 ? 15.461 8.331 -15.624 1.00 88.12 350 VAL A O 1
ATOM 2874 N N . ASP A 1 351 ? 15.645 8.172 -17.858 1.00 88.25 351 ASP A N 1
ATOM 2875 C CA . ASP A 1 351 ? 14.329 8.756 -18.151 1.00 88.25 351 ASP A CA 1
ATOM 2876 C C . ASP A 1 351 ? 13.191 7.976 -17.474 1.00 88.25 351 ASP A C 1
ATOM 2878 O O . ASP A 1 351 ? 12.266 8.571 -16.925 1.00 88.25 351 ASP A O 1
ATOM 2882 N N . MET A 1 352 ? 13.261 6.641 -17.447 1.00 89.38 352 MET A N 1
ATOM 2883 C CA . MET A 1 352 ? 12.233 5.820 -16.796 1.00 89.38 352 MET A CA 1
ATOM 2884 C C . MET A 1 352 ? 12.347 5.790 -15.268 1.00 89.38 352 MET A C 1
ATOM 2886 O O . MET A 1 352 ? 11.327 5.768 -14.579 1.00 89.38 352 MET A O 1
ATOM 2890 N N . LEU A 1 353 ? 13.566 5.776 -14.721 1.00 85.12 353 LEU A N 1
ATOM 2891 C CA . LEU A 1 353 ? 13.803 5.707 -13.274 1.00 85.12 353 LEU A CA 1
ATOM 2892 C C . LEU A 1 353 ? 13.547 7.039 -12.554 1.00 85.12 353 LEU A C 1
ATOM 2894 O O . LEU A 1 353 ? 13.309 7.034 -11.348 1.00 85.12 353 LEU A O 1
ATOM 2898 N N . THR A 1 354 ? 13.600 8.164 -13.271 1.00 83.44 354 THR A N 1
ATOM 2899 C CA . THR A 1 354 ? 13.389 9.514 -12.715 1.00 83.44 354 THR A CA 1
ATOM 2900 C C . THR A 1 354 ? 11.923 9.943 -12.668 1.00 83.44 354 THR A C 1
ATOM 2902 O O . THR A 1 354 ? 11.611 10.982 -12.087 1.00 83.44 354 THR A O 1
ATOM 2905 N N . ILE A 1 355 ? 11.003 9.144 -13.221 1.00 81.75 355 ILE A N 1
ATOM 2906 C CA . ILE A 1 355 ? 9.563 9.400 -13.119 1.00 81.75 355 ILE A CA 1
ATOM 2907 C C . ILE A 1 355 ? 9.164 9.361 -11.632 1.00 81.75 355 ILE A C 1
ATOM 2909 O O . ILE A 1 355 ? 9.410 8.365 -10.957 1.00 81.75 355 ILE A O 1
ATOM 2913 N N . PRO A 1 356 ? 8.533 10.401 -11.068 1.00 69.19 356 PRO A N 1
ATOM 2914 C CA . PRO A 1 356 ? 8.067 10.340 -9.688 1.00 69.19 356 PRO A CA 1
ATOM 2915 C C . PRO A 1 356 ? 6.878 9.378 -9.573 1.00 69.19 356 PRO A C 1
ATOM 2917 O O . PRO A 1 356 ? 5.957 9.402 -10.392 1.00 69.19 356 PRO A O 1
ATOM 2920 N N . SER A 1 357 ? 6.851 8.543 -8.530 1.00 69.19 357 SER A N 1
ATOM 2921 C CA . SER A 1 357 ? 5.745 7.590 -8.332 1.00 69.19 357 SER A CA 1
ATOM 2922 C C . SER A 1 357 ? 4.432 8.246 -7.885 1.00 69.19 357 SER A C 1
ATOM 2924 O O . SER A 1 357 ? 3.352 7.686 -8.086 1.00 69.19 357 SER A O 1
ATOM 2926 N N . THR A 1 358 ? 4.498 9.435 -7.280 1.00 66.75 358 THR A N 1
ATOM 2927 C CA . THR A 1 358 ? 3.335 10.202 -6.815 1.00 66.75 358 THR A CA 1
ATOM 2928 C C . THR A 1 358 ? 3.677 11.685 -6.674 1.00 66.75 358 THR A C 1
ATOM 2930 O O . THR A 1 358 ? 4.797 12.049 -6.328 1.00 66.75 358 THR A O 1
ATOM 2933 N N . SER A 1 359 ? 2.683 12.559 -6.868 1.00 61.56 359 SER A N 1
ATOM 2934 C CA . SER A 1 359 ? 2.804 14.005 -6.630 1.00 61.56 359 SER A CA 1
ATOM 2935 C C . SER A 1 359 ? 3.005 14.375 -5.153 1.00 61.56 359 SER A C 1
ATOM 2937 O O . SER A 1 359 ? 3.337 15.520 -4.851 1.00 61.56 359 SER A O 1
ATOM 2939 N N . ALA A 1 360 ? 2.826 13.432 -4.224 1.00 55.53 360 ALA A N 1
ATOM 2940 C CA . ALA A 1 360 ? 2.907 13.662 -2.780 1.00 55.53 360 ALA A CA 1
ATOM 2941 C C . ALA A 1 360 ? 4.279 14.167 -2.292 1.00 55.53 360 ALA A C 1
ATOM 2943 O O . ALA A 1 360 ? 4.342 14.817 -1.250 1.00 55.53 360 ALA A O 1
ATOM 2944 N N . GLU A 1 361 ? 5.369 13.908 -3.025 1.00 53.22 361 GLU A N 1
ATOM 2945 C CA . GLU A 1 361 ? 6.678 14.505 -2.717 1.00 53.22 361 GLU A CA 1
ATOM 2946 C C . GLU A 1 361 ? 6.630 16.033 -2.834 1.00 53.22 361 GLU A C 1
ATOM 2948 O O . GLU A 1 361 ? 7.065 16.739 -1.924 1.00 53.22 361 GLU A O 1
ATOM 2953 N N . SER A 1 362 ? 6.000 16.552 -3.895 1.00 51.09 362 SER A N 1
ATOM 2954 C CA . SER A 1 362 ? 5.793 17.994 -4.058 1.00 51.09 362 SER A CA 1
ATOM 2955 C C . SER A 1 362 ? 4.870 18.553 -2.969 1.00 51.09 362 SER A C 1
ATOM 2957 O O . SER A 1 362 ? 5.208 19.549 -2.332 1.00 51.09 362 SER A O 1
ATOM 2959 N N . GLU A 1 363 ? 3.766 17.863 -2.653 1.00 53.00 363 GLU A N 1
ATOM 2960 C CA . GLU A 1 363 ? 2.842 18.255 -1.578 1.00 53.00 363 GLU A CA 1
ATOM 2961 C C . GLU A 1 363 ? 3.522 18.304 -0.208 1.00 53.00 363 GLU A C 1
ATOM 2963 O O . GLU A 1 363 ? 3.174 19.154 0.614 1.00 53.00 363 GLU A O 1
ATOM 2968 N N . ARG A 1 364 ? 4.501 17.427 0.052 1.00 57.88 364 ARG A N 1
ATOM 2969 C CA . ARG A 1 364 ? 5.273 17.448 1.295 1.00 57.88 364 ARG A CA 1
ATOM 2970 C C . ARG A 1 364 ? 6.171 18.662 1.365 1.00 57.88 364 ARG A C 1
ATOM 2972 O O . ARG A 1 364 ? 6.137 19.309 2.397 1.00 57.88 364 ARG A O 1
ATOM 2979 N N . THR A 1 365 ? 6.911 18.991 0.310 1.00 54.72 365 THR A N 1
ATOM 2980 C CA . THR A 1 365 ? 7.737 20.209 0.281 1.00 54.72 365 THR A CA 1
ATOM 2981 C C . THR A 1 365 ? 6.878 21.452 0.534 1.00 54.72 365 THR A C 1
ATOM 2983 O O . THR A 1 365 ? 7.263 22.325 1.312 1.00 54.72 365 THR A O 1
ATOM 2986 N N . PHE A 1 366 ? 5.659 21.487 -0.017 1.00 49.53 366 PHE A N 1
ATOM 2987 C CA . PHE A 1 366 ? 4.682 22.543 0.268 1.00 49.53 366 PHE A CA 1
ATOM 2988 C C . PHE A 1 366 ? 4.097 22.475 1.692 1.00 49.53 366 PHE A C 1
ATOM 2990 O O . PHE A 1 366 ? 3.836 23.512 2.294 1.00 49.53 366 PHE A O 1
ATOM 2997 N N . SER A 1 367 ? 3.915 21.282 2.266 1.00 47.19 367 SER A N 1
ATOM 2998 C CA . SER A 1 367 ? 3.359 21.097 3.618 1.00 47.19 367 SER A CA 1
ATOM 2999 C C . SER A 1 367 ? 4.390 21.302 4.729 1.00 47.19 367 SER A C 1
ATOM 3001 O O . SER A 1 367 ? 4.040 21.813 5.785 1.00 47.19 367 SER A O 1
ATOM 3003 N N . SER A 1 368 ? 5.660 20.943 4.514 1.00 45.91 368 SER A N 1
ATOM 3004 C CA . SER A 1 368 ? 6.776 21.234 5.424 1.00 45.91 368 SER A CA 1
ATOM 3005 C C . SER A 1 368 ? 7.097 22.725 5.474 1.00 45.91 368 SER A C 1
ATOM 3007 O O . SER A 1 368 ? 7.680 23.189 6.447 1.00 45.91 368 SER A O 1
ATOM 3009 N N . ALA A 1 369 ? 6.655 23.487 4.468 1.00 42.91 369 ALA A N 1
ATOM 3010 C CA . ALA A 1 369 ? 6.606 24.943 4.522 1.00 42.91 369 ALA A CA 1
ATOM 3011 C C . ALA A 1 369 ? 5.457 25.489 5.415 1.00 42.91 369 ALA A C 1
ATOM 3013 O O . ALA A 1 369 ? 5.308 26.703 5.547 1.00 42.91 369 ALA A O 1
ATOM 3014 N N . GLY A 1 370 ? 4.663 24.630 6.076 1.00 35.25 370 GLY A N 1
ATOM 3015 C CA . GLY A 1 370 ? 3.663 24.997 7.091 1.00 35.25 370 GLY A CA 1
ATOM 3016 C C . GLY A 1 370 ? 3.961 24.336 8.445 1.00 35.25 370 GLY A C 1
ATOM 3017 O O . GLY A 1 370 ? 3.863 23.114 8.554 1.00 35.25 370 GLY A O 1
ATOM 3018 N N . PRO A 1 371 ? 4.356 25.111 9.478 1.00 38.75 371 PRO A N 1
ATOM 3019 C CA . PRO A 1 371 ? 3.426 25.913 10.297 1.00 38.75 371 PRO A CA 1
ATOM 3020 C C . PRO A 1 371 ? 3.499 27.437 10.102 1.00 38.75 371 PRO A C 1
ATOM 3022 O O . PRO A 1 371 ? 2.982 28.174 10.933 1.00 38.75 371 PRO A O 1
ATOM 3025 N N . ASN A 1 372 ? 4.082 27.923 9.005 1.00 38.44 372 ASN A N 1
ATOM 3026 C CA . ASN A 1 372 ? 4.084 29.358 8.678 1.00 38.44 372 ASN A CA 1
ATOM 3027 C C . ASN A 1 372 ? 2.902 29.771 7.776 1.00 38.44 372 ASN A C 1
ATOM 3029 O O . ASN A 1 372 ? 2.670 30.954 7.552 1.00 38.44 372 ASN A O 1
ATOM 3033 N N . ALA A 1 373 ? 2.109 28.808 7.291 1.00 38.72 373 ALA A N 1
ATOM 3034 C CA . ALA A 1 373 ? 0.955 29.052 6.420 1.00 38.72 373 ALA A CA 1
ATOM 3035 C C . ALA A 1 373 ? -0.336 29.448 7.169 1.00 38.72 373 ALA A C 1
ATOM 3037 O O . ALA A 1 373 ? -1.312 29.818 6.532 1.00 38.72 373 ALA A O 1
ATOM 3038 N N . THR A 1 374 ? -0.358 29.406 8.506 1.00 36.34 374 THR A N 1
ATOM 3039 C CA . THR A 1 374 ? -1.434 30.011 9.322 1.00 36.34 374 THR A CA 1
ATOM 3040 C C . THR A 1 374 ? -1.092 31.420 9.817 1.00 36.34 374 THR A C 1
ATOM 3042 O O . THR A 1 374 ? -1.913 32.052 10.475 1.00 36.34 374 THR A O 1
ATOM 3045 N N . GLU A 1 375 ? 0.075 31.961 9.446 1.00 38.44 375 GLU A N 1
ATOM 3046 C CA . GLU A 1 375 ? 0.346 33.402 9.455 1.00 38.44 375 GLU A CA 1
ATOM 3047 C C . GLU A 1 375 ? 0.023 34.010 8.077 1.00 38.44 375 G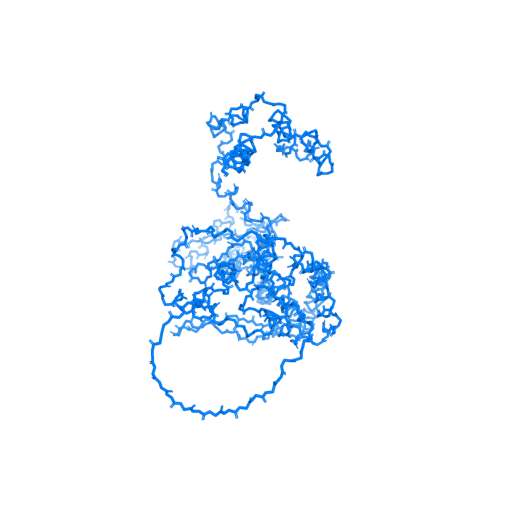LU A C 1
ATOM 3049 O O . GLU A 1 375 ? 0.859 34.674 7.458 1.00 38.44 375 GLU A O 1
ATOM 3054 N N . GLU A 1 376 ? -1.213 33.835 7.594 1.00 39.44 376 GLU A N 1
ATOM 3055 C CA . GLU A 1 376 ? -1.731 34.437 6.345 1.00 39.44 376 GLU A CA 1
ATOM 3056 C C . GLU A 1 376 ? -1.669 35.985 6.313 1.00 39.44 376 GLU A C 1
ATOM 3058 O O . GLU A 1 376 ? -2.148 36.620 5.380 1.00 39.44 376 GLU A O 1
ATOM 3063 N N . SER A 1 377 ? -1.051 36.644 7.299 1.00 42.38 377 SER A N 1
ATOM 3064 C CA . SER A 1 377 ? -0.851 38.098 7.325 1.00 42.38 377 SER A CA 1
ATOM 3065 C C . SER A 1 377 ? 0.597 38.564 7.535 1.00 42.38 377 SER A C 1
ATOM 3067 O O . SER A 1 377 ? 0.846 39.760 7.394 1.00 42.38 377 SER A O 1
ATOM 3069 N N . ARG A 1 378 ? 1.571 37.685 7.831 1.00 36.94 378 ARG A N 1
ATOM 3070 C CA . ARG A 1 378 ? 2.981 38.105 8.028 1.00 36.94 378 ARG A CA 1
ATOM 3071 C C . ARG A 1 378 ? 3.947 37.580 6.968 1.00 36.94 378 ARG A C 1
ATOM 3073 O O . ARG A 1 378 ? 4.724 38.377 6.453 1.00 36.94 378 ARG A O 1
ATOM 3080 N N . ALA A 1 379 ? 3.847 36.318 6.547 1.00 40.06 379 ALA A N 1
ATOM 3081 C CA . ALA A 1 379 ? 4.766 35.754 5.546 1.00 40.06 379 ALA A CA 1
ATOM 3082 C C . ALA A 1 379 ? 4.569 36.319 4.121 1.00 40.06 379 ALA A C 1
ATOM 3084 O O . ALA A 1 379 ? 5.514 36.374 3.340 1.00 40.06 379 ALA A O 1
ATOM 3085 N N . ILE A 1 380 ? 3.371 36.824 3.796 1.00 45.31 380 ILE A N 1
ATOM 3086 C CA . ILE A 1 380 ? 3.093 37.522 2.522 1.00 45.31 380 ILE A CA 1
ATOM 3087 C C . ILE A 1 380 ? 3.843 38.866 2.442 1.00 45.31 380 ILE A C 1
ATOM 3089 O O . ILE A 1 380 ? 4.034 39.417 1.358 1.00 45.31 380 ILE A O 1
ATOM 3093 N N . ARG A 1 381 ? 4.286 39.406 3.586 1.00 42.03 381 ARG A N 1
ATOM 3094 C CA . ARG A 1 381 ? 4.927 40.721 3.663 1.00 42.03 381 ARG A CA 1
ATOM 3095 C C . ARG A 1 381 ? 6.397 40.700 3.224 1.00 42.03 381 ARG A C 1
ATOM 3097 O O . ARG A 1 381 ? 6.858 41.719 2.721 1.00 42.03 381 ARG A O 1
ATOM 3104 N N . ASP A 1 382 ? 7.065 39.545 3.323 1.00 46.69 382 ASP A N 1
ATOM 3105 C CA . ASP A 1 382 ? 8.487 39.370 2.972 1.00 46.69 382 ASP A CA 1
ATOM 3106 C C . ASP A 1 382 ? 8.730 38.526 1.709 1.00 46.69 382 ASP A C 1
ATOM 3108 O O . ASP A 1 382 ? 9.843 38.491 1.179 1.00 46.69 382 ASP A O 1
ATOM 3112 N N . THR A 1 383 ? 7.703 37.879 1.149 1.00 46.12 383 THR A N 1
ATOM 3113 C CA . THR A 1 383 ? 7.818 37.293 -0.190 1.00 46.12 383 THR A CA 1
ATOM 3114 C C . THR A 1 383 ? 7.818 38.400 -1.237 1.00 46.12 383 THR A C 1
ATOM 3116 O O . THR A 1 383 ? 6.803 39.072 -1.445 1.00 46.12 383 THR A O 1
ATOM 3119 N N . LYS A 1 384 ? 8.947 38.578 -1.936 1.00 54.53 384 LYS A N 1
ATOM 3120 C CA . LYS A 1 384 ? 9.010 39.432 -3.129 1.00 54.53 384 LYS A CA 1
ATOM 3121 C C . LYS A 1 384 ? 7.901 38.997 -4.088 1.00 54.53 384 LYS A C 1
ATOM 3123 O O . LYS A 1 384 ? 7.771 37.814 -4.398 1.00 54.53 384 LYS A O 1
ATOM 3128 N N . ARG A 1 385 ? 7.077 39.945 -4.542 1.00 57.34 385 ARG A N 1
ATOM 3129 C CA . ARG A 1 385 ? 6.028 39.655 -5.528 1.00 57.34 385 ARG A CA 1
ATOM 3130 C C . ARG A 1 385 ? 6.648 39.020 -6.776 1.00 57.34 385 ARG A C 1
ATOM 3132 O O . ARG A 1 385 ? 7.789 39.326 -7.106 1.00 57.34 385 ARG A O 1
ATOM 3139 N N . LEU A 1 386 ? 5.883 38.195 -7.499 1.00 57.91 386 LEU A N 1
ATOM 3140 C CA . LEU A 1 386 ? 6.335 37.535 -8.738 1.00 57.91 386 LEU A CA 1
ATOM 3141 C C . LEU A 1 386 ? 7.022 38.508 -9.721 1.00 57.91 386 LEU A C 1
ATOM 3143 O O . LEU A 1 386 ? 8.004 38.154 -10.360 1.00 57.91 386 LEU A O 1
ATOM 3147 N N . GLU A 1 387 ? 6.534 39.750 -9.775 1.00 61.25 387 GLU A N 1
ATOM 3148 C CA . GLU A 1 387 ? 7.057 40.861 -10.587 1.00 61.25 387 GLU A CA 1
ATOM 3149 C C . GLU A 1 387 ? 8.461 41.361 -10.189 1.00 61.25 387 GLU A C 1
ATOM 3151 O O . GLU A 1 387 ? 9.128 42.004 -10.992 1.00 61.25 387 GLU A O 1
ATOM 3156 N N . HIS A 1 388 ? 8.931 41.038 -8.981 1.00 57.69 388 HIS A N 1
ATOM 3157 C CA . HIS A 1 388 ? 10.288 41.309 -8.494 1.00 57.69 388 HIS A CA 1
ATOM 3158 C C . HIS A 1 388 ? 11.224 40.088 -8.568 1.00 57.69 388 HIS A C 1
ATOM 3160 O O . HIS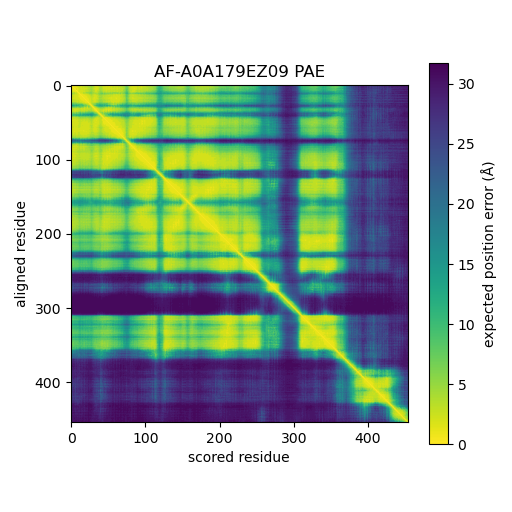 A 1 388 ? 12.424 40.244 -8.346 1.00 57.69 388 HIS A O 1
ATOM 3166 N N . ILE A 1 389 ? 10.693 38.885 -8.825 1.00 64.38 389 ILE A N 1
ATOM 3167 C CA . ILE A 1 389 ? 11.471 37.638 -8.962 1.00 64.38 389 ILE A CA 1
ATOM 3168 C C . ILE A 1 389 ? 11.772 37.353 -10.437 1.00 64.38 389 ILE A C 1
ATOM 3170 O O . ILE A 1 389 ? 12.869 36.912 -10.764 1.00 64.38 389 ILE A O 1
ATOM 3174 N N . LEU A 1 390 ? 10.816 37.629 -11.328 1.00 64.44 390 LEU A N 1
ATOM 3175 C CA . LEU A 1 390 ? 10.975 37.460 -12.769 1.00 64.44 390 LEU A CA 1
ATOM 3176 C C . LEU A 1 390 ? 11.074 38.840 -13.440 1.00 64.44 390 LEU A C 1
ATOM 3178 O O . LEU A 1 390 ? 10.136 39.636 -13.324 1.00 64.44 390 LEU A O 1
ATOM 3182 N N . PRO A 1 391 ? 12.176 39.158 -14.143 1.00 63.34 391 PRO A N 1
ATOM 3183 C CA . PRO A 1 391 ? 12.323 40.446 -14.807 1.00 63.34 391 PRO A CA 1
ATOM 3184 C C . PRO A 1 391 ? 11.279 40.576 -15.922 1.00 63.34 391 PRO A C 1
ATOM 3186 O O . PRO A 1 391 ? 11.229 39.772 -16.840 1.00 63.34 391 PRO A O 1
ATOM 3189 N N . SER A 1 392 ? 10.439 41.613 -15.890 1.00 64.25 392 SER A N 1
ATOM 3190 C CA . SER A 1 392 ? 9.405 41.848 -16.924 1.00 64.25 392 SER A CA 1
ATOM 3191 C C . SER A 1 392 ? 9.962 42.470 -18.221 1.00 64.25 392 SER A C 1
ATOM 3193 O O . SER A 1 392 ? 9.219 43.054 -19.019 1.00 64.25 392 SER A O 1
ATOM 3195 N N . ASN A 1 393 ? 11.280 42.382 -18.414 1.00 65.25 393 ASN A N 1
ATOM 3196 C CA . ASN A 1 393 ? 12.022 43.047 -19.481 1.00 65.25 393 ASN A CA 1
ATOM 3197 C C . ASN A 1 393 ? 11.674 42.487 -20.870 1.00 65.25 393 ASN A C 1
ATOM 3199 O O . ASN A 1 393 ? 11.590 43.261 -21.820 1.00 65.25 393 ASN A O 1
ATOM 3203 N N . THR A 1 394 ? 11.366 41.192 -20.982 1.00 73.56 394 THR A N 1
ATOM 3204 C CA . THR A 1 394 ? 10.994 40.550 -22.252 1.00 73.56 394 THR A CA 1
ATOM 3205 C C . THR A 1 394 ? 9.516 40.158 -22.305 1.00 73.56 394 THR A C 1
ATOM 3207 O O . THR A 1 394 ? 8.867 39.910 -21.283 1.00 73.56 394 THR A O 1
ATOM 3210 N N . GLY A 1 395 ? 8.964 40.069 -23.522 1.00 73.12 395 GLY A N 1
ATOM 3211 C CA . GLY A 1 395 ? 7.607 39.551 -23.745 1.00 73.12 395 GLY A CA 1
ATOM 3212 C C . GLY A 1 395 ? 7.428 38.122 -23.217 1.00 73.12 395 GLY A C 1
ATOM 3213 O O . GLY A 1 395 ? 6.363 37.784 -22.704 1.00 73.12 395 GLY A O 1
ATOM 3214 N N . PHE A 1 396 ? 8.500 37.324 -23.235 1.00 77.94 396 PHE A N 1
ATOM 3215 C CA . PHE A 1 396 ? 8.537 35.976 -22.675 1.00 77.94 396 PHE A CA 1
ATOM 3216 C C . PHE A 1 396 ? 8.254 35.964 -21.168 1.00 77.94 396 PHE A C 1
ATOM 3218 O O . PHE A 1 396 ? 7.327 35.284 -20.730 1.00 77.94 396 PHE A O 1
ATOM 3225 N N . TYR A 1 397 ? 8.976 36.759 -20.371 1.00 74.75 397 TYR A N 1
ATOM 3226 C CA . TYR A 1 397 ? 8.776 36.787 -18.918 1.00 74.75 397 TYR A CA 1
ATOM 3227 C C . TYR A 1 397 ? 7.433 37.398 -18.512 1.00 74.75 397 TYR A C 1
ATOM 3229 O O . TYR A 1 397 ? 6.847 36.980 -17.510 1.00 74.75 397 TYR A O 1
ATOM 3237 N N . ARG A 1 398 ? 6.890 38.330 -19.306 1.00 78.50 398 ARG A N 1
ATOM 3238 C CA . ARG A 1 398 ? 5.521 38.837 -19.104 1.00 78.50 398 ARG A CA 1
ATOM 3239 C C . ARG A 1 398 ? 4.485 37.740 -19.333 1.00 78.50 398 ARG A C 1
ATOM 3241 O O . ARG A 1 398 ? 3.633 37.527 -18.473 1.00 78.50 398 ARG A O 1
ATOM 3248 N N . ASN A 1 399 ? 4.604 37.000 -20.435 1.00 80.94 399 ASN A N 1
ATOM 3249 C CA . ASN A 1 399 ? 3.717 35.878 -20.747 1.00 80.94 399 ASN A CA 1
ATOM 3250 C C . ASN A 1 399 ? 3.864 34.735 -19.729 1.00 80.94 399 ASN A C 1
ATOM 3252 O O . ASN A 1 399 ? 2.876 34.091 -19.381 1.00 80.94 399 ASN A O 1
ATOM 3256 N N . PHE A 1 400 ? 5.072 34.509 -19.209 1.00 79.50 400 PHE A N 1
ATOM 3257 C CA . PHE A 1 400 ? 5.331 33.512 -18.173 1.00 79.50 400 PHE A CA 1
ATOM 3258 C C . PHE A 1 400 ? 4.688 33.905 -16.842 1.00 79.50 400 PHE A C 1
ATOM 3260 O O . PHE A 1 400 ? 3.971 33.119 -16.228 1.00 79.50 400 PHE A O 1
ATOM 3267 N N . THR A 1 401 ? 4.876 35.157 -16.427 1.00 79.44 401 THR A N 1
ATOM 3268 C CA . THR A 1 401 ? 4.279 35.700 -15.202 1.00 79.44 401 THR A CA 1
ATOM 3269 C C . THR A 1 401 ? 2.751 35.668 -15.273 1.00 79.44 401 THR A C 1
ATOM 3271 O O . THR A 1 401 ? 2.097 35.326 -14.287 1.00 79.44 401 THR A O 1
ATOM 3274 N N . ASP A 1 402 ? 2.168 35.970 -16.436 1.00 81.00 402 ASP A N 1
ATOM 3275 C CA . ASP A 1 402 ? 0.721 35.893 -16.665 1.00 81.00 402 ASP A CA 1
ATOM 3276 C C . ASP A 1 402 ? 0.189 34.450 -16.593 1.00 81.00 402 ASP A C 1
ATOM 3278 O O . ASP A 1 402 ? -0.830 34.192 -15.946 1.00 81.00 402 ASP A O 1
ATOM 3282 N N . LEU A 1 403 ? 0.923 33.484 -17.158 1.00 84.00 403 LEU A N 1
ATOM 3283 C CA . LEU A 1 403 ? 0.589 32.064 -17.036 1.00 84.00 403 LEU A CA 1
ATOM 3284 C C . LEU A 1 403 ? 0.599 31.620 -15.568 1.00 84.00 403 LEU A C 1
ATOM 3286 O O . LEU A 1 403 ? -0.369 31.024 -15.094 1.00 84.00 403 LEU A O 1
ATOM 3290 N N . LEU A 1 404 ? 1.659 31.953 -14.828 1.00 81.25 404 LEU A N 1
ATOM 3291 C CA . LEU A 1 404 ? 1.790 31.603 -13.413 1.00 81.25 404 LEU A CA 1
ATOM 3292 C C . LEU A 1 404 ? 0.662 32.217 -12.573 1.00 81.25 404 LEU A C 1
ATOM 3294 O O . LEU A 1 404 ? 0.102 31.530 -11.721 1.00 81.25 404 LEU A O 1
ATOM 3298 N N . ARG A 1 405 ? 0.251 33.461 -12.857 1.00 78.69 405 ARG A N 1
ATOM 3299 C CA . ARG A 1 405 ? -0.901 34.105 -12.195 1.00 78.69 405 ARG A CA 1
ATOM 3300 C C . ARG A 1 405 ? -2.215 33.359 -12.432 1.00 78.69 405 ARG A C 1
ATOM 3302 O O . ARG A 1 405 ? -3.047 33.310 -11.533 1.00 78.69 405 ARG A O 1
ATOM 3309 N N . LYS A 1 406 ? -2.411 32.774 -13.617 1.00 79.12 406 LYS A N 1
ATOM 3310 C CA . LYS A 1 406 ? -3.627 32.020 -13.976 1.00 79.12 406 LYS A CA 1
ATOM 3311 C C . LYS A 1 406 ? -3.620 30.580 -13.451 1.00 79.12 406 LYS A C 1
ATOM 3313 O O . LYS A 1 406 ? -4.688 30.012 -13.209 1.00 79.12 406 LYS A O 1
ATOM 3318 N N . VAL A 1 407 ? -2.434 29.999 -13.260 1.00 80.94 407 VAL A N 1
ATOM 3319 C CA . VAL A 1 407 ? -2.236 28.642 -12.721 1.00 80.94 407 VAL A CA 1
ATOM 3320 C C . VAL A 1 407 ? -2.297 28.631 -11.192 1.00 80.94 407 VAL A C 1
ATOM 3322 O O . VAL A 1 407 ? -2.962 27.775 -10.610 1.00 80.94 407 VAL A O 1
ATOM 3325 N N . PHE A 1 408 ? -1.676 29.604 -10.526 1.00 74.81 408 PHE A N 1
ATOM 3326 C CA . PHE A 1 408 ? -1.608 29.687 -9.065 1.00 74.81 408 PHE A CA 1
ATOM 3327 C C . PHE A 1 408 ? -2.715 30.574 -8.472 1.00 74.81 408 PHE A C 1
ATOM 3329 O O . PHE A 1 408 ? -2.457 31.499 -7.706 1.00 74.81 408 PHE A O 1
ATOM 3336 N N . VAL A 1 409 ? -3.973 30.278 -8.818 1.00 76.62 409 VAL A N 1
ATOM 3337 C CA . VAL A 1 409 ? -5.158 30.934 -8.232 1.00 76.62 409 VAL A CA 1
ATOM 3338 C C . VAL A 1 409 ? -5.670 30.122 -7.037 1.00 76.62 409 VAL A C 1
ATOM 3340 O O . VAL A 1 409 ? -5.891 28.911 -7.161 1.00 76.62 409 VAL A O 1
ATOM 3343 N N . CYS A 1 410 ? -5.877 30.780 -5.888 1.00 57.03 410 CYS A N 1
ATOM 3344 C CA . CYS A 1 410 ? -6.366 30.142 -4.656 1.00 57.03 410 CYS A CA 1
ATOM 3345 C C . CYS A 1 410 ? -7.776 29.551 -4.813 1.00 57.03 410 CYS A C 1
ATOM 3347 O O . CYS A 1 410 ? -8.038 28.451 -4.334 1.00 57.03 410 CYS A O 1
ATOM 3349 N N . ASP A 1 411 ? -8.665 30.242 -5.530 1.00 63.06 411 ASP A N 1
ATOM 3350 C CA . ASP A 1 411 ? -9.989 29.729 -5.888 1.00 63.06 411 ASP A CA 1
ATOM 3351 C C . ASP A 1 411 ? -9.888 28.768 -7.083 1.00 63.06 411 ASP A C 1
ATOM 3353 O O . ASP A 1 411 ? -9.591 29.171 -8.212 1.00 63.06 411 ASP A O 1
ATOM 3357 N N . ALA A 1 412 ? -10.149 27.484 -6.829 1.00 65.69 412 ALA A N 1
ATOM 3358 C CA . ALA A 1 412 ? -10.097 26.426 -7.836 1.00 65.69 412 ALA A CA 1
ATOM 3359 C C . ALA A 1 412 ? -11.068 26.664 -9.006 1.00 65.69 412 ALA A C 1
ATOM 3361 O O . ALA A 1 412 ? -10.776 26.260 -10.129 1.00 65.69 412 ALA A O 1
ATOM 3362 N N . SER A 1 413 ? -12.180 27.362 -8.766 1.00 66.88 413 SER A N 1
ATOM 3363 C CA . SER A 1 413 ? -13.217 27.661 -9.765 1.00 66.88 413 SER A CA 1
ATOM 3364 C C . SER A 1 413 ? -12.750 28.682 -10.807 1.00 66.88 413 SER A C 1
ATOM 3366 O O . SER A 1 413 ? -13.289 28.749 -11.908 1.00 66.88 413 SER A O 1
ATOM 3368 N N . ARG A 1 414 ? -11.747 29.492 -10.451 1.00 73.12 414 ARG A N 1
ATOM 3369 C CA . ARG A 1 414 ? -11.183 30.566 -11.282 1.00 73.12 414 ARG A CA 1
ATOM 3370 C C . ARG A 1 414 ? -9.823 30.202 -11.879 1.00 73.12 414 ARG A C 1
ATOM 3372 O O . ARG A 1 414 ? -9.244 31.007 -12.606 1.00 73.12 414 ARG A O 1
ATOM 3379 N N . ARG A 1 415 ? -9.304 29.014 -11.558 1.00 84.06 415 ARG A N 1
ATOM 3380 C CA . ARG A 1 415 ? -8.009 28.524 -12.030 1.00 84.06 415 ARG A CA 1
ATOM 3381 C C . ARG A 1 415 ? -8.108 28.059 -13.479 1.00 84.06 415 ARG A C 1
ATOM 3383 O O . ARG A 1 415 ? -9.077 27.411 -13.871 1.00 84.06 415 ARG A O 1
ATOM 3390 N N . ILE A 1 416 ? -7.083 28.358 -14.271 1.00 82.94 416 ILE A N 1
ATOM 3391 C CA . ILE A 1 416 ? -7.006 27.887 -15.654 1.00 82.94 416 ILE A CA 1
ATOM 3392 C C . ILE A 1 416 ? -6.914 26.354 -15.708 1.00 82.94 416 ILE A C 1
ATOM 3394 O O . ILE A 1 416 ? -6.213 25.725 -14.913 1.00 82.94 416 ILE A O 1
ATOM 3398 N N . THR A 1 417 ? -7.619 25.734 -16.653 1.00 82.19 417 THR A N 1
ATOM 3399 C CA . THR A 1 417 ? -7.513 24.285 -16.889 1.00 82.19 417 THR A CA 1
ATOM 3400 C C . THR A 1 417 ? -6.240 23.941 -17.664 1.00 82.19 417 THR A C 1
ATOM 3402 O O . THR A 1 417 ? -5.715 24.771 -18.403 1.00 82.19 417 THR A O 1
ATOM 3405 N N . ALA A 1 418 ? -5.769 22.692 -17.582 1.00 77.75 418 ALA A N 1
ATOM 3406 C CA . ALA A 1 418 ? -4.576 22.246 -18.314 1.00 77.75 418 ALA A CA 1
ATOM 3407 C C . ALA A 1 418 ? -4.684 22.470 -19.839 1.00 77.75 418 ALA A C 1
ATOM 3409 O O . ALA A 1 418 ? -3.731 22.917 -20.471 1.00 77.75 418 ALA A O 1
ATOM 3410 N N . LYS A 1 419 ? -5.872 22.249 -20.425 1.00 78.56 419 LYS A N 1
ATOM 3411 C CA . LYS A 1 419 ? -6.132 22.506 -21.853 1.00 78.56 419 LYS A CA 1
ATOM 3412 C C . LYS A 1 419 ? -6.005 23.992 -22.208 1.00 78.56 419 LYS A C 1
ATOM 3414 O O . LYS A 1 419 ? -5.501 24.331 -23.269 1.00 78.56 419 LYS A O 1
ATOM 3419 N N . GLN A 1 420 ? -6.463 24.878 -21.328 1.00 80.31 420 GLN A N 1
ATOM 3420 C CA . GLN A 1 420 ? -6.350 26.324 -21.525 1.00 80.31 420 GLN A CA 1
ATOM 3421 C C . GLN A 1 420 ? -4.920 26.826 -21.271 1.00 80.31 420 GLN A C 1
ATOM 3423 O O . GLN A 1 420 ? -4.481 27.744 -21.954 1.00 80.31 420 GLN A O 1
ATOM 3428 N N . ALA A 1 421 ? -4.186 26.209 -20.339 1.00 83.88 421 ALA A N 1
ATOM 3429 C CA . ALA A 1 421 ? -2.784 26.522 -20.072 1.00 83.88 421 ALA A CA 1
ATOM 3430 C C . ALA A 1 421 ? -1.884 26.186 -21.271 1.00 83.88 421 ALA A C 1
ATOM 3432 O O . ALA A 1 421 ? -1.034 26.991 -21.627 1.00 83.88 421 ALA A O 1
ATOM 3433 N N . LEU A 1 422 ? -2.119 25.053 -21.941 1.00 79.62 422 LEU A N 1
ATOM 3434 C CA . LEU A 1 422 ? -1.388 24.663 -23.156 1.00 79.62 422 LEU A CA 1
ATOM 3435 C C . LEU A 1 422 ? -1.600 25.634 -24.327 1.00 79.62 422 LEU A C 1
ATOM 3437 O O . LEU A 1 422 ? -0.709 25.816 -25.147 1.00 79.62 422 LEU A O 1
ATOM 3441 N N . ASN A 1 423 ? -2.755 26.298 -24.378 1.00 84.06 423 ASN A N 1
ATOM 3442 C CA . ASN A 1 423 ? -3.060 27.315 -25.386 1.00 84.06 423 ASN A CA 1
ATOM 3443 C C . ASN A 1 423 ? -2.569 28.720 -24.993 1.00 84.06 423 ASN A C 1
ATOM 3445 O O . ASN A 1 423 ? -2.910 29.697 -25.659 1.00 84.06 423 ASN A O 1
ATOM 3449 N N . HIS A 1 424 ? -1.824 28.857 -23.893 1.00 85.19 424 HIS A N 1
ATOM 3450 C CA . HIS A 1 424 ? -1.362 30.154 -23.418 1.00 85.19 424 HIS A CA 1
ATOM 3451 C C . HIS A 1 424 ? -0.268 30.733 -24.336 1.00 85.19 424 HIS A C 1
ATOM 3453 O O . HIS A 1 424 ? 0.632 29.987 -24.728 1.00 85.19 424 HIS A O 1
ATOM 3459 N N . PRO A 1 425 ? -0.250 32.059 -24.597 1.00 82.38 425 PRO A N 1
ATOM 3460 C CA . PRO A 1 425 ? 0.753 32.711 -25.451 1.00 82.38 425 PRO A CA 1
ATOM 3461 C C . PRO A 1 425 ? 2.209 32.442 -25.060 1.00 82.38 425 PRO A C 1
ATOM 3463 O O . PRO A 1 425 ? 3.098 32.521 -25.901 1.00 82.38 425 PRO A O 1
ATOM 3466 N N . TRP A 1 426 ? 2.466 32.086 -23.798 1.00 80.88 426 TRP A N 1
ATOM 3467 C CA . TRP A 1 426 ? 3.800 31.687 -23.341 1.00 80.88 426 TRP A CA 1
ATOM 3468 C C . TRP A 1 426 ? 4.341 30.467 -24.099 1.00 80.88 426 TRP A C 1
ATOM 3470 O O . TRP A 1 426 ? 5.476 30.502 -24.553 1.00 80.88 426 TRP A O 1
ATOM 3480 N N . PHE A 1 427 ? 3.512 29.444 -24.327 1.00 78.19 427 PHE A N 1
ATOM 3481 C CA . PHE A 1 427 ? 3.896 28.247 -25.086 1.00 78.19 427 PHE A CA 1
ATOM 3482 C C . PHE A 1 427 ? 4.006 28.494 -26.600 1.00 78.19 427 PHE A C 1
ATOM 3484 O O . PHE A 1 427 ? 4.466 27.624 -27.331 1.00 78.19 427 PHE A O 1
ATOM 3491 N N . GLN A 1 428 ? 3.575 29.667 -27.072 1.00 72.56 428 GLN A N 1
ATOM 3492 C CA . GLN A 1 428 ? 3.633 30.080 -28.478 1.00 72.56 428 GLN A CA 1
ATOM 3493 C C . GLN A 1 428 ? 4.736 31.116 -28.737 1.00 72.56 428 GLN A C 1
ATOM 3495 O O . GLN A 1 428 ? 5.036 31.425 -29.888 1.00 72.56 428 GLN A O 1
ATOM 3500 N N . THR A 1 429 ? 5.329 31.679 -27.679 1.00 63.28 429 THR A N 1
ATOM 3501 C CA . THR A 1 429 ? 6.405 32.663 -27.800 1.00 63.28 429 THR A CA 1
ATOM 3502 C C . THR A 1 429 ? 7.710 31.905 -28.013 1.00 63.28 429 THR A C 1
ATOM 3504 O O . THR A 1 429 ? 8.162 31.201 -27.113 1.00 63.28 429 THR A O 1
ATOM 3507 N N . ILE A 1 430 ? 8.328 32.053 -29.186 1.00 58.69 430 ILE A N 1
ATOM 3508 C CA . ILE A 1 430 ? 9.708 31.606 -29.407 1.00 58.69 430 ILE A CA 1
ATOM 3509 C C . ILE A 1 430 ? 10.575 32.408 -28.431 1.00 58.69 430 ILE A C 1
ATOM 3511 O O . ILE A 1 430 ? 10.583 33.641 -28.484 1.00 58.69 430 ILE A O 1
ATOM 3515 N N . ALA A 1 431 ? 11.223 31.731 -27.481 1.00 54.00 431 ALA A N 1
ATOM 3516 C CA . ALA A 1 431 ? 12.173 32.383 -26.591 1.00 54.00 431 ALA A CA 1
ATOM 3517 C C . ALA A 1 431 ? 13.251 33.048 -27.458 1.00 54.00 431 ALA A C 1
ATOM 3519 O O . ALA A 1 431 ? 13.752 32.427 -28.396 1.00 54.00 431 ALA A O 1
ATOM 3520 N N . ALA A 1 432 ? 13.566 34.318 -27.186 1.00 52.81 432 ALA A N 1
ATOM 3521 C CA . ALA A 1 432 ? 14.737 34.934 -27.800 1.00 52.81 432 ALA A CA 1
ATOM 3522 C C . ALA A 1 432 ? 15.952 34.036 -27.497 1.00 52.81 432 ALA A C 1
ATOM 3524 O O . ALA A 1 432 ? 16.011 33.520 -26.375 1.00 52.81 432 ALA A O 1
ATOM 3525 N N . PRO A 1 433 ? 16.863 33.807 -28.461 1.00 47.31 433 PRO A N 1
ATOM 3526 C CA . PRO A 1 433 ? 18.089 33.071 -28.191 1.00 47.31 433 PRO A CA 1
ATOM 3527 C C . PRO A 1 433 ? 18.777 33.737 -26.999 1.00 47.31 433 PRO A C 1
ATOM 3529 O O . PRO A 1 433 ? 19.056 34.931 -27.026 1.00 47.31 433 PRO A O 1
ATOM 3532 N N . ASP A 1 434 ? 18.920 32.986 -25.916 1.00 47.78 434 ASP A N 1
ATOM 3533 C CA . ASP A 1 434 ? 19.624 33.420 -24.713 1.00 47.78 434 ASP A CA 1
ATOM 3534 C C . ASP A 1 434 ? 21.131 33.497 -25.010 1.00 47.78 434 ASP A C 1
ATOM 3536 O O . ASP A 1 434 ? 21.598 32.788 -25.907 1.00 47.78 434 ASP A O 1
ATOM 3540 N N . ASP A 1 435 ? 21.893 34.283 -24.241 1.00 47.53 435 ASP A N 1
ATOM 3541 C CA . ASP A 1 435 ? 23.348 34.497 -24.388 1.00 47.53 435 ASP A CA 1
ATOM 3542 C C . ASP A 1 435 ? 24.139 33.168 -24.421 1.00 47.53 435 ASP A C 1
ATOM 3544 O O . ASP A 1 435 ? 25.229 33.088 -24.985 1.00 47.53 435 ASP A O 1
ATOM 3548 N N . GLY A 1 436 ? 23.576 32.082 -23.873 1.00 45.69 436 GLY A N 1
ATOM 3549 C CA . GLY A 1 436 ? 24.135 30.728 -23.973 1.00 45.69 436 GLY A CA 1
ATOM 3550 C C . GLY A 1 436 ? 24.090 30.112 -25.381 1.00 45.69 436 GLY A C 1
ATOM 3551 O O . GLY A 1 436 ? 24.929 29.278 -25.714 1.00 45.69 436 GLY A O 1
ATOM 3552 N N . THR A 1 437 ? 23.149 30.540 -26.224 1.00 47.25 437 THR A N 1
ATOM 3553 C CA . THR A 1 437 ? 23.013 30.110 -27.628 1.00 47.25 437 THR A CA 1
ATOM 3554 C C . THR A 1 437 ? 23.986 30.884 -28.520 1.00 47.25 437 THR A C 1
ATOM 3556 O O . THR A 1 437 ? 24.641 30.284 -29.369 1.00 47.25 437 THR A O 1
ATOM 3559 N N . GLU A 1 438 ? 24.161 32.189 -28.272 1.00 42.38 438 GLU A N 1
ATOM 3560 C CA . GLU A 1 438 ? 25.163 33.010 -28.967 1.00 42.38 438 GLU A CA 1
ATOM 3561 C C . GLU A 1 438 ? 26.597 32.635 -28.566 1.00 42.38 438 GLU A C 1
ATOM 3563 O O . GLU A 1 438 ? 27.468 32.594 -29.430 1.00 42.38 438 GLU A O 1
ATOM 3568 N N . ALA A 1 439 ? 26.849 32.261 -27.304 1.00 42.69 439 ALA A N 1
ATOM 3569 C CA . ALA A 1 439 ? 28.154 31.760 -26.861 1.00 42.69 439 ALA A CA 1
ATOM 3570 C C . ALA A 1 439 ? 28.557 30.448 -27.563 1.00 42.69 439 ALA A C 1
ATOM 3572 O O . ALA A 1 439 ? 29.725 30.268 -27.915 1.00 42.69 439 ALA A O 1
ATOM 3573 N N . ALA A 1 440 ? 27.594 29.556 -27.821 1.00 45.81 440 ALA A N 1
ATOM 3574 C CA . ALA A 1 440 ? 27.820 28.331 -28.585 1.00 45.81 440 ALA A CA 1
ATOM 3575 C C . ALA A 1 440 ? 28.082 28.623 -30.076 1.00 45.81 440 ALA A C 1
ATOM 3577 O O . ALA A 1 440 ? 28.944 27.995 -30.691 1.00 45.81 440 ALA A O 1
ATOM 3578 N N . GLN A 1 441 ? 27.392 29.614 -30.650 1.00 50.47 441 GLN A N 1
ATOM 3579 C CA . GLN A 1 441 ? 27.600 30.045 -32.036 1.00 50.47 441 GLN A CA 1
ATOM 3580 C C . GLN A 1 441 ? 28.940 30.777 -32.234 1.00 50.47 441 GLN A C 1
ATOM 3582 O O . GLN A 1 441 ? 29.648 30.487 -33.194 1.00 50.47 441 GLN A O 1
ATOM 3587 N N . PHE A 1 442 ? 29.357 31.624 -31.287 1.00 41.81 442 PHE A N 1
ATOM 3588 C CA . PHE A 1 442 ? 30.667 32.290 -31.299 1.00 41.81 442 PHE A CA 1
ATOM 3589 C C . PHE A 1 442 ? 31.836 31.299 -31.191 1.00 41.81 442 PHE A C 1
ATOM 3591 O O . PHE A 1 442 ? 32.870 31.488 -31.832 1.00 41.81 442 PHE A O 1
ATOM 3598 N N . GLN A 1 443 ? 31.684 30.224 -30.408 1.00 49.53 443 GLN A N 1
ATOM 3599 C CA . GLN A 1 443 ? 32.682 29.150 -30.333 1.00 49.53 443 GLN A CA 1
ATOM 3600 C C . GLN A 1 443 ? 32.763 28.341 -31.634 1.00 49.53 443 GLN A C 1
ATOM 3602 O O . GLN A 1 443 ? 33.860 27.971 -32.053 1.00 49.53 443 GLN A O 1
ATOM 3607 N N . LEU A 1 444 ? 31.628 28.108 -32.299 1.00 53.03 444 LEU A N 1
ATOM 3608 C CA . LEU A 1 444 ? 31.569 27.446 -33.606 1.00 53.03 444 LEU A CA 1
ATOM 3609 C C . LEU A 1 444 ? 32.192 28.297 -34.725 1.00 53.03 444 LEU A C 1
ATOM 3611 O O . LEU A 1 444 ? 32.910 27.755 -35.569 1.00 53.03 444 LEU A O 1
ATOM 3615 N N . ASP A 1 445 ? 31.981 29.615 -34.711 1.00 50.06 445 ASP A N 1
ATOM 3616 C CA . ASP A 1 445 ? 32.537 30.529 -35.716 1.00 50.06 445 ASP A CA 1
ATOM 3617 C C . ASP A 1 445 ? 34.052 30.750 -35.537 1.00 50.06 445 ASP A C 1
ATOM 3619 O O . ASP A 1 445 ? 34.789 30.719 -36.526 1.00 50.06 445 ASP A O 1
ATOM 3623 N N . GLN A 1 446 ? 34.568 30.813 -34.299 1.00 51.47 446 GLN A N 1
ATOM 3624 C CA . GLN A 1 446 ? 36.023 30.818 -34.050 1.00 51.47 446 GLN A CA 1
ATOM 3625 C C . GLN A 1 446 ? 36.713 29.523 -34.513 1.00 51.47 446 GLN A C 1
ATOM 3627 O O . GLN A 1 446 ? 37.850 29.552 -34.990 1.00 51.47 446 GLN A O 1
ATOM 3632 N N . HIS A 1 447 ? 36.020 28.385 -34.432 1.00 50.72 447 HIS A N 1
ATOM 3633 C CA . HIS A 1 447 ? 36.526 27.103 -34.930 1.00 50.72 447 HIS A CA 1
ATOM 3634 C C . HIS A 1 447 ? 36.550 27.029 -36.471 1.00 50.72 447 HIS A C 1
ATOM 3636 O O . HIS A 1 447 ? 37.371 26.312 -37.055 1.00 50.72 447 HIS A O 1
ATOM 3642 N N . ARG A 1 448 ? 35.671 27.787 -37.140 1.00 47.59 448 ARG A N 1
ATOM 3643 C CA . ARG A 1 448 ? 35.605 27.913 -38.605 1.00 47.59 448 ARG A CA 1
ATOM 3644 C C . ARG A 1 448 ? 36.649 28.877 -39.169 1.00 47.59 448 ARG A C 1
ATOM 3646 O O . ARG A 1 448 ? 37.251 28.576 -40.194 1.00 47.59 448 ARG A O 1
ATOM 3653 N N . GLU A 1 449 ? 36.924 29.992 -38.497 1.00 47.59 449 GLU A N 1
ATOM 3654 C CA . GLU A 1 449 ? 37.975 30.930 -38.926 1.00 47.59 449 GLU A CA 1
ATOM 3655 C C . GLU A 1 449 ? 39.391 30.377 -38.682 1.00 47.59 449 GLU A C 1
ATOM 3657 O O . GLU A 1 449 ? 40.293 30.594 -39.494 1.00 47.59 449 GLU A O 1
ATOM 3662 N N . GLY A 1 450 ? 39.581 29.571 -37.630 1.00 50.53 450 GLY A N 1
ATOM 3663 C CA . GLY A 1 450 ? 40.843 28.868 -37.366 1.00 50.53 450 GLY A CA 1
ATOM 3664 C C . GLY A 1 450 ? 41.189 27.767 -38.379 1.00 50.53 450 GLY A C 1
ATOM 3665 O O . GLY A 1 450 ? 42.346 27.370 -38.469 1.00 50.53 450 GLY A O 1
ATOM 3666 N N . THR A 1 451 ? 40.216 27.293 -39.166 1.00 49.81 451 THR A N 1
ATOM 3667 C CA . THR A 1 451 ? 40.412 26.263 -40.205 1.00 49.81 451 THR A CA 1
ATOM 3668 C C . THR A 1 451 ? 40.572 26.830 -41.621 1.00 49.81 451 THR A C 1
ATOM 3670 O O . THR A 1 451 ? 40.895 26.073 -42.530 1.00 49.81 451 THR A O 1
ATOM 3673 N N . MET A 1 452 ? 40.399 28.145 -41.821 1.00 44.03 452 MET A N 1
ATOM 3674 C CA . MET A 1 452 ? 40.686 28.826 -43.099 1.00 44.03 452 MET A CA 1
ATOM 3675 C C . MET A 1 452 ? 42.042 29.557 -43.126 1.00 44.03 452 MET A C 1
ATOM 3677 O O . MET A 1 452 ? 42.482 29.945 -44.204 1.00 44.03 452 MET A O 1
ATOM 3681 N N . ASN A 1 453 ? 42.708 29.728 -41.976 1.00 47.47 453 ASN A N 1
ATOM 3682 C CA . ASN A 1 453 ? 44.015 30.398 -41.851 1.00 47.47 453 ASN A CA 1
ATOM 3683 C C . ASN A 1 453 ? 45.173 29.465 -41.426 1.00 47.47 453 ASN A C 1
ATOM 3685 O O . ASN A 1 453 ? 46.238 29.951 -41.038 1.00 47.47 453 ASN A O 1
ATOM 3689 N N . ALA A 1 454 ? 44.985 28.146 -41.512 1.00 44.41 454 ALA A N 1
ATOM 3690 C CA . ALA A 1 454 ? 46.034 27.126 -41.411 1.00 44.41 454 ALA A CA 1
ATOM 3691 C C . ALA A 1 454 ? 46.048 26.308 -42.705 1.00 44.41 454 ALA A C 1
ATOM 3693 O O . ALA A 1 454 ? 47.160 25.971 -43.171 1.00 44.41 454 ALA A O 1
#

pLDDT: mean 74.18, std 20.24, range [23.39, 95.44]

Sequence (454 aa):
MLHNIGLQLRNTQLYEQFLQSQRKESGHGTTLHWAFNNGTRWNSDMRMMERALRLRPGLNTFFNDVQNRWETDGLCDRTKPAVLQYRLSAYDWKVIEVLVKLLKPFEIATKQLQGNGVPAGRSTCGSFDEYFPVFEVLLDHLESAIEGTIFEEVEDPVTREKKDVEVAIYDGLDSRTRRLLKVYIKLGWKKLHKYYSRLTSAAYVGAVVFNPAKKWRLLDQLWSRVPSRKTKSWRLEYEAKLLEIWETYRERDVDNEVLVTSDEASMDYIERRLARTVAGSPFNQGSLGASGARKSSRKTKSSTAGGTGDDEYARYCAEDVVNSHHYRSRPIDWWKINRNRYPRLSLMAVDMLTIPSTSAESERTFSSAGPNATEESRAIRDTKRLEHILPSNTGFYRNFTDLLRKVFVCDASRRITAKQALNHPWFQTIAAPDDGTEAAQFQLDQHREGTMNA

Mean predicted aligned error: 16.9 Å

Radius of gyration: 31.55 Å; Cα contacts (8 Å, |Δi|>4): 362; chains: 1; bounding box: 93×66×85 Å

Organism: Purpureocillium lilacinum (NCBI:txid33203)

Foldseek 3Di:
DLQVLVVLCVPPVLVVLLQVLQCVQVVDNDDDDQQHADPPDPCSVLVNLVSCLVCVNSVVSSLVVLVVCCVPVPVPVPDRPPSNVVDDDPQNNLVSVLVNQLCVLVVVLVCQLLQNDDPPDANFGNWLLVQLVSLLVNLVQLVCVLVFWHWDFDQDPPPRDTDTDIDGSCPPPDPVVNVVVSVVSVVVSVVSVVVSVVPLDLLSVLLQQLLLQRHVVVVCVSLVVDVVNDDVVVVVSSVVNVVVVLVVLVPDDFDPDDPPDPPPPQDDPVRVVVLLVVLDDPDDDDDDDDDDDDDDDDDDDDDDDDDPPDRLVVVSNPDHRDPDPSSNNVVLVSLSSNCVVRVRVSVVNCVSRVDGNDCSNVVVVVPVVPPCVVPVPPVVVPPDPLCRVFPPPDPLSVQVSVLCVQQPDPDPVSHDDPVRSCVGCNVVDDPDPDVVNVVVVVVVVVVVVVVVVD

InterPro domains:
  IPR008906 HAT, C-terminal dimerisation domain [PF05699] (312-381)
  IPR011009 Protein kinase-like domain superfamily [SSF56112] (370-433)
  IPR012337 Ribonuclease H-like superfamily [SSF53098] (2-370)
  IPR052035 Zinc finger BED domain-containing [PTHR46481] (39-375)

Secondary structure (DSSP, 8-state):
-HHHHHHHTTSHHHHHHHHHHHHHHHSSS---------TT-TTHHHHHHHHHHHTHHHHHHHHHHHHHHHHHTT-TTSPPPGGGGGPPPHHHHHHHHHHHHHHHHHHHHHHHHTT-PPTTT-S--SBHHHHHHHHHHHHHHHHHHHHTEEEEEEE-TTT--EEEEEEETTTT--HHHHHHHHHHHHHHHHHHHHHHTT---HHHHHHHHHSTTTHHHHHHHHHHH-GGG--HHHHHHHHHHHHHHHHHHHT------------GGGS-HHHHHHHHHHS--S---S-------------------------HHHHHHHSPP---HHHHH-HHHHHHHTTTTSTTHHHHHHHHHTSBS-THHHHHHHHHTTTSTT-TTTGGGTS--HHHHS-TTSHHHHHHHHHHHHHS-SSGGGSPPHHHHHTSGGGGSPPPPPHHHHHHHHHHHHHHHTTT--

Solvent-accessible surface area (backbone atoms only — not comparable to full-atom values): 27058 Å² total; per-residue (Å²): 92,70,68,58,46,49,62,50,48,70,40,67,68,57,32,51,49,38,48,49,27,28,31,69,69,66,77,37,96,73,71,83,78,86,52,71,60,52,98,84,47,93,60,22,58,56,50,22,48,57,44,47,62,75,39,42,67,24,50,53,46,26,54,49,57,54,50,50,49,46,67,68,70,73,43,77,89,49,83,75,63,75,62,65,80,46,65,76,50,79,65,55,52,51,54,50,53,42,52,48,61,70,45,44,63,58,54,51,50,49,36,29,40,44,50,47,45,59,87,95,77,44,98,57,32,24,50,21,43,48,51,55,60,49,54,54,52,55,49,52,45,41,52,38,45,58,78,37,31,42,75,44,80,43,66,39,92,83,79,66,48,75,44,79,41,83,41,69,64,54,72,97,52,55,76,66,59,48,52,50,48,39,52,51,42,52,52,51,44,55,54,52,48,60,54,57,76,62,66,74,58,44,52,47,56,45,13,27,39,53,23,50,46,40,26,62,62,46,54,54,53,59,47,60,76,43,65,92,75,48,54,79,57,55,62,56,54,43,49,51,48,44,50,59,54,44,55,69,38,70,73,54,85,76,82,85,73,81,78,83,74,93,68,74,84,82,58,56,76,64,60,51,51,52,50,51,64,73,50,53,77,93,78,84,84,82,88,82,88,83,89,82,91,79,90,84,90,82,92,78,79,92,73,95,67,87,75,75,76,82,54,55,66,62,54,59,68,72,48,80,66,45,94,41,74,65,37,58,57,43,33,63,62,52,38,65,70,32,26,88,75,25,67,50,54,35,52,59,39,44,62,32,48,68,42,73,55,48,71,48,52,59,52,42,61,62,46,72,60,44,89,56,68,81,40,83,78,56,60,72,76,73,52,75,53,69,75,77,74,46,69,68,85,43,72,60,44,44,34,45,53,52,50,50,58,37,60,70,38,92,54,71,92,75,30,58,48,72,76,58,54,68,69,32,68,43,81,69,51,78,72,74,84,50,73,70,55,54,53,54,49,55,54,52,50,54,58,53,55,60,67,74,77,112